Protein 5U81 (pdb70)

Secondary structure (DSSP, 8-state):
---SPP-S--S--STTEEEEPPEEEEETTS-GGGTTHHHHHHHHHHHHHHHHHHHHHHHHHSTT-HHHHHHHHTHHHHH-PPPTTHHHHHHHHHHHHT--HHHHHHHHHHTTTSEEEEEEEEE-TT--EEEEEEEEE-----EETTTTEEHHHHHHGGGEEEEEEEETTEEEEEEEEETT--S-SEEEETTTEEEEEEE---SS-HHHHHHHHHTT----B-HHHHHHHHHHH--SHHHHHHHHHHS-BSS-EEEEEE-SSTT-EEEEEE-SSSEEEEEE-BGGGTB-EEEE-SS-TTSPPBTTB--HHHHHHHHHHH-GGG-SHHHHHHHHTSTTTS-TTEEEEEEEETTTTEEEEEEE--PSS----

Sequence (369 aa):
WTEDCRKSTYPPSGPTYRGPVPWYTINLDLPPYKRWHHELMVDKGPMLKIIVVNSFKNMMVNTFVPSGKVMQMVDQKLPDLLGQFSGPYEEEMKKGIADVVTEIPLGEIISFNIFYELFTMATSIITEDKKGHLLHVRNMDFGIFLGWNINNNTWVIITEELKPLTVNLDFQRNSKTVFKATSFAGYVGMLTGFKPGQQFSLTLNERFSMMNGGYLGLLEWILGKKDDASWIGFITTRSSVLENATSYEEAKNILAKTKLLAPAYFILGGNQSGEGCVITRERKDSLLDIYELDPKQGRWYVVQTNYYDRWKNPLFLDDRRTPAQTCLLKRTTQESSLSFATLYDILSTKPVLNKLTVFTALMDVTKNHYEAYLRDCPDPCVGW

InterPro domains:
  IPR016699 Acid ceramidase-like [PIRSF017632] (2-369)
  IPR029130 Acid ceramidase, N-terminal [PF15508] (19-81)
  IPR029132 Choloylglycine hydrolase/NAAA C-terminal [PF02275] (117-355)

Nearest PDB structures (foldseek):
  5u81-assembly1_A  TM=1.003E+00  e=9.237E-84  Heterocephalus glaber
  5u84-assembly2_B  TM=9.299E-01  e=9.920E-63  Balaenoptera acutorostrata
  5u84-assembly1_A  TM=9.271E-01  e=8.012E-61  Balaenoptera acutorostrata
  5u7z-assembly1_B  TM=9.873E-01  e=1.450E-45  Homo sapiens
  6dxy-assembly2_D  TM=9.579E-01  e=3.101E-26  Mus musculus

Foldseek 3Di:
DFDAQFADCPPHDDAFFPWFAAEDEFEPVDQLLCRQLVVCVPCLVLVVVLLVLVQVLVCVVVVVSVVVVCLQPPQCVLLDADDPPVRSNLVSSCVNSVNRSSSLVVVQVQVQPFKWKKWKWFQFPVFFIKIKMFIFGDPPSDADPVAGARDNLVSQQSQWHWYFYDYPNHGLKIAIDGRSHDFGAWIAGALAKTKHKGHEDDPLFLVVLSVCSSVPNPQADEPRHLRRCCSRPPGHLVRSVVCVFAGQHSGWIWMWMATNGHWRTWIFGDDRGGTPDIGTADVVVPRGMDIDIHYDPVDDDPPLDDLRVQLVVQDVVCDSNRDDPNSNVSSCLTPPVPFSRGQKMWMDGRHVGDITMTGTHDHPPGDND

CATH classification: 3.60.60.10

Structure (mmCIF, N/CA/C/O backbone):
data_5U81
#
_entry.id   5U81
#
_cell.length_a   160.767
_cell.length_b   53.913
_cell.length_c   48.802
_cell.angle_alpha   90.00
_cell.angle_beta   104.41
_cell.angle_gamma   90.00
#
_symmetry.space_group_name_H-M   'C 1 2 1'
#
loop_
_entity.id
_entity.type
_entity.pdbx_description
1 polymer 'Acid ceramidase isoform b'
2 branched alpha-D-mannopyranose-(1-3)-[alpha-D-mannopyranose-(1-6)]beta-D-mannopyranose-(1-4)-2-acetamido-2-deoxy-beta-D-glucopyranose-(1-4)-[alpha-L-fucopyranose-(1-6)]2-acetamido-2-deoxy-beta-D-glucopyranose
3 branched alpha-D-mannopyranose-(1-3)-alpha-D-mannopyranose-(1-6)-beta-D-mannopyranose-(1-4)-2-acetamido-2-deoxy-beta-D-glucopyranose-(1-4)-2-acetamido-2-deoxy-beta-D-glucopyranose
4 branched 2-acetamido-2-deoxy-beta-D-glucopyranose-(1-4)-2-acetamido-2-deoxy-beta-D-glucopyranose
5 non-polymer GLYCEROL
6 non-polymer 'CHLORIDE ION'
7 non-polymer 'TETRAETHYLENE GLYCOL'
8 non-polymer 'PENTAETHYLENE GLYCOL'
9 water water
#
loop_
_atom_site.group_PDB
_atom_site.id
_atom_site.type_symbol
_atom_site.label_atom_id
_atom_site.label_alt_id
_atom_site.label_comp_id
_atom_site.label_asym_id
_atom_site.label_entity_id
_atom_site.label_seq_id
_atom_site.pdbx_PDB_ins_code
_atom_site.Cartn_x
_atom_site.Cartn_y
_atom_site.Cartn_z
_atom_site.occupancy
_atom_site.B_iso_or_equiv
_atom_site.auth_seq_id
_atom_site.auth_comp_id
_atom_site.auth_asym_id
_atom_site.auth_atom_id
_atom_site.pdbx_PDB_model_num
ATOM 1 N N . TRP A 1 16 ? -2.118 -19.461 -24.613 1.00 56.80 27 TRP A N 1
ATOM 2 C CA . TRP A 1 16 ? -2.927 -18.498 -25.354 1.00 55.93 27 TRP A CA 1
ATOM 3 C C . TRP A 1 16 ? -4.379 -18.500 -24.875 1.00 55.52 27 TRP A C 1
ATOM 4 O O . TRP A 1 16 ? -5.025 -19.548 -24.787 1.00 58.56 27 TRP A O 1
ATOM 24 N N . THR A 1 17 ? -4.874 -17.307 -24.568 1.00 49.78 28 THR A N 1
ATOM 25 C CA . THR A 1 17 ? -6.221 -17.088 -24.073 1.00 45.73 28 THR A CA 1
ATOM 26 C C . THR A 1 17 ? -6.917 -16.127 -25.024 1.00 42.17 28 THR A C 1
ATOM 27 O O . THR A 1 17 ? -6.296 -15.565 -25.928 1.00 43.77 28 THR A O 1
ATOM 38 N N . GLU A 1 18 ? -8.218 -15.924 -24.828 1.00 36.25 29 GLU A N 1
ATOM 39 C CA . GLU A 1 18 ? -8.955 -15.146 -25.813 1.00 32.41 29 GLU A CA 1
ATOM 40 C C . GLU A 1 18 ? -10.185 -14.524 -25.178 1.00 29.56 29 GLU A C 1
ATOM 41 O O . GLU A 1 18 ? -10.625 -14.914 -24.091 1.00 28.27 29 GLU A O 1
ATOM 53 N N . ASP A 1 19 ? -10.757 -13.565 -25.902 1.00 27.74 30 ASP A N 1
ATOM 54 C CA . ASP A 1 19 ? -12.000 -12.947 -25.479 1.00 27.51 30 ASP A CA 1
ATOM 55 C C . ASP A 1 19 ? -13.152 -13.942 -25.575 1.00 23.19 30 ASP A C 1
ATOM 56 O O . ASP A 1 19 ? -13.111 -14.927 -26.323 1.00 24.41 30 ASP A O 1
ATOM 65 N N . CYS A 1 20 ? -14.180 -13.678 -24.777 1.00 22.94 31 CYS A N 1
ATOM 66 C CA . CYS A 1 20 ? -15.347 -14.543 -24.704 1.00 21.55 31 CYS A CA 1
ATOM 67 C C . CYS A 1 20 ? -15.854 -14.858 -26.102 1.00 18.96 31 CYS A C 1
ATOM 68 O O . CYS A 1 20 ? -16.116 -13.955 -26.894 1.00 23.49 31 CYS A O 1
ATOM 75 N N . ARG A 1 21 ? -16.020 -16.144 -26.393 1.00 19.36 32 ARG A N 1
ATOM 76 C CA . ARG A 1 21 ? -16.483 -16.558 -27.708 1.00 21.34 32 ARG A CA 1
ATOM 77 C C . ARG A 1 21 ? -17.988 -16.394 -27.873 1.00 22.56 32 ARG A C 1
ATOM 78 O O . ARG A 1 21 ? -18.755 -16.337 -26.905 1.00 22.76 32 ARG A O 1
ATOM 99 N N . LYS A 1 22 ? -18.397 -16.334 -29.140 1.00 22.46 33 LYS A N 1
ATOM 100 C CA . LYS A 1 22 ? -19.796 -16.257 -29.531 1.00 26.33 33 LYS A CA 1
ATOM 101 C C . LYS A 1 22 ? -20.024 -17.189 -30.716 1.00 26.15 33 LYS A C 1
ATOM 102 O O . LYS A 1 22 ? -19.096 -17.522 -31.457 1.00 26.94 33 LYS A O 1
ATOM 121 N N . SER A 1 23 ? -21.276 -17.631 -30.873 1.00 25.28 34 SER A N 1
ATOM 122 C CA . SER A 1 23 ? -21.709 -18.353 -32.076 1.00 26.08 34 SER A CA 1
ATOM 123 C C . SER A 1 23 ? -20.982 -19.687 -32.256 1.00 23.17 34 SER A C 1
ATOM 124 O O . SER A 1 23 ? -20.683 -20.109 -33.374 1.00 26.94 34 SER A O 1
ATOM 132 N N . THR A 1 24 ? -20.722 -20.374 -31.155 1.00 18.81 35 THR A N 1
ATOM 133 C CA . THR A 1 24 ? -20.077 -21.680 -31.188 1.00 16.50 35 THR A CA 1
ATOM 134 C C . THR A 1 24 ? -21.053 -22.845 -31.119 1.00 16.59 35 THR A C 1
ATOM 135 O O . THR A 1 24 ? -20.619 -23.998 -31.190 1.00 16.66 35 THR A O 1
ATOM 146 N N . TYR A 1 25 ? -22.347 -22.585 -30.973 1.00 15.03 36 TYR A N 1
ATOM 147 C CA . TYR A 1 25 ? -23.336 -23.653 -30.828 1.00 14.60 36 TYR A CA 1
ATOM 148 C C . TYR A 1 25 ? -24.418 -23.495 -31.902 1.00 16.53 36 TYR A C 1
ATOM 149 O O . TYR A 1 25 ? -24.876 -22.388 -32.145 1.00 18.05 36 TYR A O 1
ATOM 167 N N . PRO A 1 26 ? -24.857 -24.598 -32.525 1.00 15.71 37 PRO A N 1
ATOM 168 C CA . PRO A 1 26 ? -24.418 -25.981 -32.297 1.00 15.68 37 PRO A CA 1
ATOM 169 C C . PRO A 1 26 ? -22.966 -26.195 -32.742 1.00 15.44 37 PRO A C 1
ATOM 170 O O . PRO A 1 26 ? -22.449 -25.451 -33.584 1.00 16.69 37 PRO A O 1
ATOM 181 N N . PRO A 1 27 ? -22.321 -27.211 -32.179 1.00 15.33 38 PRO A N 1
ATOM 182 C CA . PRO A 1 27 ? -20.870 -27.347 -32.344 1.00 14.30 38 PRO A CA 1
ATOM 183 C C . PRO A 1 27 ? -20.461 -27.561 -33.797 1.00 16.75 38 PRO A C 1
ATOM 184 O O . PRO A 1 27 ? -21.087 -28.309 -34.547 1.00 18.93 38 PRO A O 1
ATOM 195 N N . SER A 1 28 ? -19.356 -26.936 -34.170 1.00 17.48 39 SER A N 1
ATOM 196 C CA . SER A 1 28 ? -18.780 -27.126 -35.489 1.00 19.03 39 SER A CA 1
ATOM 197 C C . SER A 1 28 ? -17.381 -26.539 -35.441 1.00 17.07 39 SER A C 1
ATOM 198 O O . SER A 1 28 ? -17.019 -25.834 -34.499 1.00 20.04 39 SER A O 1
ATOM 206 N N . GLY A 1 29 ? -16.597 -26.836 -36.463 1.00 19.83 40 GLY A N 1
ATOM 207 C CA . GLY A 1 29 ? -15.295 -26.235 -36.579 1.00 19.68 40 GLY A CA 1
ATOM 208 C C . GLY A 1 29 ? -14.216 -26.959 -35.800 1.00 19.02 40 GLY A C 1
ATOM 209 O O . GLY A 1 29 ? -14.400 -28.071 -35.302 1.00 18.30 40 GLY A O 1
ATOM 213 N N . PRO A 1 30 ? -13.057 -26.310 -35.671 1.00 21.68 41 PRO A N 1
ATOM 214 C CA . PRO A 1 30 ? -11.869 -27.016 -35.178 1.00 23.23 41 PRO A CA 1
ATOM 215 C C . PRO A 1 30 ? -11.884 -27.356 -33.700 1.00 19.30 41 PRO A C 1
ATOM 216 O O . PRO A 1 30 ? -11.026 -28.141 -33.285 1.00 22.24 41 PRO A O 1
ATOM 227 N N . THR A 1 31 ? -12.793 -26.803 -32.889 1.00 17.00 42 THR A N 1
ATOM 228 C CA . THR A 1 31 ? -12.903 -27.216 -31.493 1.00 15.77 42 THR A CA 1
ATOM 229 C C . THR A 1 31 ? -13.890 -28.346 -31.297 1.00 14.93 42 THR A C 1
ATOM 230 O O . THR A 1 31 ? -14.064 -28.796 -30.159 1.00 15.73 42 THR A O 1
ATOM 241 N N . TYR A 1 32 ? -14.532 -28.812 -32.366 1.00 16.21 43 TYR A N 1
ATOM 242 C CA . TYR A 1 32 ? -15.514 -29.889 -32.289 1.00 15.12 43 TYR A CA 1
ATOM 243 C C . TYR A 1 32 ? -14.870 -31.154 -32.836 1.00 16.16 43 TYR A C 1
ATOM 244 O O . TYR A 1 32 ? -14.640 -31.271 -34.048 1.00 19.28 43 TYR A O 1
ATOM 262 N N . ARG A 1 33 ? -14.568 -32.091 -31.942 1.00 14.22 44 ARG A N 1
ATOM 263 C CA . ARG A 1 33 ? -13.997 -33.357 -32.388 1.00 14.71 44 ARG A CA 1
ATOM 264 C C . ARG A 1 33 ? -15.082 -34.248 -32.971 1.00 14.10 44 ARG A C 1
ATOM 265 O O . ARG A 1 33 ? -14.875 -34.887 -34.009 1.00 17.78 44 ARG A O 1
ATOM 286 N N . GLY A 1 34 ? -16.235 -34.323 -32.312 1.00 14.50 45 GLY A N 1
ATOM 287 C CA . GLY A 1 34 ? -17.330 -35.099 -32.827 1.00 16.15 45 GLY A CA 1
ATOM 288 C C . GLY A 1 34 ? -18.342 -35.419 -31.758 1.00 17.65 45 GLY A C 1
ATOM 289 O O . GLY A 1 34 ? -18.182 -35.083 -30.576 1.00 14.42 45 GLY A O 1
ATOM 293 N N . PRO A 1 35 ? -19.417 -36.078 -32.166 1.00 18.97 46 PRO A N 1
ATOM 294 C CA . PRO A 1 35 ? -20.492 -36.413 -31.230 1.00 18.65 46 PRO A CA 1
ATOM 295 C C . PRO A 1 35 ? -20.160 -37.613 -30.352 1.00 15.85 46 PRO A C 1
ATOM 296 O O . PRO A 1 35 ? -19.279 -38.433 -30.634 1.00 19.67 46 PRO A O 1
ATOM 307 N N . VAL A 1 36 ? -20.867 -37.669 -29.236 1.00 16.59 47 VAL A N 1
ATOM 308 C CA . VAL A 1 36 ? -20.679 -38.703 -28.222 1.00 16.04 47 VAL A CA 1
ATOM 309 C C . VAL A 1 36 ? -21.794 -39.728 -28.392 1.00 15.46 47 VAL A C 1
ATOM 310 O O . VAL A 1 36 ? -22.971 -39.345 -28.378 1.00 17.22 47 VAL A O 1
ATOM 323 N N . PRO A 1 37 ? -21.481 -41.006 -28.560 1.00 15.31 48 PRO A N 1
ATOM 324 C CA . PRO A 1 37 ? -22.527 -42.003 -28.775 1.00 16.54 48 PRO A CA 1
ATOM 325 C C . PRO A 1 37 ? -23.274 -42.333 -27.496 1.00 13.93 48 PRO A C 1
ATOM 326 O O . PRO A 1 37 ? -22.715 -42.302 -26.393 1.00 13.43 48 PRO A O 1
ATOM 337 N N . TRP A 1 38 ? -24.546 -42.710 -27.665 1.00 14.52 49 TRP A N 1
ATOM 338 C CA . TRP A 1 38 ? -25.393 -43.152 -26.564 1.00 12.42 49 TRP A CA 1
ATOM 339 C C . TRP A 1 38 ? -25.459 -44.674 -26.480 1.00 12.35 49 TRP A C 1
ATOM 340 O O . TRP A 1 38 ? -25.608 -45.366 -27.495 1.00 13.98 49 TRP A O 1
ATOM 361 N N . TYR A 1 39 ? -25.393 -45.175 -25.253 1.00 12.51 50 TYR A N 1
ATOM 362 C CA . TYR A 1 39 ? -25.603 -46.569 -24.910 1.00 11.48 50 TYR A CA 1
ATOM 363 C C . TYR A 1 39 ? -26.591 -46.640 -23.758 1.00 11.89 50 TYR A C 1
ATOM 364 O O . TYR A 1 39 ? -26.554 -45.814 -22.844 1.00 13.90 50 TYR A O 1
ATOM 382 N N . THR A 1 40 ? -27.472 -47.628 -23.809 1.00 12.58 51 THR A N 1
ATOM 383 C CA . THR A 1 40 ? -28.380 -47.913 -22.710 1.00 11.44 51 THR A CA 1
ATOM 384 C C . THR A 1 40 ? -27.747 -48.977 -21.827 1.00 13.01 51 THR A C 1
ATOM 385 O O . THR A 1 40 ? -27.370 -50.048 -22.317 1.00 14.78 51 THR A O 1
ATOM 396 N N . ILE A 1 41 ? -27.609 -48.676 -20.540 1.00 12.64 52 ILE A N 1
ATOM 397 C CA . ILE A 1 41 ? -27.102 -49.632 -19.564 1.00 11.69 52 ILE A CA 1
ATOM 398 C C . ILE A 1 41 ? -28.297 -50.148 -18.777 1.00 11.83 52 ILE A C 1
ATOM 399 O O . ILE A 1 41 ? -29.008 -49.372 -18.125 1.00 13.35 52 ILE A O 1
ATOM 415 N N . ASN A 1 42 ? -28.496 -51.452 -18.831 1.00 12.57 53 ASN A N 1
ATOM 416 C CA . ASN A 1 42 ? -29.663 -52.089 -18.243 1.00 11.92 53 ASN A CA 1
ATOM 417 C C . ASN A 1 42 ? -29.309 -52.586 -16.845 1.00 14.13 53 ASN A C 1
ATOM 418 O O . ASN A 1 42 ? -28.641 -53.610 -16.685 1.00 14.12 53 ASN A O 1
ATOM 429 N N . LEU A 1 43 ? -29.759 -51.850 -15.827 1.00 14.34 54 LEU A N 1
ATOM 430 C CA . LEU A 1 43 ? -29.493 -52.241 -14.450 1.00 13.51 54 LEU A CA 1
ATOM 431 C C . LEU A 1 43 ? -30.199 -53.526 -14.051 1.00 13.43 54 LEU A C 1
ATOM 432 O O . LEU A 1 43 ? -29.856 -54.096 -13.008 1.00 16.62 54 LEU A O 1
ATOM 448 N N . ASP A 1 44 ? -31.169 -53.989 -14.844 1.00 13.73 55 ASP A N 1
ATOM 449 C CA . ASP A 1 44 ? -31.786 -55.281 -14.570 1.00 16.11 55 ASP A CA 1
ATOM 450 C C . ASP A 1 44 ? -30.855 -56.447 -14.896 1.00 15.88 55 ASP A C 1
ATOM 451 O O . ASP A 1 44 ? -31.106 -57.567 -14.434 1.00 19.32 55 ASP A O 1
ATOM 460 N N . LEU A 1 45 ? -29.807 -56.216 -15.686 1.00 14.91 56 LEU A N 1
ATOM 461 C CA . LEU A 1 45 ? -28.831 -57.259 -15.935 1.00 15.96 56 LEU A CA 1
ATOM 462 C C . LEU A 1 45 ? -27.965 -57.461 -14.702 1.00 16.21 56 LEU A C 1
ATOM 463 O O . LEU A 1 45 ? -27.736 -56.518 -13.934 1.00 16.54 56 LEU A O 1
ATOM 479 N N . PRO A 1 46 ? -27.438 -58.664 -14.509 1.00 16.45 57 PRO A N 1
ATOM 480 C CA . PRO A 1 46 ? -26.449 -58.860 -13.465 1.00 18.61 57 PRO A CA 1
ATOM 481 C C . PRO A 1 46 ? -25.320 -57.866 -13.649 1.00 17.46 57 PRO A C 1
ATOM 482 O O . PRO A 1 46 ? -24.921 -57.585 -14.791 1.00 16.04 57 PRO A O 1
ATOM 493 N N . PRO A 1 47 ? -24.800 -57.312 -12.570 1.00 17.89 58 PRO A N 1
ATOM 494 C CA . PRO A 1 47 ? -23.657 -56.405 -12.681 1.00 15.84 58 PRO A CA 1
ATOM 495 C C . PRO A 1 47 ? -22.580 -56.871 -13.650 1.00 14.20 58 PRO A C 1
ATOM 496 O O . PRO A 1 47 ? -22.105 -56.088 -14.472 1.00 14.12 58 PRO A O 1
ATOM 507 N N . TYR A 1 48 ? -22.186 -58.139 -13.570 1.00 13.86 59 TYR A N 1
ATOM 508 C CA . TYR A 1 48 ? -21.114 -58.651 -14.421 1.00 13.25 59 TYR A CA 1
ATOM 509 C C . TYR A 1 48 ? -21.380 -58.411 -15.907 1.00 12.74 59 TYR A C 1
ATOM 510 O O . TYR A 1 48 ? -20.440 -58.216 -16.685 1.00 14.17 59 TYR A O 1
ATOM 528 N N . LYS A 1 49 ? -22.652 -58.489 -16.332 1.00 12.89 60 LYS A N 1
ATOM 529 C CA . LYS A 1 49 ? -23.027 -58.371 -17.738 1.00 14.00 60 LYS A CA 1
ATOM 530 C C . LYS A 1 49 ? -23.296 -56.952 -18.221 1.00 14.68 60 LYS A C 1
ATOM 531 O O . LYS A 1 49 ? -23.415 -56.755 -19.436 1.00 15.42 60 LYS A O 1
ATOM 550 N N . ARG A 1 50 ? -23.367 -55.955 -17.334 1.00 12.96 61 ARG A N 1
ATOM 551 C CA . ARG A 1 50 ? -23.931 -54.663 -17.727 1.00 13.41 61 ARG A CA 1
ATOM 552 C C . ARG A 1 50 ? -23.120 -53.967 -18.810 1.00 12.97 61 ARG A C 1
ATOM 553 O O . ARG A 1 50 ? -23.682 -53.214 -19.619 1.00 13.49 61 ARG A O 1
ATOM 574 N N . TRP A 1 51 ? -21.809 -54.156 -18.819 1.00 12.90 62 TRP A N 1
ATOM 575 C CA . TRP A 1 51 ? -20.939 -53.431 -19.729 1.00 13.40 62 TRP A CA 1
ATOM 576 C C . TRP A 1 51 ? -20.554 -54.224 -20.975 1.00 11.37 62 TRP A C 1
ATOM 577 O O . TRP A 1 51 ? -19.796 -53.707 -21.794 1.00 12.64 62 TRP A O 1
ATOM 598 N N . HIS A 1 52 ? -21.092 -55.436 -21.175 1.00 12.67 63 HIS A N 1
ATOM 599 C CA A HIS A 1 52 ? -20.571 -56.278 -22.243 0.50 14.92 63 HIS A CA 1
ATOM 600 C CA B HIS A 1 52 ? -20.615 -56.313 -22.256 0.50 13.95 63 HIS A CA 1
ATOM 601 C C . HIS A 1 52 ? -20.856 -55.684 -23.621 1.00 13.86 63 HIS A C 1
ATOM 602 O O . HIS A 1 52 ? -19.975 -55.675 -24.486 1.00 16.20 63 HIS A O 1
ATOM 629 N N . GLU A 1 53 ? -22.061 -55.170 -23.846 1.00 14.55 64 GLU A N 1
ATOM 630 C CA . GLU A 1 53 ? -22.363 -54.591 -25.149 1.00 15.78 64 GLU A CA 1
ATOM 631 C C . GLU A 1 53 ? -21.445 -53.403 -25.460 1.00 14.19 64 GLU A C 1
ATOM 632 O O . GLU A 1 53 ? -20.915 -53.285 -26.577 1.00 16.99 64 GLU A O 1
ATOM 644 N N . LEU A 1 54 ? -21.222 -52.524 -24.481 1.00 13.02 65 LEU A N 1
ATOM 645 C CA . LEU A 1 54 ? -20.303 -51.401 -24.684 1.00 14.36 65 LEU A CA 1
ATOM 646 C C . LEU A 1 54 ? -18.893 -51.885 -25.009 1.00 15.31 65 LEU A C 1
ATOM 647 O O . LEU A 1 54 ? -18.216 -51.300 -25.858 1.00 17.29 65 LEU A O 1
ATOM 663 N N . MET A 1 55 ? -18.435 -52.951 -24.344 1.00 13.16 66 MET A N 1
ATOM 664 C CA . MET A 1 55 ? -17.084 -53.429 -24.577 1.00 17.73 66 MET A CA 1
ATOM 665 C C . MET A 1 55 ? -16.918 -53.997 -25.974 1.00 18.91 66 MET A C 1
ATOM 666 O O . MET A 1 55 ? -15.806 -53.992 -26.522 1.00 20.28 66 MET A O 1
ATOM 680 N N . VAL A 1 56 ? -17.992 -54.511 -26.571 1.00 20.17 67 VAL A N 1
ATOM 681 C CA . VAL A 1 56 ? -17.886 -54.989 -27.948 1.00 22.28 67 VAL A CA 1
ATOM 682 C C . VAL A 1 56 ? -17.391 -53.862 -28.835 1.00 19.48 67 VAL A C 1
ATOM 683 O O . VAL A 1 56 ? -16.530 -54.056 -29.698 1.00 24.76 67 VAL A O 1
ATOM 696 N N . ASP A 1 57 ? -17.929 -52.663 -28.626 1.00 20.27 68 ASP A N 1
ATOM 697 C CA . ASP A 1 57 ? -17.614 -51.528 -29.477 1.00 20.27 68 ASP A CA 1
ATOM 698 C C . ASP A 1 57 ? -16.342 -50.816 -29.032 1.00 18.12 68 ASP A C 1
ATOM 699 O O . ASP A 1 57 ? -15.518 -50.448 -29.876 1.00 20.23 68 ASP A O 1
ATOM 708 N N . LYS A 1 58 ? -16.185 -50.585 -27.724 1.00 14.59 69 LYS A N 1
ATOM 709 C CA . LYS A 1 58 ? -15.111 -49.756 -27.186 1.00 13.30 69 LYS A CA 1
ATOM 710 C C . LYS A 1 58 ? -13.963 -50.541 -26.562 1.00 14.41 69 LYS A C 1
ATOM 711 O O . LYS A 1 58 ? -12.943 -49.941 -26.202 1.00 15.09 69 LYS A O 1
ATOM 730 N N . GLY A 1 59 ? -14.078 -51.872 -26.468 1.00 14.43 70 GLY A N 1
ATOM 731 C CA . GLY A 1 59 ? -12.997 -52.673 -25.945 1.00 15.06 70 GLY A CA 1
ATOM 732 C C . GLY A 1 59 ? -11.682 -52.503 -26.657 1.00 14.28 70 GLY A C 1
ATOM 733 O O . GLY A 1 59 ? -10.635 -52.425 -26.002 1.00 14.63 70 GLY A O 1
ATOM 737 N N . PRO A 1 60 ? -11.652 -52.470 -27.996 1.00 15.15 71 PRO A N 1
ATOM 738 C CA . PRO A 1 60 ? -10.355 -52.280 -28.662 1.00 16.15 71 PRO A CA 1
ATOM 739 C C . PRO A 1 60 ? -9.688 -50.981 -28.249 1.00 13.44 71 PRO A C 1
ATOM 740 O O . PRO A 1 60 ? -8.470 -50.956 -28.039 1.00 16.00 71 PRO A O 1
ATOM 751 N N . MET A 1 61 ? -10.458 -49.905 -28.083 1.00 13.28 72 MET A N 1
ATOM 752 C CA . MET A 1 61 ? -9.878 -48.637 -27.647 1.00 12.16 72 MET A CA 1
ATOM 753 C C . MET A 1 61 ? -9.412 -48.709 -26.197 1.00 12.87 72 MET A C 1
ATOM 754 O O . MET A 1 61 ? -8.381 -48.128 -25.840 1.00 13.04 72 MET A O 1
ATOM 768 N N . LEU A 1 62 ? -10.146 -49.419 -25.344 1.00 12.87 73 LEU A N 1
ATOM 769 C CA . LEU A 1 62 ? -9.705 -49.583 -23.961 1.00 11.96 73 LEU A CA 1
ATOM 770 C C . LEU A 1 62 ? -8.382 -50.350 -23.895 1.00 10.36 73 LEU A C 1
ATOM 771 O O . LEU A 1 62 ? -7.503 -50.024 -23.083 1.00 12.46 73 LEU A O 1
ATOM 787 N N . LYS A 1 63 ? -8.212 -51.356 -24.761 1.00 12.12 74 LYS A N 1
ATOM 788 C CA . LYS A 1 63 ? -6.939 -52.068 -24.829 1.00 13.90 74 LYS A CA 1
ATOM 789 C C . LYS A 1 63 ? -5.811 -51.120 -25.205 1.00 13.32 74 LYS A C 1
ATOM 790 O O . LYS A 1 63 ? -4.695 -51.230 -24.684 1.00 13.72 74 LYS A O 1
ATOM 809 N N . ILE A 1 64 ? -6.093 -50.152 -26.081 1.00 12.48 75 ILE A N 1
ATOM 810 C CA . ILE A 1 64 ? -5.057 -49.200 -26.479 1.00 13.21 75 ILE A CA 1
ATOM 811 C C . ILE A 1 64 ? -4.674 -48.297 -25.314 1.00 12.04 75 ILE A C 1
ATOM 812 O O . ILE A 1 64 ? -3.492 -48.032 -25.080 1.00 13.27 75 ILE A O 1
ATOM 828 N N . ILE A 1 65 ? -5.657 -47.766 -24.590 1.00 12.13 76 ILE A N 1
ATOM 829 C CA . ILE A 1 65 ? -5.314 -46.810 -23.545 1.00 10.46 76 ILE A CA 1
ATOM 830 C C . ILE A 1 65 ? -4.537 -47.498 -22.431 1.00 10.97 76 ILE A C 1
ATOM 831 O O . ILE A 1 65 ? -3.592 -46.930 -21.877 1.00 12.01 76 ILE A O 1
ATOM 847 N N . VAL A 1 66 ? -4.879 -48.746 -22.109 1.00 12.00 77 VAL A N 1
ATOM 848 C CA A VAL A 1 66 ? -4.112 -49.456 -21.079 0.65 13.57 77 VAL A CA 1
ATOM 849 C CA B VAL A 1 66 ? -4.125 -49.463 -21.091 0.35 14.46 77 VAL A CA 1
ATOM 850 C C . VAL A 1 66 ? -2.725 -49.804 -21.593 1.00 13.81 77 VAL A C 1
ATOM 851 O O . VAL A 1 66 ? -1.759 -49.820 -20.816 1.00 15.01 77 VAL A O 1
ATOM 874 N N . ASN A 1 67 ? -2.601 -50.094 -22.892 1.00 14.35 78 ASN A N 1
ATOM 875 C CA . ASN A 1 67 ? -1.294 -50.302 -23.507 1.00 13.04 78 ASN A CA 1
ATOM 876 C C . ASN A 1 67 ? -0.410 -49.068 -23.367 1.00 12.75 78 ASN A C 1
ATOM 877 O O . ASN A 1 67 ? 0.768 -49.185 -23.037 1.00 12.78 78 ASN A O 1
ATOM 888 N N . SER A 1 68 ? -0.966 -47.882 -23.606 1.00 12.85 79 SER A N 1
ATOM 889 C CA . SER A 1 68 ? -0.213 -46.640 -23.460 1.00 11.92 79 SER A CA 1
ATOM 890 C C . SER A 1 68 ? 0.254 -46.461 -22.032 1.00 11.69 79 SER A C 1
ATOM 891 O O . SER A 1 68 ? 1.413 -46.111 -21.788 1.00 12.65 79 SER A O 1
ATOM 899 N N . PHE A 1 69 ? -0.654 -46.655 -21.075 1.00 13.24 80 PHE A N 1
ATOM 900 C CA . PHE A 1 69 ? -0.302 -46.518 -19.674 1.00 14.88 80 PHE A CA 1
ATOM 901 C C . PHE A 1 69 ? 0.807 -47.496 -19.297 1.00 13.29 80 PHE A C 1
ATOM 902 O O . PHE A 1 69 ? 1.825 -47.108 -18.720 1.00 13.98 80 PHE A O 1
ATOM 919 N N . LYS A 1 70 ? 0.625 -48.772 -19.625 1.00 13.00 81 LYS A N 1
ATOM 920 C CA . LYS A 1 70 ? 1.623 -49.787 -19.305 1.00 13.89 81 LYS A CA 1
ATOM 921 C C . LYS A 1 70 ? 2.983 -49.431 -19.896 1.00 12.99 81 LYS A C 1
ATOM 922 O O . LYS A 1 70 ? 4.011 -49.489 -19.211 1.00 13.91 81 LYS A O 1
ATOM 941 N N . ASN A 1 71 ? 3.012 -49.077 -21.178 1.00 12.15 82 ASN A N 1
ATOM 942 C CA . ASN A 1 71 ? 4.280 -48.853 -21.858 1.00 12.85 82 ASN A CA 1
ATOM 943 C C . ASN A 1 71 ? 4.998 -47.629 -21.308 1.00 12.35 82 ASN A C 1
ATOM 944 O O . ASN A 1 71 ? 6.237 -47.616 -21.203 1.00 13.56 82 ASN A O 1
ATOM 955 N N . MET A 1 72 ? 4.248 -46.579 -20.975 1.00 12.90 83 MET A N 1
ATOM 956 C CA A MET A 1 72 ? 4.888 -45.380 -20.455 0.53 14.01 83 MET A CA 1
ATOM 957 C CA B MET A 1 72 ? 4.878 -45.377 -20.448 0.47 14.17 83 MET A CA 1
ATOM 958 C C . MET A 1 72 ? 5.362 -45.587 -19.019 1.00 14.06 83 MET A C 1
ATOM 959 O O . MET A 1 72 ? 6.457 -45.144 -18.658 1.00 14.80 83 MET A O 1
ATOM 984 N N . VAL A 1 73 ? 4.581 -46.293 -18.201 1.00 13.28 84 VAL A N 1
ATOM 985 C CA . VAL A 1 73 ? 5.057 -46.615 -16.859 1.00 13.81 84 VAL A CA 1
ATOM 986 C C . VAL A 1 73 ? 6.328 -47.443 -16.939 1.00 14.06 84 VAL A C 1
ATOM 987 O O . VAL A 1 73 ? 7.278 -47.207 -16.188 1.00 15.94 84 VAL A O 1
ATOM 1000 N N . ASN A 1 74 ? 6.369 -48.416 -17.858 1.00 14.13 85 ASN A N 1
ATOM 1001 C CA . ASN A 1 74 ? 7.536 -49.273 -18.023 1.00 13.89 85 ASN A CA 1
ATOM 1002 C C . ASN A 1 74 ? 8.706 -48.561 -18.693 1.00 14.57 85 ASN A C 1
ATOM 1003 O O . ASN A 1 74 ? 9.801 -49.136 -18.765 1.00 17.20 85 ASN A O 1
ATOM 1014 N N . THR A 1 75 ? 8.508 -47.342 -19.186 1.00 14.84 86 THR A N 1
ATOM 1015 C CA . THR A 1 75 ? 9.593 -46.511 -19.682 1.00 13.75 86 THR A CA 1
ATOM 1016 C C . THR A 1 75 ? 10.226 -45.743 -18.530 1.00 14.82 86 THR A C 1
ATOM 1017 O O . THR A 1 75 ? 11.457 -45.710 -18.384 1.00 16.07 86 THR A O 1
ATOM 1028 N N . PHE A 1 76 ? 9.393 -45.121 -17.698 1.00 15.13 87 PHE A N 1
ATOM 1029 C CA . PHE A 1 76 ? 9.908 -44.356 -16.570 1.00 16.20 87 PHE A CA 1
ATOM 1030 C C . PHE A 1 76 ? 10.396 -45.266 -15.448 1.00 16.10 87 PHE A C 1
ATOM 1031 O O . PHE A 1 76 ? 11.250 -44.852 -14.657 1.00 20.54 87 PHE A O 1
ATOM 1048 N N . VAL A 1 77 ? 9.866 -46.486 -15.360 1.00 17.30 88 VAL A N 1
ATOM 1049 C CA . VAL A 1 77 ? 10.272 -47.485 -14.370 1.00 16.93 88 VAL A CA 1
ATOM 1050 C C . VAL A 1 77 ? 10.655 -48.736 -15.149 1.00 17.94 88 VAL A C 1
ATOM 1051 O O . VAL A 1 77 ? 9.855 -49.686 -15.225 1.00 18.67 88 VAL A O 1
ATOM 1064 N N . PRO A 1 78 ? 11.848 -48.766 -15.757 1.00 18.14 89 PRO A N 1
ATOM 1065 C CA . PRO A 1 78 ? 12.179 -49.839 -16.713 1.00 19.62 89 PRO A CA 1
ATOM 1066 C C . PRO A 1 78 ? 12.338 -51.211 -16.100 1.00 18.30 89 PRO A C 1
ATOM 1067 O O . PRO A 1 78 ? 12.376 -52.191 -16.851 1.00 21.07 89 PRO A O 1
ATOM 1078 N N . SER A 1 79 ? 12.419 -51.330 -14.782 1.00 21.00 90 SER A N 1
ATOM 1079 C CA . SER A 1 79 ? 12.420 -52.653 -14.165 1.00 22.06 90 SER A CA 1
ATOM 1080 C C . SER A 1 79 ? 11.145 -53.429 -14.466 1.00 25.14 90 SER A C 1
ATOM 1081 O O . SER A 1 79 ? 11.134 -54.657 -14.350 1.00 27.57 90 SER A O 1
ATOM 1089 N N . GLY A 1 80 ? 10.073 -52.742 -14.829 1.00 22.84 91 GLY A N 1
ATOM 1090 C CA . GLY A 1 80 ? 8.788 -53.379 -15.040 1.00 21.76 91 GLY A CA 1
ATOM 1091 C C . GLY A 1 80 ? 8.038 -53.713 -13.772 1.00 23.73 91 GLY A C 1
ATOM 1092 O O . GLY A 1 80 ? 6.922 -54.250 -13.849 1.00 24.38 91 GLY A O 1
ATOM 1096 N N . LYS A 1 81 ? 8.586 -53.390 -12.606 1.00 21.46 92 LYS A N 1
ATOM 1097 C CA . LYS A 1 81 ? 8.037 -53.936 -11.369 1.00 22.14 92 LYS A CA 1
ATOM 1098 C C . LYS A 1 81 ? 6.729 -53.268 -10.981 1.00 21.52 92 LYS A C 1
ATOM 1099 O O . LYS A 1 81 ? 5.900 -53.882 -10.305 1.00 24.99 92 LYS A O 1
ATOM 1118 N N . VAL A 1 82 ? 6.505 -52.026 -11.393 1.00 19.15 93 VAL A N 1
ATOM 1119 C CA . VAL A 1 82 ? 5.243 -51.384 -11.046 1.00 21.08 93 VAL A CA 1
ATOM 1120 C C . VAL A 1 82 ? 4.088 -52.042 -11.793 1.00 18.80 93 VAL A C 1
ATOM 1121 O O . VAL A 1 82 ? 3.041 -52.352 -11.209 1.00 18.70 93 VAL A O 1
ATOM 1134 N N . MET A 1 83 ? 4.243 -52.243 -13.100 1.00 18.54 94 MET A N 1
ATOM 1135 C CA . MET A 1 83 ? 3.176 -52.901 -13.841 1.00 19.32 94 MET A CA 1
ATOM 1136 C C . MET A 1 83 ? 3.016 -54.353 -13.406 1.00 20.40 94 MET A C 1
ATOM 1137 O O . MET A 1 83 ? 1.897 -54.875 -13.413 1.00 23.73 94 MET A O 1
ATOM 1151 N N . GLN A 1 84 ? 4.103 -55.010 -12.984 1.00 21.96 95 GLN A N 1
ATOM 1152 C CA . GLN A 1 84 ? 3.966 -56.345 -12.411 1.00 22.40 95 GLN A CA 1
ATOM 1153 C C . GLN A 1 84 ? 3.081 -56.307 -11.174 1.00 21.87 95 GLN A C 1
ATOM 1154 O O . GLN A 1 84 ? 2.204 -57.159 -11.001 1.00 22.36 95 GLN A O 1
ATOM 1168 N N . MET A 1 85 ? 3.283 -55.311 -10.308 1.00 20.46 96 MET A N 1
ATOM 1169 C CA . MET A 1 85 ? 2.444 -55.173 -9.119 1.00 23.27 96 MET A CA 1
ATOM 1170 C C . MET A 1 85 ? 1.006 -54.840 -9.486 1.00 22.16 96 MET A C 1
ATOM 1171 O O . MET A 1 85 ? 0.068 -55.365 -8.871 1.00 22.23 96 MET A O 1
ATOM 1185 N N . VAL A 1 86 ? 0.809 -53.946 -10.456 1.00 21.61 97 VAL A N 1
ATOM 1186 C CA . VAL A 1 86 ? -0.546 -53.632 -10.909 1.00 20.59 97 VAL A CA 1
ATOM 1187 C C . VAL A 1 86 ? -1.261 -54.899 -11.355 1.00 21.30 97 VAL A C 1
ATOM 1188 O O . VAL A 1 86 ? -2.394 -55.173 -10.943 1.00 23.27 97 VAL A O 1
ATOM 1201 N N . ASP A 1 87 ? -0.608 -55.695 -12.203 1.00 23.52 98 ASP A N 1
ATOM 1202 C CA . ASP A 1 87 ? -1.270 -56.870 -12.764 1.00 25.26 98 ASP A CA 1
ATOM 1203 C C . ASP A 1 87 ? -1.453 -57.973 -11.727 1.00 26.04 98 ASP A C 1
ATOM 1204 O O . ASP A 1 87 ? -2.474 -58.664 -11.729 1.00 29.05 98 ASP A O 1
ATOM 1213 N N . GLN A 1 88 ? -0.474 -58.180 -10.853 1.00 24.94 99 GLN A N 1
ATOM 1214 C CA . GLN A 1 88 ? -0.465 -59.373 -10.017 1.00 25.83 99 GLN A CA 1
ATOM 1215 C C . GLN A 1 88 ? -0.978 -59.141 -8.605 1.00 27.53 99 GLN A C 1
ATOM 1216 O O . GLN A 1 88 ? -1.528 -60.069 -8.002 1.00 29.25 99 GLN A O 1
ATOM 1230 N N . LYS A 1 89 ? -0.823 -57.940 -8.057 1.00 23.49 100 LYS A N 1
ATOM 1231 C CA . LYS A 1 89 ? -1.087 -57.727 -6.644 1.00 23.57 100 LYS A CA 1
ATOM 1232 C C . LYS A 1 89 ? -2.106 -56.652 -6.337 1.00 22.04 100 LYS A C 1
ATOM 1233 O O . LYS A 1 89 ? -2.701 -56.699 -5.257 1.00 24.44 100 LYS A O 1
ATOM 1252 N N . LEU A 1 90 ? -2.329 -55.691 -7.230 1.00 21.75 101 LEU A N 1
ATOM 1253 C CA . LEU A 1 90 ? -3.167 -54.555 -6.858 1.00 22.96 101 LEU A CA 1
ATOM 1254 C C . LEU A 1 90 ? -4.566 -54.980 -6.431 1.00 21.84 101 LEU A C 1
ATOM 1255 O O . LEU A 1 90 ? -5.059 -54.448 -5.421 1.00 22.19 101 LEU A O 1
ATOM 1271 N N . PRO A 1 91 ? -5.243 -55.913 -7.108 1.00 20.43 102 PRO A N 1
ATOM 1272 C CA . PRO A 1 91 ? -6.560 -56.339 -6.615 1.00 22.53 102 PRO A CA 1
ATOM 1273 C C . PRO A 1 91 ? -6.531 -56.837 -5.182 1.00 23.79 102 PRO A C 1
ATOM 1274 O O . PRO A 1 91 ? -7.410 -56.475 -4.396 1.00 23.24 102 PRO A O 1
ATOM 1285 N N . ASP A 1 92 ? -5.523 -57.632 -4.806 1.00 26.31 103 ASP A N 1
ATOM 1286 C CA . ASP A 1 92 ? -5.446 -58.154 -3.444 1.00 26.81 103 ASP A CA 1
ATOM 1287 C C . ASP A 1 92 ? -5.103 -57.073 -2.425 1.00 25.11 103 ASP A C 1
ATOM 1288 O O . ASP A 1 92 ? -5.565 -57.137 -1.273 1.00 26.38 103 ASP A O 1
ATOM 1297 N N . LEU A 1 93 ? -4.284 -56.092 -2.805 1.00 25.03 104 LEU A N 1
ATOM 1298 C CA . LEU A 1 93 ? -3.957 -55.015 -1.877 1.00 26.85 104 LEU A CA 1
ATOM 1299 C C . LEU A 1 93 ? -5.203 -54.249 -1.462 1.00 24.42 104 LEU A C 1
ATOM 1300 O O . LEU A 1 93 ? -5.342 -53.845 -0.299 1.00 26.06 104 LEU A O 1
ATOM 1316 N N . LEU A 1 94 ? -6.113 -54.025 -2.400 1.00 22.29 105 LEU A N 1
ATOM 1317 C CA . LEU A 1 94 ? -7.276 -53.202 -2.112 1.00 24.29 105 LEU A CA 1
ATOM 1318 C C . LEU A 1 94 ? -8.410 -54.001 -1.500 1.00 23.58 105 LEU A C 1
ATOM 1319 O O . LEU A 1 94 ? -9.252 -53.431 -0.790 1.00 27.70 105 LEU A O 1
ATOM 1335 N N . GLY A 1 95 ? -8.452 -55.299 -1.755 1.00 25.22 106 GLY A N 1
ATOM 1336 C CA . GLY A 1 95 ? -9.550 -56.123 -1.309 1.00 25.24 106 GLY A CA 1
ATOM 1337 C C . GLY A 1 95 ? -10.745 -55.961 -2.223 1.00 22.51 106 GLY A C 1
ATOM 1338 O O . GLY A 1 95 ? -10.778 -55.126 -3.121 1.00 24.49 106 GLY A O 1
ATOM 1342 N N . GLN A 1 96 ? -11.750 -56.787 -1.976 1.00 26.22 107 GLN A N 1
ATOM 1343 C CA . GLN A 1 96 ? -12.922 -56.794 -2.830 1.00 27.55 107 GLN A CA 1
ATOM 1344 C C . GLN A 1 96 ? -13.670 -55.486 -2.669 1.00 26.22 107 GLN A C 1
ATOM 1345 O O . GLN A 1 96 ? -13.803 -54.963 -1.561 1.00 27.80 107 GLN A O 1
ATOM 1359 N N . PHE A 1 97 ? -14.154 -54.959 -3.781 1.00 24.07 108 PHE A N 1
ATOM 1360 C CA . PHE A 1 97 ? -15.023 -53.804 -3.730 1.00 23.83 108 PHE A CA 1
ATOM 1361 C C . PHE A 1 97 ? -16.445 -54.247 -3.419 1.00 25.43 108 PHE A C 1
ATOM 1362 O O . PHE A 1 97 ? -16.834 -55.400 -3.638 1.00 27.06 108 PHE A O 1
ATOM 1379 N N . SER A 1 98 ? -17.220 -53.313 -2.887 1.00 27.56 109 SER A N 1
ATOM 1380 C CA . SER A 1 98 ? -18.634 -53.558 -2.688 1.00 28.89 109 SER A CA 1
ATOM 1381 C C . SER A 1 98 ? -19.328 -53.644 -4.040 1.00 30.60 109 SER A C 1
ATOM 1382 O O . SER A 1 98 ? -18.868 -53.084 -5.041 1.00 32.94 109 SER A O 1
ATOM 1390 N N . GLY A 1 99 ? -20.436 -54.371 -4.072 1.00 31.13 110 GLY A N 1
ATOM 1391 C CA . GLY A 1 99 ? -21.195 -54.475 -5.298 1.00 22.81 110 GLY A CA 1
ATOM 1392 C C . GLY A 1 99 ? -21.808 -53.126 -5.567 1.00 21.18 110 GLY A C 1
ATOM 1393 O O . GLY A 1 99 ? -22.089 -52.369 -4.625 1.00 25.17 110 GLY A O 1
ATOM 1397 N N . PRO A 1 100 ? -22.080 -52.830 -6.834 1.00 19.76 111 PRO A N 1
ATOM 1398 C CA . PRO A 1 100 ? -21.937 -53.689 -8.014 1.00 15.47 111 PRO A CA 1
ATOM 1399 C C . PRO A 1 100 ? -20.546 -53.639 -8.634 1.00 16.36 111 PRO A C 1
ATOM 1400 O O . PRO A 1 100 ? -20.300 -54.307 -9.636 1.00 16.65 111 PRO A O 1
ATOM 1411 N N . TYR A 1 101 ? -19.659 -52.848 -8.036 1.00 16.67 112 TYR A N 1
ATOM 1412 C CA . TYR A 1 101 ? -18.447 -52.417 -8.722 1.00 15.78 112 TYR A CA 1
ATOM 1413 C C . TYR A 1 101 ? -17.491 -53.570 -8.995 1.00 15.88 112 TYR A C 1
ATOM 1414 O O . TYR A 1 101 ? -16.889 -53.631 -10.070 1.00 18.44 112 TYR A O 1
ATOM 1432 N N . GLU A 1 102 ? -17.321 -54.482 -8.036 1.00 16.05 113 GLU A N 1
ATOM 1433 C CA . GLU A 1 102 ? -16.414 -55.609 -8.237 1.00 17.38 113 GLU A CA 1
ATOM 1434 C C . GLU A 1 102 ? -16.822 -56.410 -9.462 1.00 15.94 113 GLU A C 1
ATOM 1435 O O . GLU A 1 102 ? -16.005 -56.666 -10.350 1.00 16.70 113 GLU A O 1
ATOM 1447 N N . GLU A 1 103 ? -18.093 -56.812 -9.530 1.00 14.83 114 GLU A N 1
ATOM 1448 C CA . GLU A 1 103 ? -18.538 -57.652 -10.635 1.00 15.10 114 GLU A CA 1
ATOM 1449 C C . GLU A 1 103 ? -18.548 -56.886 -11.951 1.00 12.64 114 GLU A C 1
ATOM 1450 O O . GLU A 1 103 ? -18.211 -57.450 -12.995 1.00 13.51 114 GLU A O 1
ATOM 1462 N N . GLU A 1 104 ? -18.915 -55.600 -11.929 1.00 12.75 115 GLU A N 1
ATOM 1463 C CA . GLU A 1 104 ? -18.878 -54.824 -13.171 1.00 13.85 115 GLU A CA 1
ATOM 1464 C C . GLU A 1 104 ? -17.459 -54.758 -13.738 1.00 14.48 115 GLU A C 1
ATOM 1465 O O . GLU A 1 104 ? -17.257 -54.947 -14.945 1.00 14.42 115 GLU A O 1
ATOM 1477 N N . MET A 1 105 ? -16.467 -54.506 -12.872 1.00 13.62 116 MET A N 1
ATOM 1478 C CA . MET A 1 105 ? -15.080 -54.422 -13.305 1.00 13.61 116 MET A CA 1
ATOM 1479 C C . MET A 1 105 ? -14.564 -55.772 -13.766 1.00 14.18 116 MET A C 1
ATOM 1480 O O . MET A 1 105 ? -13.844 -55.856 -14.762 1.00 13.32 116 MET A O 1
ATOM 1494 N N . LYS A 1 106 ? -14.956 -56.839 -13.084 1.00 13.93 117 LYS A N 1
ATOM 1495 C CA A LYS A 1 106 ? -14.555 -58.167 -13.525 0.52 14.60 117 LYS A CA 1
ATOM 1496 C CA B LYS A 1 106 ? -14.555 -58.168 -13.522 0.48 14.38 117 LYS A CA 1
ATOM 1497 C C . LYS A 1 106 ? -15.117 -58.473 -14.903 1.00 13.63 117 LYS A C 1
ATOM 1498 O O . LYS A 1 106 ? -14.445 -59.092 -15.732 1.00 15.21 117 LYS A O 1
ATOM 1533 N N . GLY A 1 107 ? -16.357 -58.052 -15.163 1.00 13.29 118 GLY A N 1
ATOM 1534 C CA . GLY A 1 107 ? -16.941 -58.277 -16.474 1.00 13.18 118 GLY A CA 1
ATOM 1535 C C . GLY A 1 107 ? -16.182 -57.557 -17.569 1.00 12.45 118 GLY A C 1
ATOM 1536 O O . GLY A 1 107 ? -15.996 -58.088 -18.669 1.00 14.19 118 GLY A O 1
ATOM 1540 N N . ILE A 1 108 ? -15.765 -56.320 -17.290 1.00 11.86 119 ILE A N 1
ATOM 1541 C CA . ILE A 1 108 ? -14.978 -55.546 -18.241 1.00 12.27 119 ILE A CA 1
ATOM 1542 C C . ILE A 1 108 ? -13.646 -56.229 -18.497 1.00 11.66 119 ILE A C 1
ATOM 1543 O O . ILE A 1 108 ? -13.234 -56.416 -19.647 1.00 13.24 119 ILE A O 1
ATOM 1559 N N . ALA A 1 109 ? -12.961 -56.620 -17.421 1.00 12.40 120 ALA A N 1
ATOM 1560 C CA . ALA A 1 109 ? -11.663 -57.279 -17.543 1.00 12.60 120 ALA A CA 1
ATOM 1561 C C . ALA A 1 109 ? -11.793 -58.568 -18.346 1.00 14.79 120 ALA A C 1
ATOM 1562 O O . ALA A 1 109 ? -10.977 -58.852 -19.235 1.00 15.85 120 ALA A O 1
ATOM 1569 N N . ASP A 1 110 ? -12.844 -59.345 -18.075 1.00 14.20 121 ASP A N 1
ATOM 1570 C CA . ASP A 1 110 ? -12.972 -60.652 -18.707 1.00 16.82 121 ASP A CA 1
ATOM 1571 C C . ASP A 1 110 ? -13.256 -60.532 -20.202 1.00 17.71 121 ASP A C 1
ATOM 1572 O O . ASP A 1 110 ? -12.713 -61.304 -20.996 1.00 20.62 121 ASP A O 1
ATOM 1581 N N . VAL A 1 111 ? -14.107 -59.588 -20.615 1.00 15.38 122 VAL A N 1
ATOM 1582 C CA A VAL A 1 111 ? -14.436 -59.500 -22.036 0.45 15.15 122 VAL A CA 1
ATOM 1583 C CA B VAL A 1 111 ? -14.447 -59.468 -22.033 0.55 15.97 122 VAL A CA 1
ATOM 1584 C C . VAL A 1 111 ? -13.299 -58.867 -22.838 1.00 16.25 122 VAL A C 1
ATOM 1585 O O . VAL A 1 111 ? -13.106 -59.210 -24.009 1.00 20.69 122 VAL A O 1
ATOM 1608 N N . THR A 1 112 ? -12.532 -57.952 -22.242 1.00 15.14 123 THR A N 1
ATOM 1609 C CA . THR A 1 112 ? -11.434 -57.284 -22.932 1.00 16.31 123 THR A CA 1
ATOM 1610 C C . THR A 1 112 ? -10.103 -58.013 -22.794 1.00 17.32 123 THR A C 1
ATOM 1611 O O . THR A 1 112 ? -9.141 -57.651 -23.483 1.00 19.74 123 THR A O 1
ATOM 1622 N N . GLU A 1 113 ? -10.025 -59.001 -21.909 1.00 18.68 124 GLU A N 1
ATOM 1623 C CA . GLU A 1 113 ? -8.780 -59.702 -21.598 1.00 24.01 124 GLU A CA 1
ATOM 1624 C C . GLU A 1 113 ? -7.713 -58.752 -21.048 1.00 22.56 124 GLU A C 1
ATOM 1625 O O . GLU A 1 113 ? -6.514 -58.984 -21.201 1.00 29.56 124 GLU A O 1
ATOM 1637 N N . ILE A 1 114 ? -8.144 -57.687 -20.382 1.00 17.84 125 ILE A N 1
ATOM 1638 C CA . ILE A 1 114 ? -7.261 -56.752 -19.687 1.00 17.80 125 ILE A CA 1
ATOM 1639 C C . ILE A 1 114 ? -7.165 -57.199 -18.231 1.00 18.72 125 ILE A C 1
ATOM 1640 O O . ILE A 1 114 ? -8.201 -57.477 -17.605 1.00 17.80 125 ILE A O 1
ATOM 1656 N N . PRO A 1 115 ? -5.976 -57.256 -17.637 1.00 20.62 126 PRO A N 1
ATOM 1657 C CA . PRO A 1 115 ? -5.892 -57.664 -16.234 1.00 20.62 126 PRO A CA 1
ATOM 1658 C C . PRO A 1 115 ? -6.754 -56.781 -15.342 1.00 20.50 126 PRO A C 1
ATOM 1659 O O . PRO A 1 115 ? -6.845 -55.564 -15.531 1.00 19.36 126 PRO A O 1
ATOM 1670 N N . LEU A 1 116 ? -7.399 -57.416 -14.364 1.00 20.74 127 LEU A N 1
ATOM 1671 C CA . LEU A 1 116 ? -8.289 -56.684 -13.474 1.00 18.35 127 LEU A CA 1
ATOM 1672 C C . LEU A 1 116 ? -7.572 -55.517 -12.804 1.00 18.94 127 LEU A C 1
ATOM 1673 O O . LEU A 1 116 ? -8.163 -54.446 -12.637 1.00 19.18 127 LEU A O 1
ATOM 1689 N N . GLY A 1 117 ? -6.301 -55.702 -12.408 1.00 19.22 128 GLY A N 1
ATOM 1690 C CA . GLY A 1 117 ? -5.563 -54.618 -11.771 1.00 18.31 128 GLY A CA 1
ATOM 1691 C C . GLY A 1 117 ? -5.420 -53.389 -12.653 1.00 19.51 128 GLY A C 1
ATOM 1692 O O . GLY A 1 117 ? -5.367 -52.262 -12.152 1.00 20.79 128 GLY A O 1
ATOM 1696 N N . GLU A 1 118 ? -5.412 -53.580 -13.974 1.00 18.70 129 GLU A N 1
ATOM 1697 C CA . GLU A 1 118 ? -5.359 -52.442 -14.879 1.00 19.42 129 GLU A CA 1
ATOM 1698 C C . GLU A 1 118 ? -6.709 -51.741 -14.989 1.00 18.28 129 GLU A C 1
ATOM 1699 O O . GLU A 1 118 ? -6.755 -50.507 -15.082 1.00 22.06 129 GLU A O 1
ATOM 1711 N N . ILE A 1 119 ? -7.809 -52.502 -14.961 1.00 19.32 130 ILE A N 1
ATOM 1712 C CA . ILE A 1 119 ? -9.142 -51.904 -14.903 1.00 18.60 130 ILE A CA 1
ATOM 1713 C C . ILE A 1 119 ? -9.311 -51.157 -13.597 1.00 20.78 130 ILE A C 1
ATOM 1714 O O . ILE A 1 119 ? -9.821 -50.034 -13.564 1.00 21.58 130 ILE A O 1
ATOM 1730 N N . ILE A 1 120 ? -8.868 -51.763 -12.498 1.00 19.35 131 ILE A N 1
ATOM 1731 C CA . ILE A 1 120 ? -8.930 -51.077 -11.219 1.00 20.36 131 ILE A CA 1
ATOM 1732 C C . ILE A 1 120 ? -8.090 -49.809 -11.270 1.00 19.03 131 ILE A C 1
ATOM 1733 O O . ILE A 1 120 ? -8.532 -48.750 -10.819 1.00 22.24 131 ILE A O 1
ATOM 1749 N N . SER A 1 121 ? -6.874 -49.894 -11.837 1.00 23.37 132 SER A N 1
ATOM 1750 C CA . SER A 1 121 ? -6.025 -48.712 -11.971 1.00 22.40 132 SER A CA 1
ATOM 1751 C C . SER A 1 121 ? -6.698 -47.621 -12.798 1.00 25.90 132 SER A C 1
ATOM 1752 O O . SER A 1 121 ? -6.607 -46.435 -12.459 1.00 26.38 132 SER A O 1
ATOM 1760 N N . PHE A 1 122 ? -7.333 -47.996 -13.914 1.00 24.15 133 PHE A N 1
ATOM 1761 C CA . PHE A 1 122 ? -8.115 -47.052 -14.720 1.00 27.82 133 PHE A CA 1
ATOM 1762 C C . PHE A 1 122 ? -9.180 -46.385 -13.861 1.00 26.20 133 PHE A C 1
ATOM 1763 O O . PHE A 1 122 ? -9.374 -45.163 -13.912 1.00 29.05 133 PHE A O 1
ATOM 1780 N N . ASN A 1 123 ? -9.882 -47.179 -13.052 1.00 22.89 134 ASN A N 1
ATOM 1781 C CA . ASN A 1 123 ? -10.926 -46.608 -12.219 1.00 22.96 134 ASN A CA 1
ATOM 1782 C C . ASN A 1 123 ? -10.320 -45.690 -11.157 1.00 26.64 134 ASN A C 1
ATOM 1783 O O . ASN A 1 123 ? -10.921 -44.665 -10.814 1.00 31.72 134 ASN A O 1
ATOM 1794 N N . ILE A 1 124 ? -9.082 -45.971 -10.723 1.00 27.88 135 ILE A N 1
ATOM 1795 C CA . ILE A 1 124 ? -8.334 -45.071 -9.828 1.00 23.46 135 ILE A CA 1
ATOM 1796 C C . ILE A 1 124 ? -7.921 -43.759 -10.514 1.00 26.41 135 ILE A C 1
ATOM 1797 O O . ILE A 1 124 ? -7.791 -42.732 -9.842 1.00 26.28 135 ILE A O 1
ATOM 1813 N N . PHE A 1 125 ? -7.670 -43.755 -11.836 1.00 26.68 136 PHE A N 1
ATOM 1814 C CA . PHE A 1 125 ? -7.272 -42.508 -12.505 1.00 28.11 136 PHE A CA 1
ATOM 1815 C C . PHE A 1 125 ? -8.238 -41.372 -12.191 1.00 25.40 136 PHE A C 1
ATOM 1816 O O . PHE A 1 125 ? -7.831 -40.211 -12.032 1.00 26.71 136 PHE A O 1
ATOM 1833 N N . TYR A 1 126 ? -9.522 -41.677 -12.148 1.00 25.50 137 TYR A N 1
ATOM 1834 C CA . TYR A 1 126 ? -10.542 -40.639 -12.044 1.00 25.40 137 TYR A CA 1
ATOM 1835 C C . TYR A 1 126 ? -10.669 -40.086 -10.639 1.00 23.05 137 TYR A C 1
ATOM 1836 O O . TYR A 1 126 ? -11.283 -39.027 -10.456 1.00 27.32 137 TYR A O 1
ATOM 1854 N N . GLU A 1 127 ? -10.105 -40.764 -9.650 1.00 25.76 138 GLU A N 1
ATOM 1855 C CA . GLU A 1 127 ? -9.969 -40.156 -8.341 1.00 26.17 138 GLU A CA 1
ATOM 1856 C C . GLU A 1 127 ? -8.861 -39.098 -8.278 1.00 31.32 138 GLU A C 1
ATOM 1857 O O . GLU A 1 127 ? -8.769 -38.441 -7.239 1.00 34.88 138 GLU A O 1
ATOM 1869 N N . LEU A 1 128 ? -8.038 -38.892 -9.331 1.00 30.54 139 LEU A N 1
ATOM 1870 C CA . LEU A 1 128 ? -6.806 -38.107 -9.182 1.00 28.92 139 LEU A CA 1
ATOM 1871 C C . LEU A 1 128 ? -6.453 -37.105 -10.292 1.00 28.34 139 LEU A C 1
ATOM 1872 O O . LEU A 1 128 ? -5.890 -36.044 -9.986 1.00 28.55 139 LEU A O 1
ATOM 1888 N N . PHE A 1 129 ? -6.718 -37.412 -11.572 1.00 25.61 140 PHE A N 1
ATOM 1889 C CA . PHE A 1 129 ? -6.029 -36.725 -12.672 1.00 26.01 140 PHE A CA 1
ATOM 1890 C C . PHE A 1 129 ? -6.929 -35.883 -13.557 1.00 27.45 140 PHE A C 1
ATOM 1891 O O . PHE A 1 129 ? -6.496 -35.459 -14.647 1.00 27.03 140 PHE A O 1
ATOM 1908 N N . THR A 1 130 ? -8.153 -35.629 -13.136 1.00 24.83 141 THR A N 1
ATOM 1909 C CA . THR A 1 130 ? -9.046 -34.784 -13.905 1.00 27.31 141 THR A CA 1
ATOM 1910 C C . THR A 1 130 ? -8.880 -33.322 -13.504 1.00 27.73 141 THR A C 1
ATOM 1911 O O . THR A 1 130 ? -8.362 -32.989 -12.434 1.00 29.95 141 THR A O 1
ATOM 1922 N N . MET A 1 131 ? -9.317 -32.453 -14.402 1.00 26.60 142 MET A N 1
ATOM 1923 C CA . MET A 1 131 ? -9.563 -31.053 -14.117 1.00 21.86 142 MET A CA 1
ATOM 1924 C C . MET A 1 131 ? -10.939 -30.751 -14.693 1.00 19.96 142 MET A C 1
ATOM 1925 O O . MET A 1 131 ? -11.468 -31.523 -15.490 1.00 23.28 142 MET A O 1
ATOM 1939 N N . ALA A 1 132 ? -11.549 -29.653 -14.270 1.00 16.88 143 ALA A N 1
ATOM 1940 C CA . ALA A 1 132 ? -12.903 -29.385 -14.746 1.00 14.71 143 ALA A CA 1
ATOM 1941 C C . ALA A 1 132 ? -13.255 -27.919 -14.569 1.00 13.40 143 ALA A C 1
ATOM 1942 O O . ALA A 1 132 ? -12.661 -27.210 -13.755 1.00 15.32 143 ALA A O 1
ATOM 1949 N N . THR A 1 133 ? -14.257 -27.484 -15.337 1.00 12.67 144 THR A N 1
ATOM 1950 C CA . THR A 1 133 ? -15.012 -26.263 -15.053 1.00 10.77 144 THR A CA 1
ATOM 1951 C C . THR A 1 133 ? -16.471 -26.681 -14.996 1.00 11.21 144 THR A C 1
ATOM 1952 O O . THR A 1 133 ? -16.982 -27.239 -15.969 1.00 14.88 144 THR A O 1
ATOM 1963 N N . SER A 1 134 ? -17.132 -26.427 -13.866 1.00 11.12 145 SER A N 1
ATOM 1964 C CA . SER A 1 134 ? -18.551 -26.724 -13.692 1.00 11.63 145 SER A CA 1
ATOM 1965 C C . SER A 1 134 ? -19.300 -25.438 -13.374 1.00 10.44 145 SER A C 1
ATOM 1966 O O . SER A 1 134 ? -18.813 -24.610 -12.600 1.00 13.18 145 SER A O 1
ATOM 1974 N N . ILE A 1 135 ? -20.454 -25.254 -14.016 1.00 10.18 146 ILE A N 1
ATOM 1975 C CA . ILE A 1 135 ? -21.260 -24.047 -13.850 1.00 11.61 146 ILE A CA 1
ATOM 1976 C C . ILE A 1 135 ? -22.714 -24.451 -13.672 1.00 12.90 146 ILE A C 1
ATOM 1977 O O . ILE A 1 135 ? -23.232 -25.261 -14.443 1.00 11.91 146 ILE A O 1
ATOM 1993 N N . ILE A 1 136 ? -23.379 -23.864 -12.679 1.00 12.38 147 ILE A N 1
ATOM 1994 C CA . ILE A 1 136 ? -24.835 -23.890 -12.594 1.00 11.79 147 ILE A CA 1
ATOM 1995 C C . ILE A 1 136 ? -25.328 -22.457 -12.686 1.00 12.18 147 ILE A C 1
ATOM 1996 O O . ILE A 1 136 ? -24.812 -21.572 -11.993 1.00 14.61 147 ILE A O 1
ATOM 2012 N N . THR A 1 137 ? -26.342 -22.240 -13.504 1.00 11.83 148 THR A N 1
ATOM 2013 C CA . THR A 1 137 ? -26.965 -20.928 -13.646 1.00 13.66 148 THR A CA 1
ATOM 2014 C C . THR A 1 137 ? -28.458 -21.038 -13.394 1.00 13.49 148 THR A C 1
ATOM 2015 O O . THR A 1 137 ? -29.089 -22.063 -13.693 1.00 14.30 148 THR A O 1
ATOM 2026 N N . GLU A 1 138 ? -29.013 -19.952 -12.873 1.00 15.17 149 GLU A N 1
ATOM 2027 C CA . GLU A 1 138 ? -30.447 -19.815 -12.681 1.00 15.98 149 GLU A CA 1
ATOM 2028 C C . GLU A 1 138 ? -30.913 -18.563 -13.409 1.00 16.72 149 GLU A C 1
ATOM 2029 O O . GLU A 1 138 ? -30.429 -17.469 -13.125 1.00 17.16 149 GLU A O 1
ATOM 2041 N N . ASP A 1 139 ? -31.857 -18.717 -14.333 1.00 17.32 150 ASP A N 1
ATOM 2042 C CA . ASP A 1 139 ? -32.340 -17.565 -15.074 1.00 18.59 150 ASP A CA 1
ATOM 2043 C C . ASP A 1 139 ? -33.423 -16.834 -14.278 1.00 18.50 150 ASP A C 1
ATOM 2044 O O . ASP A 1 139 ? -33.760 -17.199 -13.149 1.00 19.03 150 ASP A O 1
ATOM 2053 N N . LYS A 1 140 ? -33.973 -15.776 -14.872 1.00 19.98 151 LYS A N 1
ATOM 2054 C CA . LYS A 1 140 ? -34.931 -14.950 -14.152 1.00 20.21 151 LYS A CA 1
ATOM 2055 C C . LYS A 1 140 ? -36.273 -15.630 -13.958 1.00 22.17 151 LYS A C 1
ATOM 2056 O O . LYS A 1 140 ? -37.085 -15.122 -13.187 1.00 26.35 151 LYS A O 1
ATOM 2075 N N . LYS A 1 141 ? -36.538 -16.727 -14.655 1.00 21.33 152 LYS A N 1
ATOM 2076 C CA . LYS A 1 141 ? -37.728 -17.542 -14.438 1.00 24.40 152 LYS A CA 1
ATOM 2077 C C . LYS A 1 141 ? -37.477 -18.641 -13.415 1.00 23.76 152 LYS A C 1
ATOM 2078 O O . LYS A 1 141 ? -38.375 -19.444 -13.146 1.00 27.70 152 LYS A O 1
ATOM 2097 N N . GLY A 1 142 ? -36.277 -18.711 -12.853 1.00 21.38 153 GLY A N 1
ATOM 2098 C CA . GLY A 1 142 ? -35.944 -19.767 -11.926 1.00 19.24 153 GLY A CA 1
ATOM 2099 C C . GLY A 1 142 ? -35.448 -21.048 -12.555 1.00 18.74 153 GLY A C 1
ATOM 2100 O O . GLY A 1 142 ? -35.278 -22.047 -11.837 1.00 20.88 153 GLY A O 1
ATOM 2104 N N . HIS A 1 143 ? -35.202 -21.053 -13.865 1.00 17.25 154 HIS A N 1
ATOM 2105 C CA . HIS A 1 143 ? -34.806 -22.259 -14.576 1.00 17.07 154 HIS A CA 1
ATOM 2106 C C . HIS A 1 143 ? -33.301 -22.492 -14.445 1.00 15.10 154 HIS A C 1
ATOM 2107 O O . HIS A 1 143 ? -32.498 -21.577 -14.685 1.00 16.54 154 HIS A O 1
ATOM 2121 N N . LEU A 1 144 ? -32.926 -23.725 -14.087 1.00 15.14 155 LEU A N 1
ATOM 2122 C CA . LEU A 1 144 ? -31.530 -24.117 -13.872 1.00 13.03 155 LEU A CA 1
ATOM 2123 C C . LEU A 1 144 ? -30.921 -24.827 -15.078 1.00 14.54 155 LEU A C 1
ATOM 2124 O O . LEU A 1 144 ? -31.537 -25.711 -15.689 1.00 13.13 155 LEU A O 1
ATOM 2140 N N . LEU A 1 145 ? -29.676 -24.462 -15.384 1.00 13.05 156 LEU A N 1
ATOM 2141 C CA . LEU A 1 145 ? -28.830 -25.183 -16.322 1.00 11.34 156 LEU A CA 1
ATOM 2142 C C . LEU A 1 145 ? -27.541 -25.559 -15.611 1.00 11.04 156 LEU A C 1
ATOM 2143 O O . LEU A 1 145 ? -27.052 -24.816 -14.766 1.00 12.46 156 LEU A O 1
ATOM 2159 N N . HIS A 1 146 ? -26.990 -26.711 -15.970 1.00 9.82 157 HIS A N 1
ATOM 2160 C CA . HIS A 1 146 ? -25.768 -27.219 -15.355 1.00 10.37 157 HIS A CA 1
ATOM 2161 C C . HIS A 1 146 ? -24.884 -27.732 -16.483 1.00 9.96 157 HIS A C 1
ATOM 2162 O O . HIS A 1 146 ? -25.298 -28.594 -17.267 1.00 10.60 157 HIS A O 1
ATOM 2176 N N . VAL A 1 147 ? -23.686 -27.169 -16.597 1.00 9.93 158 VAL A N 1
ATOM 2177 C CA . VAL A 1 147 ? -22.785 -27.461 -17.702 1.00 9.58 158 VAL A CA 1
ATOM 2178 C C . VAL A 1 147 ? -21.384 -27.714 -17.167 1.00 9.79 158 VAL A C 1
ATOM 2179 O O . VAL A 1 147 ? -21.028 -27.289 -16.066 1.00 11.10 158 VAL A O 1
ATOM 2192 N N . ARG A 1 148 ? -20.576 -28.414 -17.964 1.00 10.28 159 ARG A N 1
ATOM 2193 C CA . ARG A 1 148 ? -19.209 -28.639 -17.514 1.00 11.83 159 ARG A CA 1
ATOM 2194 C C . ARG A 1 148 ? -18.289 -29.008 -18.665 1.00 11.97 159 ARG A C 1
ATOM 2195 O O . ARG A 1 148 ? -18.705 -29.630 -19.643 1.00 11.55 159 ARG A O 1
ATOM 2216 N N . ASN A 1 149 ? -17.021 -28.634 -18.508 1.00 10.01 160 ASN A N 1
ATOM 2217 C CA . ASN A 1 149 ? -15.941 -29.230 -19.280 1.00 10.17 160 ASN A CA 1
ATOM 2218 C C . ASN A 1 149 ? -15.240 -30.261 -18.412 1.00 11.48 160 ASN A C 1
ATOM 2219 O O . ASN A 1 149 ? -14.987 -30.017 -17.229 1.00 12.77 160 ASN A O 1
ATOM 2230 N N . MET A 1 150 ? -14.971 -31.418 -19.002 1.00 10.41 161 MET A N 1
ATOM 2231 C CA . MET A 1 150 ? -14.198 -32.494 -18.388 1.00 11.16 161 MET A CA 1
ATOM 2232 C C . MET A 1 150 ? -12.811 -32.468 -19.006 1.00 11.40 161 MET A C 1
ATOM 2233 O O . MET A 1 150 ? -12.673 -32.631 -20.224 1.00 11.79 161 MET A O 1
ATOM 2247 N N . ASP A 1 151 ? -11.808 -32.218 -18.174 1.00 12.62 162 ASP A N 1
ATOM 2248 C CA . ASP A 1 151 ? -10.419 -32.157 -18.584 1.00 14.14 162 ASP A CA 1
ATOM 2249 C C . ASP A 1 151 ? -9.658 -33.308 -17.926 1.00 13.91 162 ASP A C 1
ATOM 2250 O O . ASP A 1 151 ? -9.994 -33.743 -16.821 1.00 16.46 162 ASP A O 1
ATOM 2259 N N . PHE A 1 152 ? -8.607 -33.791 -18.582 1.00 15.42 163 PHE A N 1
ATOM 2260 C CA . PHE A 1 152 ? -7.832 -34.901 -18.025 1.00 16.90 163 PHE A CA 1
ATOM 2261 C C . PHE A 1 152 ? -6.360 -34.715 -18.329 1.00 18.45 163 PHE A C 1
ATOM 2262 O O . PHE A 1 152 ? -5.993 -34.469 -19.481 1.00 18.17 163 PHE A O 1
ATOM 2279 N N . GLY A 1 153 ? -5.531 -34.864 -17.303 1.00 20.20 164 GLY A N 1
ATOM 2280 C CA . GLY A 1 153 ? -4.099 -34.821 -17.465 1.00 21.42 164 GLY A CA 1
ATOM 2281 C C . GLY A 1 153 ? -3.388 -35.723 -16.483 1.00 22.22 164 GLY A C 1
ATOM 2282 O O . GLY A 1 153 ? -3.299 -35.421 -15.289 1.00 24.25 164 GLY A O 1
ATOM 2286 N N . ILE A 1 154 ? -2.898 -36.851 -16.978 1.00 18.88 165 ILE A N 1
ATOM 2287 C CA . ILE A 1 154 ? -1.952 -37.668 -16.237 1.00 18.28 165 ILE A CA 1
ATOM 2288 C C . ILE A 1 154 ? -0.519 -37.374 -16.673 1.00 19.39 165 ILE A C 1
ATOM 2289 O O . ILE A 1 154 ? 0.415 -37.612 -15.891 1.00 22.03 165 ILE A O 1
ATOM 2305 N N . PHE A 1 155 ? -0.326 -36.845 -17.885 1.00 19.67 166 PHE A N 1
ATOM 2306 C CA . PHE A 1 155 ? 0.956 -36.305 -18.343 1.00 20.18 166 PHE A CA 1
ATOM 2307 C C . PHE A 1 155 ? 2.040 -37.374 -18.427 1.00 19.64 166 PHE A C 1
ATOM 2308 O O . PHE A 1 155 ? 3.189 -37.132 -18.053 1.00 20.02 166 PHE A O 1
ATOM 2325 N N . LEU A 1 156 ? 1.675 -38.560 -18.910 1.00 19.60 167 LEU A N 1
ATOM 2326 C CA . LEU A 1 156 ? 2.654 -39.616 -19.131 1.00 21.88 167 LEU A CA 1
ATOM 2327 C C . LEU A 1 156 ? 3.330 -39.498 -20.487 1.00 19.73 167 LEU A C 1
ATOM 2328 O O . LEU A 1 156 ? 4.516 -39.824 -20.622 1.00 23.92 167 LEU A O 1
ATOM 2344 N N . GLY A 1 157 ? 2.599 -39.085 -21.507 1.00 23.63 168 GLY A N 1
ATOM 2345 C CA . GLY A 1 157 ? 3.119 -39.085 -22.850 1.00 28.38 168 GLY A CA 1
ATOM 2346 C C . GLY A 1 157 ? 2.760 -37.822 -23.586 1.00 26.94 168 GLY A C 1
ATOM 2347 O O . GLY A 1 157 ? 1.597 -37.425 -23.623 1.00 32.65 168 GLY A O 1
ATOM 2351 N N . TRP A 1 158 ? 3.737 -37.179 -24.175 1.00 20.67 169 TRP A N 1
ATOM 2352 C CA . TRP A 1 158 ? 3.512 -36.016 -25.010 1.00 21.01 169 TRP A CA 1
ATOM 2353 C C . TRP A 1 158 ? 3.767 -36.408 -26.457 1.00 19.70 169 TRP A C 1
ATOM 2354 O O . TRP A 1 158 ? 4.769 -37.067 -26.769 1.00 20.22 169 TRP A O 1
ATOM 2375 N N . ASN A 1 159 ? 2.873 -35.989 -27.331 1.00 17.39 170 ASN A N 1
ATOM 2376 C CA . ASN A 1 159 ? 2.954 -36.285 -28.755 1.00 15.54 170 ASN A CA 1
ATOM 2377 C C . ASN A 1 159 ? 3.357 -34.999 -29.465 1.00 15.23 170 ASN A C 1
ATOM 2378 O O . ASN A 1 159 ? 2.529 -34.107 -29.647 1.00 18.53 170 ASN A O 1
ATOM 2389 N N . ILE A 1 160 ? 4.634 -34.889 -29.843 1.00 18.19 171 ILE A N 1
ATOM 2390 C CA . ILE A 1 160 ? 5.101 -33.648 -30.461 1.00 20.07 171 ILE A CA 1
ATOM 2391 C C . ILE A 1 160 ? 4.510 -33.454 -31.847 1.00 20.87 171 ILE A C 1
ATOM 2392 O O . ILE A 1 160 ? 4.566 -32.348 -32.401 1.00 22.19 171 ILE A O 1
ATOM 2408 N N . ASN A 1 161 ? 3.974 -34.507 -32.448 1.00 22.66 172 ASN A N 1
ATOM 2409 C CA . ASN A 1 161 ? 3.520 -34.376 -33.823 1.00 22.16 172 ASN A CA 1
ATOM 2410 C C . ASN A 1 161 ? 2.153 -33.717 -33.928 1.00 22.98 172 ASN A C 1
ATOM 2411 O O . ASN A 1 161 ? 1.829 -33.176 -34.984 1.00 24.05 172 ASN A O 1
ATOM 2422 N N . ASN A 1 162 ? 1.371 -33.701 -32.844 1.00 19.43 173 ASN A N 1
ATOM 2423 C CA . ASN A 1 162 ? 0.158 -32.891 -32.839 1.00 17.38 173 ASN A CA 1
ATOM 2424 C C . ASN A 1 162 ? -0.070 -32.134 -31.545 1.00 18.08 173 ASN A C 1
ATOM 2425 O O . ASN A 1 162 ? -1.174 -31.611 -31.344 1.00 21.36 173 ASN A O 1
ATOM 2435 N N . ASN A 1 163 ? 0.933 -32.045 -30.686 1.00 17.61 174 ASN A N 1
ATOM 2436 C CA . ASN A 1 163 ? 0.881 -31.238 -29.469 1.00 18.83 174 ASN A CA 1
ATOM 2437 C C . ASN A 1 163 ? -0.278 -31.644 -28.563 1.00 17.66 174 ASN A C 1
ATOM 2438 O O . ASN A 1 163 ? -1.121 -30.824 -28.186 1.00 19.23 174 ASN A O 1
ATOM 2449 N N . THR A 1 164 ? -0.323 -32.926 -28.220 1.00 17.47 175 THR A N 1
ATOM 2450 C CA . THR A 1 164 ? -1.336 -33.445 -27.315 1.00 15.21 175 THR A CA 1
ATOM 2451 C C . THR A 1 164 ? -0.708 -34.429 -26.342 1.00 17.63 175 THR A C 1
ATOM 2452 O O . THR A 1 164 ? 0.379 -34.965 -26.571 1.00 18.38 175 THR A O 1
ATOM 2463 N N . TRP A 1 165 ? -1.435 -34.687 -25.262 1.00 17.24 176 TRP A N 1
ATOM 2464 C CA . TRP A 1 165 ? -1.092 -35.755 -24.339 1.00 17.70 176 TRP A CA 1
ATOM 2465 C C . TRP A 1 165 ? -1.769 -37.048 -24.775 1.00 14.59 176 TRP A C 1
ATOM 2466 O O . TRP A 1 165 ? -2.954 -37.079 -25.102 1.00 14.56 176 TRP A O 1
ATOM 2487 N N . VAL A 1 166 ? -1.004 -38.123 -24.725 1.00 18.54 177 VAL A N 1
ATOM 2488 C CA . VAL A 1 166 ? -1.417 -39.391 -25.305 1.00 18.90 177 VAL A CA 1
ATOM 2489 C C . VAL A 1 166 ? -2.706 -39.910 -24.662 1.00 14.33 177 VAL A C 1
ATOM 2490 O O . VAL A 1 166 ? -3.666 -40.273 -25.359 1.00 15.49 177 VAL A O 1
ATOM 2503 N N . ILE A 1 167 ? -2.734 -40.001 -23.327 1.00 16.23 178 ILE A N 1
ATOM 2504 C CA A ILE A 1 167 ? -3.876 -40.602 -22.636 0.63 14.88 178 ILE A CA 1
ATOM 2505 C CA B ILE A 1 167 ? -3.875 -40.610 -22.658 0.37 15.01 178 ILE A CA 1
ATOM 2506 C C . ILE A 1 167 ? -5.094 -39.700 -22.741 1.00 12.83 178 ILE A C 1
ATOM 2507 O O . ILE A 1 167 ? -6.215 -40.171 -22.921 1.00 13.11 178 ILE A O 1
ATOM 2536 N N . THR A 1 168 ? -4.886 -38.382 -22.649 1.00 13.76 179 THR A N 1
ATOM 2537 C CA . THR A 1 168 ? -5.984 -37.438 -22.797 1.00 13.78 179 THR A CA 1
ATOM 2538 C C . THR A 1 168 ? -6.687 -37.647 -24.133 1.00 11.77 179 THR A C 1
ATOM 2539 O O . THR A 1 168 ? -7.917 -37.721 -24.199 1.00 13.60 179 THR A O 1
ATOM 2550 N N . GLU A 1 169 ? -5.919 -37.741 -25.216 1.00 12.05 180 GLU A N 1
ATOM 2551 C CA . GLU A 1 169 ? -6.533 -37.944 -26.519 1.00 11.00 180 GLU A CA 1
ATOM 2552 C C . GLU A 1 169 ? -7.238 -39.285 -26.632 1.00 11.39 180 GLU A C 1
ATOM 2553 O O . GLU A 1 169 ? -8.289 -39.378 -27.289 1.00 13.19 180 GLU A O 1
ATOM 2565 N N . GLU A 1 170 ? -6.700 -40.320 -25.989 1.00 12.14 181 GLU A N 1
ATOM 2566 C CA . GLU A 1 170 ? -7.295 -41.644 -26.073 1.00 11.81 181 GLU A CA 1
ATOM 2567 C C . GLU A 1 170 ? -8.618 -41.730 -25.324 1.00 10.70 181 GLU A C 1
ATOM 2568 O O . GLU A 1 170 ? -9.423 -42.608 -25.629 1.00 12.06 181 GLU A O 1
ATOM 2580 N N . LEU A 1 171 ? -8.869 -40.828 -24.372 1.00 10.83 182 LEU A N 1
ATOM 2581 C CA . LEU A 1 171 ? -10.174 -40.790 -23.711 1.00 11.91 182 LEU A CA 1
ATOM 2582 C C . LEU A 1 171 ? -11.289 -40.325 -24.638 1.00 10.93 182 LEU A C 1
ATOM 2583 O O . LEU A 1 171 ? -12.447 -40.689 -24.419 1.00 11.91 182 LEU A O 1
ATOM 2599 N N . LYS A 1 172 ? -10.978 -39.528 -25.658 1.00 11.61 183 LYS A N 1
ATOM 2600 C CA . LYS A 1 172 ? -12.035 -39.039 -26.539 1.00 12.97 183 LYS A CA 1
ATOM 2601 C C . LYS A 1 172 ? -12.807 -40.170 -27.200 1.00 11.70 183 LYS A C 1
ATOM 2602 O O . LYS A 1 172 ? -14.039 -40.211 -27.050 1.00 12.49 183 LYS A O 1
ATOM 2621 N N . PRO A 1 173 ? -12.171 -41.140 -27.869 1.00 11.19 184 PRO A N 1
ATOM 2622 C CA . PRO A 1 173 ? -12.932 -42.268 -28.430 1.00 13.23 184 PRO A CA 1
ATOM 2623 C C . PRO A 1 173 ? -13.493 -43.240 -27.391 1.00 11.90 184 PRO A C 1
ATOM 2624 O O . PRO A 1 173 ? -14.210 -44.179 -27.773 1.00 14.55 184 PRO A O 1
ATOM 2635 N N . LEU A 1 174 ? -13.142 -43.097 -26.117 1.00 10.54 185 LEU A N 1
ATOM 2636 C CA . LEU A 1 174 ? -13.753 -43.898 -25.067 1.00 11.24 185 LEU A CA 1
ATOM 2637 C C . LEU A 1 174 ? -14.968 -43.223 -24.450 1.00 11.51 185 LEU A C 1
ATOM 2638 O O . LEU A 1 174 ? -15.669 -43.853 -23.656 1.00 12.15 185 LEU A O 1
ATOM 2654 N N . THR A 1 175 ? -15.204 -41.952 -24.759 1.00 10.45 186 THR A N 1
ATOM 2655 C CA . THR A 1 175 ? -16.283 -41.206 -24.121 1.00 9.40 186 THR A CA 1
ATOM 2656 C C . THR A 1 175 ? -17.641 -41.670 -24.642 1.00 10.90 186 THR A C 1
ATOM 2657 O O . THR A 1 175 ? -17.849 -41.788 -25.849 1.00 11.95 186 THR A O 1
ATOM 2668 N N . VAL A 1 176 ? -18.569 -41.914 -23.724 1.00 10.40 187 VAL A N 1
ATOM 2669 C CA . VAL A 1 176 ? -19.901 -42.393 -24.051 1.00 11.34 187 VAL A CA 1
ATOM 2670 C C . VAL A 1 176 ? -20.925 -41.698 -23.175 1.00 9.56 187 VAL A C 1
ATOM 2671 O O . VAL A 1 176 ? -20.667 -41.373 -22.014 1.00 11.43 187 VAL A O 1
ATOM 2684 N N . ASN A 1 177 ? -22.106 -41.490 -23.747 1.00 10.51 188 ASN A N 1
ATOM 2685 C CA . ASN A 1 177 ? -23.288 -41.066 -23.010 1.00 9.82 188 ASN A CA 1
ATOM 2686 C C . ASN A 1 177 ? -24.072 -42.320 -22.664 1.00 9.11 188 ASN A C 1
ATOM 2687 O O . ASN A 1 177 ? -24.247 -43.208 -23.510 1.00 11.17 188 ASN A O 1
ATOM 2698 N N . LEU A 1 178 ? -24.533 -42.384 -21.422 1.00 10.16 189 LEU A N 1
ATOM 2699 C CA . LEU A 1 178 ? -25.141 -43.584 -20.889 1.00 10.74 189 LEU A CA 1
ATOM 2700 C C . LEU A 1 178 ? -26.522 -43.259 -20.356 1.00 9.96 189 LEU A C 1
ATOM 2701 O O . LEU A 1 178 ? -26.676 -42.339 -19.551 1.00 10.11 189 LEU A O 1
ATOM 2717 N N . ASP A 1 179 ? -27.496 -44.057 -20.762 1.00 9.27 190 ASP A N 1
ATOM 2718 C CA . ASP A 1 179 ? -28.861 -43.999 -20.264 1.00 8.94 190 ASP A CA 1
ATOM 2719 C C . ASP A 1 179 ? -29.032 -45.232 -19.383 1.00 10.46 190 ASP A C 1
ATOM 2720 O O . ASP A 1 179 ? -29.185 -46.344 -19.885 1.00 10.66 190 ASP A O 1
ATOM 2729 N N . PHE A 1 180 ? -28.982 -45.041 -18.061 1.00 10.11 191 PHE A N 1
ATOM 2730 C CA . PHE A 1 180 ? -29.125 -46.147 -17.122 1.00 9.60 191 PHE A CA 1
ATOM 2731 C C . PHE A 1 180 ? -30.600 -46.378 -16.866 1.00 9.86 191 PHE A C 1
ATOM 2732 O O . PHE A 1 180 ? -31.291 -45.468 -16.406 1.00 11.84 191 PHE A O 1
ATOM 2749 N N . GLN A 1 181 ? -31.061 -47.600 -17.122 1.00 11.77 192 GLN A N 1
ATOM 2750 C CA . GLN A 1 181 ? -32.471 -47.932 -17.024 1.00 12.53 192 GLN A CA 1
ATOM 2751 C C . GLN A 1 181 ? -32.709 -49.077 -16.048 1.00 12.41 192 GLN A C 1
ATOM 2752 O O . GLN A 1 181 ? -31.896 -49.994 -15.911 1.00 15.44 192 GLN A O 1
ATOM 2766 N N . ARG A 1 182 ? -33.855 -49.012 -15.380 1.00 12.34 193 ARG A N 1
ATOM 2767 C CA . ARG A 1 182 ? -34.381 -50.090 -14.558 1.00 12.96 193 ARG A CA 1
ATOM 2768 C C . ARG A 1 182 ? -35.821 -50.272 -15.023 1.00 12.34 193 ARG A C 1
ATOM 2769 O O . ARG A 1 182 ? -36.559 -49.287 -15.168 1.00 13.33 193 ARG A O 1
ATOM 2790 N N . ASN A 1 183 ? -36.193 -51.506 -15.359 1.00 14.31 194 ASN A N 1
ATOM 2791 C CA . ASN A 1 183 ? -37.514 -51.777 -15.921 1.00 16.13 194 ASN A CA 1
ATOM 2792 C C . ASN A 1 183 ? -37.820 -50.874 -17.112 1.00 14.05 194 ASN A C 1
ATOM 2793 O O . ASN A 1 183 ? -38.937 -50.377 -17.271 1.00 16.03 194 ASN A O 1
ATOM 2804 N N . SER A 1 184 ? -36.826 -50.657 -17.964 1.00 12.65 195 SER A N 1
ATOM 2805 C CA . SER A 1 184 ? -36.994 -49.921 -19.217 1.00 14.57 195 SER A CA 1
ATOM 2806 C C . SER A 1 184 ? -37.297 -48.445 -18.997 1.00 14.33 195 SER A C 1
ATOM 2807 O O . SER A 1 184 ? -37.787 -47.766 -19.909 1.00 16.16 195 SER A O 1
ATOM 2815 N N . LYS A 1 185 ? -36.991 -47.918 -17.815 1.00 12.04 196 LYS A N 1
ATOM 2816 C CA . LYS A 1 185 ? -37.222 -46.519 -17.500 1.00 13.51 196 LYS A CA 1
ATOM 2817 C C . LYS A 1 185 ? -35.911 -45.900 -17.039 1.00 12.44 196 LYS A C 1
ATOM 2818 O O . LYS A 1 185 ? -35.192 -46.484 -16.229 1.00 12.91 196 LYS A O 1
ATOM 2837 N N . THR A 1 186 ? -35.607 -44.717 -17.547 1.00 12.23 197 THR A N 1
ATOM 2838 C CA . THR A 1 186 ? -34.376 -44.046 -17.162 1.00 12.16 197 THR A CA 1
ATOM 2839 C C . THR A 1 186 ? -34.369 -43.760 -15.667 1.00 11.69 197 THR A C 1
ATOM 2840 O O . THR A 1 186 ? -35.307 -43.168 -15.112 1.00 15.39 197 THR A O 1
ATOM 2851 N N . VAL A 1 187 ? -33.276 -44.160 -15.037 1.00 11.07 198 VAL A N 1
ATOM 2852 C CA . VAL A 1 187 ? -32.941 -43.756 -13.689 1.00 12.27 198 VAL A CA 1
ATOM 2853 C C . VAL A 1 187 ? -32.063 -42.521 -13.701 1.00 12.16 198 VAL A C 1
ATOM 2854 O O . VAL A 1 187 ? -32.373 -41.535 -13.040 1.00 14.41 198 VAL A O 1
ATOM 2867 N N . PHE A 1 188 ? -30.960 -42.574 -14.441 1.00 10.23 199 PHE A N 1
ATOM 2868 C CA . PHE A 1 188 ? -30.110 -41.420 -14.623 1.00 10.30 199 PHE A CA 1
ATOM 2869 C C . PHE A 1 188 ? -29.415 -41.516 -15.970 1.00 9.21 199 PHE A C 1
ATOM 2870 O O . PHE A 1 188 ? -29.388 -42.569 -16.609 1.00 9.98 199 PHE A O 1
ATOM 2887 N N . LYS A 1 189 ? -28.886 -40.382 -16.408 1.00 11.14 200 LYS A N 1
ATOM 2888 C CA . LYS A 1 189 ? -28.058 -40.305 -17.593 1.00 11.34 200 LYS A CA 1
ATOM 2889 C C . LYS A 1 189 ? -26.721 -39.722 -17.192 1.00 9.62 200 LYS A C 1
ATOM 2890 O O . LYS A 1 189 ? -26.641 -38.929 -16.252 1.00 12.54 200 LYS A O 1
ATOM 2909 N N . ALA A 1 190 ? -25.677 -40.104 -17.929 1.00 10.51 201 ALA A N 1
ATOM 2910 C CA . ALA A 1 190 ? -24.331 -39.690 -17.577 1.00 10.64 201 ALA A CA 1
ATOM 2911 C C . ALA A 1 190 ? -23.444 -39.706 -18.806 1.00 9.70 201 ALA A C 1
ATOM 2912 O O . ALA A 1 190 ? -23.783 -40.267 -19.851 1.00 12.42 201 ALA A O 1
ATOM 2919 N N . THR A 1 191 ? -22.292 -39.059 -18.662 1.00 11.61 202 THR A N 1
ATOM 2920 C CA . THR A 1 191 ? -21.201 -39.139 -19.629 1.00 11.56 202 THR A CA 1
ATOM 2921 C C . THR A 1 191 ? -20.005 -39.734 -18.908 1.00 10.86 202 THR A C 1
ATOM 2922 O O . THR A 1 191 ? -19.643 -39.283 -17.813 1.00 13.53 202 THR A O 1
ATOM 2933 N N . SER A 1 192 ? -19.430 -40.774 -19.494 1.00 10.65 203 SER A N 1
ATOM 2934 C CA . SER A 1 192 ? -18.338 -41.468 -18.850 1.00 11.33 203 SER A CA 1
ATOM 2935 C C . SER A 1 192 ? -17.399 -42.005 -19.918 1.00 11.48 203 SER A C 1
ATOM 2936 O O . SER A 1 192 ? -17.466 -41.617 -21.091 1.00 12.74 203 SER A O 1
ATOM 2944 N N . PHE A 1 193 ? -16.503 -42.881 -19.482 1.00 12.26 204 PHE A N 1
ATOM 2945 C CA . PHE A 1 193 ? -15.496 -43.494 -20.330 1.00 13.23 204 PHE A CA 1
ATOM 2946 C C . PHE A 1 193 ? -15.686 -44.990 -20.235 1.00 13.20 204 PHE A C 1
ATOM 2947 O O . PHE A 1 193 ? -15.826 -45.533 -19.134 1.00 13.99 204 PHE A O 1
ATOM 2964 N N . ALA A 1 194 ? -15.681 -45.647 -21.380 1.00 12.80 205 ALA A N 1
ATOM 2965 C CA . ALA A 1 194 ? -15.800 -47.090 -21.390 1.00 12.05 205 ALA A CA 1
ATOM 2966 C C . ALA A 1 194 ? -14.660 -47.682 -20.569 1.00 12.78 205 ALA A C 1
ATOM 2967 O O . ALA A 1 194 ? -13.488 -47.347 -20.763 1.00 14.73 205 ALA A O 1
ATOM 2974 N N . GLY A 1 195 ? -15.006 -48.551 -19.644 1.00 11.61 206 GLY A N 1
ATOM 2975 C CA . GLY A 1 195 ? -14.050 -49.124 -18.722 1.00 13.00 206 GLY A CA 1
ATOM 2976 C C . GLY A 1 195 ? -14.171 -48.577 -17.323 1.00 11.28 206 GLY A C 1
ATOM 2977 O O . GLY A 1 195 ? -13.691 -49.213 -16.376 1.00 14.31 206 GLY A O 1
ATOM 2981 N N . TYR A 1 196 ? -14.763 -47.400 -17.178 1.00 13.53 207 TYR A N 1
ATOM 2982 C CA . TYR A 1 196 ? -14.942 -46.771 -15.884 1.00 12.83 207 TYR A CA 1
ATOM 2983 C C . TYR A 1 196 ? -16.354 -47.077 -15.411 1.00 13.51 207 TYR A C 1
ATOM 2984 O O . TYR A 1 196 ? -17.310 -46.944 -16.178 1.00 19.83 207 TYR A O 1
ATOM 3002 N N . VAL A 1 197 ? -16.483 -47.486 -14.154 1.00 13.16 208 VAL A N 1
ATOM 3003 C CA . VAL A 1 197 ? -17.778 -47.854 -13.594 1.00 14.85 208 VAL A CA 1
ATOM 3004 C C . VAL A 1 197 ? -18.296 -46.838 -12.592 1.00 14.72 208 VAL A C 1
ATOM 3005 O O . VAL A 1 197 ? -19.423 -46.999 -12.100 1.00 17.09 208 VAL A O 1
ATOM 3018 N N . GLY A 1 198 ? -17.501 -45.829 -12.235 1.00 12.79 209 GLY A N 1
ATOM 3019 C CA . GLY A 1 198 ? -17.980 -44.725 -11.438 1.00 14.35 209 GLY A CA 1
ATOM 3020 C C . GLY A 1 198 ? -18.646 -43.713 -12.338 1.00 13.03 209 GLY A C 1
ATOM 3021 O O . GLY A 1 198 ? -18.816 -43.914 -13.539 1.00 17.17 209 GLY A O 1
ATOM 3025 N N . MET A 1 199 ? -19.023 -42.599 -11.746 1.00 13.12 210 MET A N 1
ATOM 3026 C CA . MET A 1 199 ? -19.605 -41.515 -12.513 1.00 15.02 210 MET A CA 1
ATOM 3027 C C . MET A 1 199 ? -18.964 -40.209 -12.095 1.00 17.50 210 MET A C 1
ATOM 3028 O O . MET A 1 199 ? -18.649 -40.002 -10.913 1.00 20.46 210 MET A O 1
ATOM 3042 N N . LEU A 1 200 ? -18.770 -39.332 -13.064 1.00 12.60 211 LEU A N 1
ATOM 3043 C CA . LEU A 1 200 ? -18.273 -37.998 -12.763 1.00 14.05 211 LEU A CA 1
ATOM 3044 C C . LEU A 1 200 ? -19.194 -36.887 -13.231 1.00 12.67 211 LEU A C 1
ATOM 3045 O O . LEU A 1 200 ? -18.987 -35.733 -12.840 1.00 12.72 211 LEU A O 1
ATOM 3061 N N . THR A 1 201 ? -20.191 -37.207 -14.053 1.00 12.91 212 THR A N 1
ATOM 3062 C CA . THR A 1 201 ? -21.041 -36.220 -14.707 1.00 12.98 212 THR A CA 1
ATOM 3063 C C . THR A 1 201 ? -22.371 -36.896 -14.986 1.00 12.02 212 THR A C 1
ATOM 3064 O O . THR A 1 201 ? -22.379 -37.901 -15.698 1.00 13.23 212 THR A O 1
ATOM 3075 N N . GLY A 1 202 ? -23.481 -36.343 -14.501 1.00 9.89 213 GLY A N 1
ATOM 3076 C CA . GLY A 1 202 ? -24.754 -36.920 -14.883 1.00 10.71 213 GLY A CA 1
ATOM 3077 C C . GLY A 1 202 ? -25.922 -36.205 -14.257 1.00 9.39 213 GLY A C 1
ATOM 3078 O O . GLY A 1 202 ? -25.768 -35.252 -13.492 1.00 10.46 213 GLY A O 1
ATOM 3082 N N . PHE A 1 203 ? -27.116 -36.709 -14.569 1.00 9.55 214 PHE A N 1
ATOM 3083 C CA . PHE A 1 203 ? -28.325 -36.137 -13.984 1.00 11.00 214 PHE A CA 1
ATOM 3084 C C . PHE A 1 203 ? -29.406 -37.194 -13.840 1.00 10.66 214 PHE A C 1
ATOM 3085 O O . PHE A 1 203 ? -29.393 -38.235 -14.505 1.00 12.11 214 PHE A O 1
ATOM 3102 N N . LYS A 1 204 ? -30.336 -36.907 -12.933 1.00 12.92 215 LYS A N 1
ATOM 3103 C CA . LYS A 1 204 ? -31.542 -37.705 -12.748 1.00 12.35 215 LYS A CA 1
ATOM 3104 C C . LYS A 1 204 ? -32.697 -36.843 -13.246 1.00 13.42 215 LYS A C 1
ATOM 3105 O O . LYS A 1 204 ? -32.980 -35.789 -12.646 1.00 13.03 215 LYS A O 1
ATOM 3124 N N . PRO A 1 205 ? -33.310 -37.190 -14.382 1.00 15.43 216 PRO A N 1
ATOM 3125 C CA . PRO A 1 205 ? -34.273 -36.280 -15.021 1.00 16.46 216 PRO A CA 1
ATOM 3126 C C . PRO A 1 205 ? -35.354 -35.824 -14.059 1.00 15.62 216 PRO A C 1
ATOM 3127 O O . PRO A 1 205 ? -35.949 -36.620 -13.331 1.00 16.71 216 PRO A O 1
ATOM 3138 N N . GLY A 1 206 ? -35.607 -34.532 -14.063 1.00 16.04 217 GLY A N 1
ATOM 3139 C CA . GLY A 1 206 ? -36.617 -33.971 -13.210 1.00 14.71 217 GLY A CA 1
ATOM 3140 C C . GLY A 1 206 ? -36.242 -33.855 -11.750 1.00 15.03 217 GLY A C 1
ATOM 3141 O O . GLY A 1 206 ? -37.056 -33.360 -10.963 1.00 19.32 217 GLY A O 1
ATOM 3145 N N . GLN A 1 207 ? -35.044 -34.282 -11.351 1.00 14.93 218 GLN A N 1
ATOM 3146 C CA A GLN A 1 207 ? -34.685 -34.297 -9.935 0.61 15.30 218 GLN A CA 1
ATOM 3147 C CA B GLN A 1 207 ? -34.687 -34.301 -9.936 0.39 15.10 218 GLN A CA 1
ATOM 3148 C C . GLN A 1 207 ? -33.424 -33.503 -9.627 1.00 14.03 218 GLN A C 1
ATOM 3149 O O . GLN A 1 207 ? -33.501 -32.517 -8.891 1.00 14.95 218 GLN A O 1
ATOM 3175 N N . PHE A 1 208 ? -32.260 -33.902 -10.142 1.00 11.50 219 PHE A N 1
ATOM 3176 C CA . PHE A 1 208 ? -31.023 -33.201 -9.812 1.00 12.44 219 PHE A CA 1
ATOM 3177 C C . PHE A 1 208 ? -29.949 -33.565 -10.825 1.00 11.27 219 PHE A C 1
ATOM 3178 O O . PHE A 1 208 ? -30.085 -34.511 -11.604 1.00 12.58 219 PHE A O 1
ATOM 3195 N N . SER A 1 209 ? -28.879 -32.779 -10.791 1.00 11.44 220 SER A N 1
ATOM 3196 C CA . SER A 1 209 ? -27.731 -32.916 -11.666 1.00 10.73 220 SER A CA 1
ATOM 3197 C C . SER A 1 209 ? -26.472 -32.819 -10.820 1.00 9.92 220 SER A C 1
ATOM 3198 O O . SER A 1 209 ? -26.452 -32.145 -9.787 1.00 11.61 220 SER A O 1
ATOM 3206 N N . LEU A 1 210 ? -25.427 -33.511 -11.258 1.00 10.26 221 LEU A N 1
ATOM 3207 C CA . LEU A 1 210 ? -24.236 -33.641 -10.443 1.00 10.83 221 LEU A CA 1
ATOM 3208 C C . LEU A 1 210 ? -22.989 -33.729 -11.309 1.00 10.01 221 LEU A C 1
ATOM 3209 O O . LEU A 1 210 ? -22.917 -34.532 -12.247 1.00 11.49 221 LEU A O 1
ATOM 3225 N N . THR A 1 211 ? -21.992 -32.930 -10.950 1.00 10.82 222 THR A N 1
ATOM 3226 C CA . THR A 1 211 ? -20.663 -33.054 -11.514 1.00 10.60 222 THR A CA 1
ATOM 3227 C C . THR A 1 211 ? -19.638 -33.066 -10.387 1.00 11.16 222 THR A C 1
ATOM 3228 O O . THR A 1 211 ? -19.838 -32.469 -9.327 1.00 13.00 222 THR A O 1
ATOM 3239 N N . LEU A 1 212 ? -18.549 -33.792 -10.628 1.00 12.40 223 LEU A N 1
ATOM 3240 C CA . LEU A 1 212 ? -17.445 -33.936 -9.691 1.00 13.67 223 LEU A CA 1
ATOM 3241 C C . LEU A 1 212 ? -16.200 -33.286 -10.279 1.00 12.78 223 LEU A C 1
ATOM 3242 O O . LEU A 1 212 ? -15.832 -33.570 -11.424 1.00 13.80 223 LEU A O 1
ATOM 3258 N N . ASN A 1 213 ? -15.588 -32.384 -9.510 1.00 16.00 224 ASN A N 1
ATOM 3259 C CA . ASN A 1 213 ? -14.312 -31.754 -9.845 1.00 17.71 224 ASN A CA 1
ATOM 3260 C C . ASN A 1 213 ? -13.256 -32.205 -8.833 1.00 18.74 224 ASN A C 1
ATOM 3261 O O . ASN A 1 213 ? -13.523 -32.304 -7.634 1.00 17.89 224 ASN A O 1
ATOM 3272 N N . GLU A 1 214 ? -12.055 -32.482 -9.308 1.00 18.16 225 GLU A N 1
ATOM 3273 C CA . GLU A 1 214 ? -10.977 -32.878 -8.408 1.00 19.39 225 GLU A CA 1
ATOM 3274 C C . GLU A 1 214 ? -10.542 -31.720 -7.503 1.00 17.43 225 GLU A C 1
ATOM 3275 O O . GLU A 1 214 ? -10.551 -30.552 -7.903 1.00 18.24 225 GLU A O 1
ATOM 3287 N N . ARG A 1 215 ? -10.182 -32.051 -6.260 1.00 17.27 226 ARG A N 1
ATOM 3288 C CA . ARG A 1 215 ? -9.685 -31.082 -5.288 1.00 15.92 226 ARG A CA 1
ATOM 3289 C C . ARG A 1 215 ? -8.353 -31.573 -4.743 1.00 19.90 226 ARG A C 1
ATOM 3290 O O . ARG A 1 215 ? -8.173 -32.769 -4.495 1.00 23.76 226 ARG A O 1
ATOM 3311 N N . PHE A 1 216 ? -7.413 -30.658 -4.574 1.00 21.80 227 PHE A N 1
ATOM 3312 C CA . PHE A 1 216 ? -6.088 -31.019 -4.094 1.00 26.24 227 PHE A CA 1
ATOM 3313 C C . PHE A 1 216 ? -5.941 -30.644 -2.628 1.00 28.75 227 PHE A C 1
ATOM 3314 O O . PHE A 1 216 ? -6.445 -29.612 -2.176 1.00 32.02 227 PHE A O 1
ATOM 3331 N N . SER A 1 217 ? -5.272 -31.496 -1.875 1.00 30.40 228 SER A N 1
ATOM 3332 C CA . SER A 1 217 ? -4.922 -31.088 -0.527 1.00 34.25 228 SER A CA 1
ATOM 3333 C C . SER A 1 217 ? -3.855 -32.015 0.007 1.00 37.95 228 SER A C 1
ATOM 3334 O O . SER A 1 217 ? -3.628 -33.104 -0.523 1.00 38.22 228 SER A O 1
ATOM 3342 N N . MET A 1 218 ? -3.198 -31.560 1.073 1.00 40.21 229 MET A N 1
ATOM 3343 C CA A MET A 1 218 ? -2.166 -32.377 1.697 0.56 42.51 229 MET A CA 1
ATOM 3344 C CA B MET A 1 218 ? -2.170 -32.370 1.709 0.44 43.01 229 MET A CA 1
ATOM 3345 C C . MET A 1 218 ? -2.757 -33.583 2.418 1.00 42.90 229 MET A C 1
ATOM 3346 O O . MET A 1 218 ? -2.051 -34.578 2.610 1.00 44.46 229 MET A O 1
ATOM 3371 N N . ASN A 1 219 ? -4.033 -33.526 2.810 1.00 40.18 230 ASN A N 1
ATOM 3372 C CA . ASN A 1 219 ? -4.742 -34.707 3.301 1.00 41.73 230 ASN A CA 1
ATOM 3373 C C . ASN A 1 219 ? -5.581 -35.212 2.134 1.00 38.87 230 ASN A C 1
ATOM 3374 O O . ASN A 1 219 ? -6.800 -35.034 2.072 1.00 39.83 230 ASN A O 1
ATOM 3385 N N . GLY A 1 220 ? -4.898 -35.856 1.189 1.00 34.68 231 GLY A N 1
ATOM 3386 C CA . GLY A 1 220 ? -5.425 -36.072 -0.128 1.00 34.45 231 GLY A CA 1
ATOM 3387 C C . GLY A 1 220 ? -5.649 -37.531 -0.454 1.00 33.54 231 GLY A C 1
ATOM 3388 O O . GLY A 1 220 ? -5.665 -38.405 0.426 1.00 32.10 231 GLY A O 1
ATOM 3392 N N . GLY A 1 221 ? -5.805 -37.798 -1.754 1.00 32.34 232 GLY A N 1
ATOM 3393 C CA . GLY A 1 221 ? -6.133 -39.135 -2.215 1.00 32.08 232 GLY A CA 1
ATOM 3394 C C . GLY A 1 221 ? -5.001 -40.129 -2.061 1.00 34.18 232 GLY A C 1
ATOM 3395 O O . GLY A 1 221 ? -5.249 -41.319 -1.852 1.00 35.16 232 GLY A O 1
ATOM 3399 N N . TYR A 1 222 ? -3.749 -39.670 -2.154 1.00 34.80 233 TYR A N 1
ATOM 3400 C CA . TYR A 1 222 ? -2.644 -40.598 -1.951 1.00 34.72 233 TYR A CA 1
ATOM 3401 C C . TYR A 1 222 ? -2.677 -41.162 -0.531 1.00 32.44 233 TYR A C 1
ATOM 3402 O O . TYR A 1 222 ? -2.513 -42.373 -0.330 1.00 32.75 233 TYR A O 1
ATOM 3420 N N . LEU A 1 223 ? -2.961 -40.309 0.460 1.00 33.82 234 LEU A N 1
ATOM 3421 C CA . LEU A 1 223 ? -3.121 -40.788 1.829 1.00 30.55 234 LEU A CA 1
ATOM 3422 C C . LEU A 1 223 ? -4.367 -41.652 1.981 1.00 31.13 234 LEU A C 1
ATOM 3423 O O . LEU A 1 223 ? -4.352 -42.649 2.714 1.00 31.75 234 LEU A O 1
ATOM 3439 N N . GLY A 1 224 ? -5.467 -41.265 1.334 1.00 32.40 235 GLY A N 1
ATOM 3440 C CA . GLY A 1 224 ? -6.672 -42.073 1.403 1.00 32.11 235 GLY A CA 1
ATOM 3441 C C . GLY A 1 224 ? -6.438 -43.496 0.938 1.00 30.19 235 GLY A C 1
ATOM 3442 O O . GLY A 1 224 ? -6.920 -44.449 1.555 1.00 29.85 235 GLY A O 1
ATOM 3446 N N . LEU A 1 225 ? -5.679 -43.663 -0.146 1.00 30.21 236 LEU A N 1
ATOM 3447 C CA . LEU A 1 225 ? -5.356 -45.006 -0.623 1.00 31.36 236 LEU A CA 1
ATOM 3448 C C . LEU A 1 225 ? -4.488 -45.756 0.378 1.00 30.82 236 LEU A C 1
ATOM 3449 O O . LEU A 1 225 ? -4.644 -46.969 0.555 1.00 28.96 236 LEU A O 1
ATOM 3465 N N . LEU A 1 226 ? -3.536 -45.065 1.006 1.00 31.97 237 LEU A N 1
ATOM 3466 C CA . LEU A 1 226 ? -2.668 -45.721 1.976 1.00 32.78 237 LEU A CA 1
ATOM 3467 C C . LEU A 1 226 ? -3.473 -46.232 3.158 1.00 30.50 237 LEU A C 1
ATOM 3468 O O . LEU A 1 226 ? -3.245 -47.348 3.642 1.00 30.68 237 LEU A O 1
ATOM 3484 N N . GLU A 1 227 ? -4.407 -45.414 3.650 1.00 31.55 238 GLU A N 1
ATOM 3485 C CA . GLU A 1 227 ? -5.251 -45.830 4.762 1.00 31.02 238 GLU A CA 1
ATOM 3486 C C . GLU A 1 227 ? -6.087 -47.041 4.380 1.00 31.31 238 GLU A C 1
ATOM 3487 O O . GLU A 1 227 ? -6.253 -47.975 5.175 1.00 30.67 238 GLU A O 1
ATOM 3499 N N . TRP A 1 228 ? -6.599 -47.049 3.150 1.00 28.22 239 TRP A N 1
ATOM 3500 C CA . TRP A 1 228 ? -7.385 -48.177 2.657 1.00 27.63 239 TRP A CA 1
ATOM 3501 C C . TRP A 1 228 ? -6.551 -49.456 2.641 1.00 29.26 239 TRP A C 1
ATOM 3502 O O . TRP A 1 228 ? -6.984 -50.503 3.130 1.00 29.36 239 TRP A O 1
ATOM 3523 N N . ILE A 1 229 ? -5.340 -49.380 2.083 1.00 27.64 240 ILE A N 1
ATOM 3524 C CA . ILE A 1 229 ? -4.453 -50.537 2.018 1.00 27.84 240 ILE A CA 1
ATOM 3525 C C . ILE A 1 229 ? -4.116 -51.020 3.421 1.00 29.34 240 ILE A C 1
ATOM 3526 O O . ILE A 1 229 ? -4.022 -52.226 3.675 1.00 29.69 240 ILE A O 1
ATOM 3542 N N . LEU A 1 230 ? -3.946 -50.095 4.357 1.00 30.39 241 LEU A N 1
ATOM 3543 C CA . LEU A 1 230 ? -3.586 -50.459 5.717 1.00 33.06 241 LEU A CA 1
ATOM 3544 C C . LEU A 1 230 ? -4.776 -50.859 6.582 1.00 34.41 241 LEU A C 1
ATOM 3545 O O . LEU A 1 230 ? -4.590 -51.079 7.786 1.00 35.13 241 LEU A O 1
ATOM 3561 N N . GLY A 1 231 ? -5.978 -50.952 6.015 1.00 34.52 242 GLY A N 1
ATOM 3562 C CA . GLY A 1 231 ? -7.086 -51.614 6.676 1.00 34.03 242 GLY A CA 1
ATOM 3563 C C . GLY A 1 231 ? -8.216 -50.716 7.127 1.00 35.95 242 GLY A C 1
ATOM 3564 O O . GLY A 1 231 ? -9.174 -51.218 7.727 1.00 38.64 242 GLY A O 1
ATOM 3568 N N . LYS A 1 232 ? -8.152 -49.417 6.861 1.00 32.82 243 LYS A N 1
ATOM 3569 C CA . LYS A 1 232 ? -9.197 -48.483 7.262 1.00 34.09 243 LYS A CA 1
ATOM 3570 C C . LYS A 1 232 ? -10.035 -48.240 6.015 1.00 33.63 243 LYS A C 1
ATOM 3571 O O . LYS A 1 232 ? -9.652 -47.451 5.151 1.00 34.39 243 LYS A O 1
ATOM 3590 N N . LYS A 1 233 ? -11.166 -48.943 5.898 1.00 35.24 244 LYS A N 1
ATOM 3591 C CA . LYS A 1 233 ? -11.962 -48.922 4.671 1.00 37.28 244 LYS A CA 1
ATOM 3592 C C . LYS A 1 233 ? -13.349 -48.301 4.856 1.00 36.79 244 LYS A C 1
ATOM 3593 O O . LYS A 1 233 ? -14.289 -48.642 4.135 1.00 40.94 244 LYS A O 1
ATOM 3612 N N . ASP A 1 234 ? -13.477 -47.364 5.795 1.00 35.42 245 ASP A N 1
ATOM 3613 C CA A ASP A 1 234 ? -14.725 -46.655 6.067 0.40 37.53 245 ASP A CA 1
ATOM 3614 C CA B ASP A 1 234 ? -14.766 -46.727 6.025 0.60 37.40 245 ASP A CA 1
ATOM 3615 C C . ASP A 1 234 ? -15.148 -45.717 4.944 1.00 37.21 245 ASP A C 1
ATOM 3616 O O . ASP A 1 234 ? -16.294 -45.252 4.941 1.00 42.02 245 ASP A O 1
ATOM 3633 N N . ALA A 1 235 ? -14.262 -45.397 4.014 1.00 31.46 246 ALA A N 1
ATOM 3634 C CA . ALA A 1 235 ? -14.483 -44.293 3.091 1.00 27.32 246 ALA A CA 1
ATOM 3635 C C . ALA A 1 235 ? -15.078 -44.769 1.769 1.00 22.81 246 ALA A C 1
ATOM 3636 O O . ALA A 1 235 ? -15.054 -45.952 1.431 1.00 26.47 246 ALA A O 1
ATOM 3643 N N . SER A 1 236 ? -15.627 -43.817 1.027 1.00 21.14 247 SER A N 1
ATOM 3644 C CA . SER A 1 236 ? -16.188 -44.060 -0.287 1.00 21.15 247 SER A CA 1
ATOM 3645 C C . SER A 1 236 ? -15.275 -43.472 -1.352 1.00 19.65 247 SER A C 1
ATOM 3646 O O . SER A 1 236 ? -14.758 -42.365 -1.200 1.00 17.93 247 SER A O 1
ATOM 3654 N N . TRP A 1 237 ? -15.091 -44.208 -2.439 1.00 17.99 248 TRP A N 1
ATOM 3655 C CA . TRP A 1 237 ? -14.407 -43.654 -3.596 1.00 17.47 248 TRP A CA 1
ATOM 3656 C C . TRP A 1 237 ? -15.275 -42.583 -4.235 1.00 17.15 248 TRP A C 1
ATOM 3657 O O . TRP A 1 237 ? -16.493 -42.725 -4.304 1.00 17.95 248 TRP A O 1
ATOM 3678 N N . ILE A 1 238 ? -14.646 -41.501 -4.709 1.00 16.69 249 ILE A N 1
ATOM 3679 C CA . ILE A 1 238 ? -15.429 -40.333 -5.111 1.00 16.73 249 ILE A CA 1
ATOM 3680 C C . ILE A 1 238 ? -16.280 -40.634 -6.346 1.00 17.14 249 ILE A C 1
ATOM 3681 O O . ILE A 1 238 ? -17.428 -40.192 -6.434 1.00 18.07 249 ILE A O 1
ATOM 3697 N N . GLY A 1 239 ? -15.758 -41.400 -7.310 1.00 17.46 250 GLY A N 1
ATOM 3698 C CA . GLY A 1 239 ? -16.579 -41.769 -8.454 1.00 17.46 250 GLY A CA 1
ATOM 3699 C C . GLY A 1 239 ? -17.661 -42.782 -8.130 1.00 15.92 250 GLY A C 1
ATOM 3700 O O . GLY A 1 239 ? -18.664 -42.862 -8.843 1.00 15.68 250 GLY A O 1
ATOM 3704 N N . PHE A 1 240 ? -17.484 -43.547 -7.066 1.00 16.32 251 PHE A N 1
ATOM 3705 C CA . PHE A 1 240 ? -18.481 -44.527 -6.676 1.00 16.09 251 PHE A CA 1
ATOM 3706 C C . PHE A 1 240 ? -19.599 -43.905 -5.852 1.00 14.24 251 PHE A C 1
ATOM 3707 O O . PHE A 1 240 ? -20.763 -44.263 -6.044 1.00 17.27 251 PHE A O 1
ATOM 3724 N N . ILE A 1 241 ? -19.298 -42.961 -4.952 1.00 15.56 252 ILE A N 1
ATOM 3725 C CA . ILE A 1 241 ? -20.394 -42.279 -4.261 1.00 15.38 252 ILE A CA 1
ATOM 3726 C C . ILE A 1 241 ? -21.218 -41.477 -5.258 1.00 13.90 252 ILE A C 1
ATOM 3727 O O . ILE A 1 241 ? -22.446 -41.412 -5.158 1.00 16.22 252 ILE A O 1
ATOM 3743 N N . THR A 1 242 ? -20.562 -40.856 -6.236 1.00 14.45 253 THR A N 1
ATOM 3744 C CA A THR A 1 242 ? -21.294 -40.103 -7.251 0.57 14.27 253 THR A CA 1
ATOM 3745 C CA B THR A 1 242 ? -21.309 -40.105 -7.238 0.43 15.29 253 THR A CA 1
ATOM 3746 C C . THR A 1 242 ? -22.258 -41.020 -8.003 1.00 12.87 253 THR A C 1
ATOM 3747 O O . THR A 1 242 ? -23.426 -40.675 -8.221 1.00 14.30 253 THR A O 1
ATOM 3766 N N . ARG A 1 243 ? -21.781 -42.201 -8.406 1.00 14.05 254 ARG A N 1
ATOM 3767 C CA . ARG A 1 243 ? -22.648 -43.159 -9.073 1.00 13.92 254 ARG A CA 1
ATOM 3768 C C . ARG A 1 243 ? -23.793 -43.594 -8.167 1.00 12.93 254 ARG A C 1
ATOM 3769 O O . ARG A 1 243 ? -24.944 -43.679 -8.609 1.00 15.32 254 ARG A O 1
ATOM 3790 N N . SER A 1 244 ? -23.505 -43.891 -6.899 1.00 13.10 255 SER A N 1
ATOM 3791 C CA A SER A 1 244 ? -24.552 -44.363 -5.997 0.33 15.35 255 SER A CA 1
ATOM 3792 C CA B SER A 1 244 ? -24.556 -44.366 -6.005 0.67 15.28 255 SER A CA 1
ATOM 3793 C C . SER A 1 244 ? -25.614 -43.294 -5.769 1.00 14.24 255 SER A C 1
ATOM 3794 O O . SER A 1 244 ? -26.804 -43.610 -5.645 1.00 15.23 255 SER A O 1
ATOM 3809 N N . VAL A 1 245 ? -25.202 -42.025 -5.707 1.00 14.26 256 VAL A N 1
ATOM 3810 C CA . VAL A 1 245 ? -26.158 -40.931 -5.568 1.00 13.16 256 VAL A CA 1
ATOM 3811 C C . VAL A 1 245 ? -27.034 -40.827 -6.815 1.00 12.98 256 VAL A C 1
ATOM 3812 O O . VAL A 1 245 ? -28.267 -40.743 -6.725 1.00 13.07 256 VAL A O 1
ATOM 3825 N N . LEU A 1 246 ? -26.409 -40.804 -7.993 1.00 12.58 257 LEU A N 1
ATOM 3826 C CA . LEU A 1 246 ? -27.167 -40.742 -9.241 1.00 11.96 257 LEU A CA 1
ATOM 3827 C C . LEU A 1 246 ? -28.116 -41.930 -9.373 1.00 14.78 257 LEU A C 1
ATOM 3828 O O . LEU A 1 246 ? -29.235 -41.790 -9.880 1.00 14.74 257 LEU A O 1
ATOM 3844 N N . GLU A 1 247 ? -27.672 -43.113 -8.966 1.00 14.22 258 GLU A N 1
ATOM 3845 C CA . GLU A 1 247 ? -28.457 -44.313 -9.183 1.00 14.38 258 GLU A CA 1
ATOM 3846 C C . GLU A 1 247 ? -29.589 -44.424 -8.171 1.00 15.41 258 GLU A C 1
ATOM 3847 O O . GLU A 1 247 ? -30.701 -44.816 -8.541 1.00 18.97 258 GLU A O 1
ATOM 3859 N N . ASN A 1 248 ? -29.351 -44.027 -6.917 1.00 14.69 259 ASN A N 1
ATOM 3860 C CA . ASN A 1 248 ? -30.253 -44.355 -5.815 1.00 14.29 259 ASN A CA 1
ATOM 3861 C C . ASN A 1 248 ? -30.819 -43.194 -4.994 1.00 16.79 259 ASN A C 1
ATOM 3862 O O . ASN A 1 248 ? -31.817 -43.414 -4.292 1.00 19.97 259 ASN A O 1
ATOM 3872 N N . ALA A 1 249 ? -30.249 -41.986 -5.055 1.00 15.27 260 ALA A N 1
ATOM 3873 C CA . ALA A 1 249 ? -30.878 -40.843 -4.391 1.00 15.91 260 ALA A CA 1
ATOM 3874 C C . ALA A 1 249 ? -32.016 -40.304 -5.252 1.00 17.90 260 ALA A C 1
ATOM 3875 O O . ALA A 1 249 ? -31.985 -40.411 -6.478 1.00 17.71 260 ALA A O 1
ATOM 3882 N N . THR A 1 250 ? -33.028 -39.710 -4.607 1.00 19.38 261 THR A N 1
ATOM 3883 C CA . THR A 1 250 ? -34.225 -39.283 -5.328 1.00 24.25 261 THR A CA 1
ATOM 3884 C C . THR A 1 250 ? -34.551 -37.802 -5.209 1.00 24.78 261 THR A C 1
ATOM 3885 O O . THR A 1 250 ? -35.637 -37.392 -5.644 1.00 30.34 261 THR A O 1
ATOM 3896 N N . SER A 1 251 ? -33.707 -36.999 -4.580 1.00 19.72 262 SER A N 1
ATOM 3897 C CA . SER A 1 251 ? -33.981 -35.572 -4.513 1.00 18.72 262 SER A CA 1
ATOM 3898 C C . SER A 1 251 ? -32.685 -34.807 -4.308 1.00 18.49 262 SER A C 1
ATOM 3899 O O . SER A 1 251 ? -31.691 -35.343 -3.809 1.00 17.76 262 SER A O 1
ATOM 3907 N N . TYR A 1 252 ? -32.728 -33.533 -4.707 1.00 17.07 263 TYR A N 1
ATOM 3908 C CA . TYR A 1 252 ? -31.630 -32.603 -4.462 1.00 16.13 263 TYR A CA 1
ATOM 3909 C C . TYR A 1 252 ? -31.203 -32.613 -3.000 1.00 16.85 263 TYR A C 1
ATOM 3910 O O . TYR A 1 252 ? -30.015 -32.749 -2.696 1.00 17.26 263 TYR A O 1
ATOM 3928 N N . GLU A 1 253 ? -32.152 -32.448 -2.071 1.00 18.68 264 GLU A N 1
ATOM 3929 C CA . GLU A 1 253 ? -31.764 -32.345 -0.662 1.00 21.26 264 GLU A CA 1
ATOM 3930 C C . GLU A 1 253 ? -31.159 -33.649 -0.151 1.00 20.63 264 GLU A C 1
ATOM 3931 O O . GLU A 1 253 ? -30.218 -33.630 0.645 1.00 21.47 264 GLU A O 1
ATOM 3943 N N . GLU A 1 254 ? -31.678 -34.792 -0.600 1.00 19.88 265 GLU A N 1
ATOM 3944 C CA . GLU A 1 254 ? -31.104 -36.066 -0.188 1.00 18.97 265 GLU A CA 1
ATOM 3945 C C . GLU A 1 254 ? -29.682 -36.203 -0.716 1.00 19.19 265 GLU A C 1
ATOM 3946 O O . GLU A 1 254 ? -28.770 -36.604 0.018 1.00 21.44 265 GLU A O 1
ATOM 3958 N N . ALA A 1 255 ? -29.481 -35.877 -1.996 1.00 17.46 266 ALA A N 1
ATOM 3959 C CA . ALA A 1 255 ? -28.146 -35.928 -2.585 1.00 17.74 266 ALA A CA 1
ATOM 3960 C C . ALA A 1 255 ? -27.190 -35.004 -1.842 1.00 17.31 266 ALA A C 1
ATOM 3961 O O . ALA A 1 255 ? -26.046 -35.371 -1.560 1.00 17.33 266 ALA A O 1
ATOM 3968 N N . LYS A 1 256 ? -27.640 -33.781 -1.549 1.00 17.53 267 LYS A N 1
ATOM 3969 C CA . LYS A 1 256 ? -26.800 -32.812 -0.865 1.00 18.83 267 LYS A CA 1
ATOM 3970 C C . LYS A 1 256 ? -26.342 -33.356 0.480 1.00 19.52 267 LYS A C 1
ATOM 3971 O O . LYS A 1 256 ? -25.168 -33.244 0.844 1.00 19.66 267 LYS A O 1
ATOM 3990 N N . ASN A 1 257 ? -27.254 -33.971 1.226 1.00 18.42 268 ASN A N 1
ATOM 3991 C CA . ASN A 1 257 ? -26.896 -34.483 2.540 1.00 22.81 268 ASN A CA 1
ATOM 3992 C C . ASN A 1 257 ? -25.860 -35.598 2.433 1.00 21.82 268 ASN A C 1
ATOM 3993 O O . ASN A 1 257 ? -24.883 -35.623 3.188 1.00 22.08 268 ASN A O 1
ATOM 4004 N N . ILE A 1 258 ? -26.051 -36.523 1.492 1.00 17.92 269 ILE A N 1
ATOM 4005 C CA . ILE A 1 258 ? -25.107 -37.621 1.310 1.00 17.47 269 ILE A CA 1
ATOM 4006 C C . ILE A 1 258 ? -23.749 -37.092 0.889 1.00 18.29 269 ILE A C 1
ATOM 4007 O O . ILE A 1 258 ? -22.709 -37.534 1.391 1.00 18.85 269 ILE A O 1
ATOM 4023 N N . LEU A 1 259 ? -23.733 -36.154 -0.056 1.00 17.75 270 LEU A N 1
ATOM 4024 C CA . LEU A 1 259 ? -22.471 -35.687 -0.608 1.00 17.72 270 LEU A CA 1
ATOM 4025 C C . LEU A 1 259 ? -21.727 -34.811 0.380 1.00 18.90 270 LEU A C 1
ATOM 4026 O O . LEU A 1 259 ? -20.495 -34.727 0.330 1.00 17.99 270 LEU A O 1
ATOM 4042 N N . ALA A 1 260 ? -22.450 -34.151 1.277 1.00 17.12 271 ALA A N 1
ATOM 4043 C CA . ALA A 1 260 ? -21.811 -33.283 2.257 1.00 19.02 271 ALA A CA 1
ATOM 4044 C C . ALA A 1 260 ? -21.206 -34.062 3.413 1.00 21.73 271 ALA A C 1
ATOM 4045 O O . ALA A 1 260 ? -20.247 -33.588 4.029 1.00 23.38 271 ALA A O 1
ATOM 4052 N N . LYS A 1 261 ? -21.727 -35.253 3.716 1.00 21.35 272 LYS A N 1
ATOM 4053 C CA . LYS A 1 261 ? -21.369 -35.941 4.948 1.00 24.96 272 LYS A CA 1
ATOM 4054 C C . LYS A 1 261 ? -20.586 -37.236 4.773 1.00 24.01 272 LYS A C 1
ATOM 4055 O O . LYS A 1 261 ? -19.929 -37.664 5.724 1.00 26.54 272 LYS A O 1
ATOM 4074 N N . THR A 1 262 ? -20.659 -37.888 3.622 1.00 22.67 273 THR A N 1
ATOM 4075 C CA . THR A 1 262 ? -20.020 -39.188 3.462 1.00 22.17 273 THR A CA 1
ATOM 4076 C C . THR A 1 262 ? -18.501 -39.056 3.480 1.00 22.56 273 THR A C 1
ATOM 4077 O O . THR A 1 262 ? -17.929 -38.167 2.843 1.00 23.53 273 THR A O 1
ATOM 4088 N N . LYS A 1 263 ? -17.846 -39.953 4.218 1.00 23.16 274 LYS A N 1
ATOM 4089 C CA . LYS A 1 263 ? -16.385 -39.985 4.251 1.00 25.24 274 LYS A CA 1
ATOM 4090 C C . LYS A 1 263 ? -15.852 -40.418 2.895 1.00 22.53 274 LYS A C 1
ATOM 4091 O O . LYS A 1 263 ? -16.360 -41.369 2.302 1.00 22.16 274 LYS A O 1
ATOM 4110 N N . LEU A 1 264 ? -14.826 -39.724 2.403 1.00 20.79 275 LEU A N 1
ATOM 4111 C CA . LEU A 1 264 ? -14.310 -39.939 1.057 1.00 20.57 275 LEU A CA 1
ATOM 4112 C C . LEU A 1 264 ? -12.858 -40.393 1.082 1.00 20.52 275 LEU A C 1
ATOM 4113 O O . LEU A 1 264 ? -12.103 -40.077 2.004 1.00 22.72 275 LEU A O 1
ATOM 4129 N N . LEU A 1 265 ? -12.474 -41.122 0.032 1.00 20.71 276 LEU A N 1
ATOM 4130 C CA . LEU A 1 265 ? -11.083 -41.525 -0.169 1.00 24.53 276 LEU A CA 1
ATOM 4131 C C . LEU A 1 265 ? -10.194 -40.332 -0.492 1.00 22.63 276 LEU A C 1
ATOM 4132 O O . LEU A 1 265 ? -8.986 -40.363 -0.217 1.00 23.59 276 LEU A O 1
ATOM 4148 N N . ALA A 1 266 ? -10.757 -39.293 -1.101 1.00 20.59 277 ALA A N 1
ATOM 4149 C CA . ALA A 1 266 ? -9.994 -38.153 -1.588 1.00 20.39 277 ALA A CA 1
ATOM 4150 C C . ALA A 1 266 ? -10.854 -36.911 -1.451 1.00 19.88 277 ALA A C 1
ATOM 4151 O O . ALA A 1 266 ? -12.086 -37.006 -1.444 1.00 20.64 277 ALA A O 1
ATOM 4158 N N . PRO A 1 267 ? -10.240 -35.734 -1.350 1.00 19.83 278 PRO A N 1
ATOM 4159 C CA . PRO A 1 267 ? -11.022 -34.495 -1.375 1.00 19.22 278 PRO A CA 1
ATOM 4160 C C . PRO A 1 267 ? -11.677 -34.324 -2.739 1.00 16.36 278 PRO A C 1
ATOM 4161 O O . PRO A 1 267 ? -11.290 -34.952 -3.723 1.00 18.94 278 PRO A O 1
ATOM 4172 N N . ALA A 1 268 ? -12.673 -33.449 -2.802 1.00 16.66 279 ALA A N 1
ATOM 4173 C CA . ALA A 1 268 ? -13.429 -33.274 -4.033 1.00 15.47 279 ALA A CA 1
ATOM 4174 C C . ALA A 1 268 ? -14.235 -31.985 -3.955 1.00 15.21 279 ALA A C 1
ATOM 4175 O O . ALA A 1 268 ? -14.448 -31.435 -2.877 1.00 16.85 279 ALA A O 1
ATOM 4182 N N . TYR A 1 269 ? -14.698 -31.520 -5.113 1.00 13.53 280 TYR A N 1
ATOM 4183 C CA . TYR A 1 269 ? -15.817 -30.593 -5.189 1.00 13.91 280 TYR A CA 1
ATOM 4184 C C . TYR A 1 269 ? -16.981 -31.323 -5.836 1.00 13.19 280 TYR A C 1
ATOM 4185 O O . TYR A 1 269 ? -16.828 -31.910 -6.916 1.00 13.76 280 TYR A O 1
ATOM 4203 N N . PHE A 1 270 ? -18.140 -31.264 -5.200 1.00 12.77 281 PHE A N 1
ATOM 4204 C CA . PHE A 1 270 ? -19.373 -31.728 -5.810 1.00 12.86 281 PHE A CA 1
ATOM 4205 C C . PHE A 1 270 ? -20.207 -30.517 -6.180 1.00 12.39 281 PHE A C 1
ATOM 4206 O O . PHE A 1 270 ? -20.468 -29.659 -5.332 1.00 15.35 281 PHE A O 1
ATOM 4223 N N . ILE A 1 271 ? -20.595 -30.437 -7.447 1.00 11.76 282 ILE A N 1
ATOM 4224 C CA . ILE A 1 271 ? -21.425 -29.349 -7.957 1.00 11.50 282 ILE A CA 1
ATOM 4225 C C . ILE A 1 271 ? -22.779 -29.977 -8.227 1.00 12.74 282 ILE A C 1
ATOM 4226 O O . ILE A 1 271 ? -22.891 -30.882 -9.065 1.00 11.28 282 ILE A O 1
ATOM 4242 N N . LEU A 1 272 ? -23.785 -29.537 -7.477 1.00 12.00 283 LEU A N 1
ATOM 4243 C CA . LEU A 1 272 ? -25.088 -30.187 -7.417 1.00 10.98 283 LEU A CA 1
ATOM 4244 C C 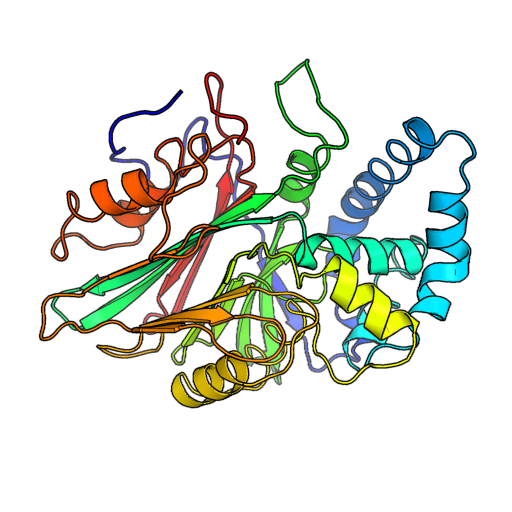. LEU A 1 272 ? -26.182 -29.187 -7.757 1.00 11.66 283 LEU A C 1
ATOM 4245 O O . LEU A 1 272 ? -26.312 -28.155 -7.092 1.00 12.46 283 LEU A O 1
ATOM 4261 N N . GLY A 1 273 ? -26.974 -29.502 -8.774 1.00 11.65 284 GLY A N 1
ATOM 4262 C CA . GLY A 1 273 ? -28.135 -28.707 -9.141 1.00 12.05 284 GLY A CA 1
ATOM 4263 C C . GLY A 1 273 ? -29.415 -29.487 -8.915 1.00 12.98 284 GLY A C 1
ATOM 4264 O O . GLY A 1 273 ? -29.425 -30.721 -8.968 1.00 13.46 284 GLY A O 1
ATOM 4268 N N . GLY A 1 274 ? -30.499 -28.757 -8.653 1.00 13.48 285 GLY A N 1
ATOM 4269 C CA . GLY A 1 274 ? -31.786 -29.387 -8.427 1.00 13.38 285 GLY A CA 1
ATOM 4270 C C . GLY A 1 274 ? -32.757 -29.177 -9.564 1.00 13.03 285 GLY A C 1
ATOM 4271 O O . GLY A 1 274 ? -32.389 -29.184 -10.747 1.00 14.57 285 GLY A O 1
ATOM 4275 N N . ASN A 1 275 ? -34.023 -28.990 -9.198 1.00 14.36 286 ASN A N 1
ATOM 4276 C CA . ASN A 1 275 ? -35.105 -28.927 -10.171 1.00 15.89 286 ASN A CA 1
ATOM 4277 C C . ASN A 1 275 ? -36.005 -27.720 -9.951 1.00 16.70 286 ASN A C 1
ATOM 4278 O O . ASN A 1 275 ? -37.120 -27.695 -10.475 1.00 19.22 286 ASN A O 1
ATOM 4288 N N . GLN A 1 276 ? -35.536 -26.717 -9.214 1.00 16.70 287 GLN A N 1
ATOM 4289 C CA . GLN A 1 276 ? -36.311 -25.510 -8.977 1.00 19.16 287 GLN A CA 1
ATOM 4290 C C . GLN A 1 276 ? -35.387 -24.410 -8.482 1.00 19.11 287 GLN A C 1
ATOM 4291 O O . GLN A 1 276 ? -34.238 -24.651 -8.099 1.00 17.95 287 GLN A O 1
ATOM 4305 N N . SER A 1 277 ? -35.921 -23.191 -8.498 1.00 20.35 288 SER A N 1
ATOM 4306 C CA . SER A 1 277 ? -35.160 -22.005 -8.139 1.00 20.45 288 SER A CA 1
ATOM 4307 C C . SER A 1 277 ? -34.423 -22.214 -6.826 1.00 19.86 288 SER A C 1
ATOM 4308 O O . SER A 1 277 ? -34.984 -22.730 -5.855 1.00 18.93 288 SER A O 1
ATOM 4316 N N . GLY A 1 278 ? -33.158 -21.792 -6.799 1.00 20.12 289 GLY A N 1
ATOM 4317 C CA . GLY A 1 278 ? -32.365 -21.840 -5.593 1.00 18.48 289 GLY A CA 1
ATOM 4318 C C . GLY A 1 278 ? -31.580 -23.116 -5.378 1.00 18.75 289 GLY A C 1
ATOM 4319 O O . GLY A 1 278 ? -30.676 -23.133 -4.531 1.00 19.76 289 GLY A O 1
ATOM 4323 N N . GLU A 1 279 ? -31.873 -24.182 -6.122 1.00 18.06 290 GLU A N 1
ATOM 4324 C CA . GLU A 1 279 ? -31.251 -25.477 -5.866 1.00 16.82 290 GLU A CA 1
ATOM 4325 C C . GLU A 1 279 ? -29.986 -25.611 -6.701 1.00 16.88 290 GLU A C 1
ATOM 4326 O O . GLU A 1 279 ? -29.972 -26.182 -7.787 1.00 15.60 290 GLU A O 1
ATOM 4338 N N . GLY A 1 280 ? -28.905 -25.060 -6.173 1.00 16.19 291 GLY A N 1
ATOM 4339 C CA . GLY A 1 280 ? -27.611 -25.223 -6.795 1.00 16.52 291 GLY A CA 1
ATOM 4340 C C . GLY A 1 280 ? -26.535 -24.952 -5.780 1.00 16.06 291 GLY A C 1
ATOM 4341 O O . GLY A 1 280 ? -26.631 -23.971 -5.048 1.00 18.11 291 GLY A O 1
ATOM 4345 N N . CYS 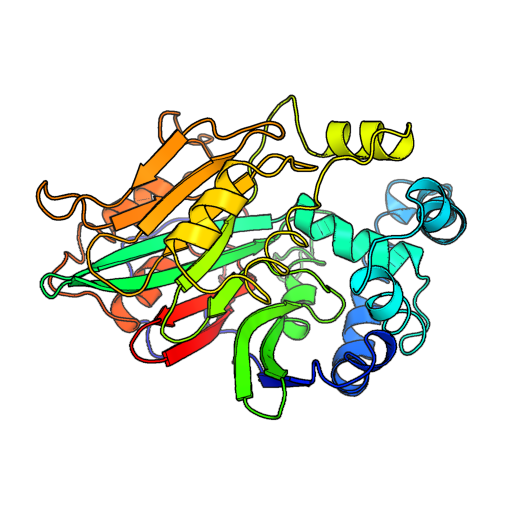A 1 281 ? -25.529 -25.809 -5.685 1.00 15.21 292 CYS A N 1
ATOM 4346 C CA . CYS A 1 281 ? -24.490 -25.570 -4.704 1.00 16.36 292 CYS A CA 1
ATOM 4347 C C . CYS A 1 281 ? -23.185 -26.205 -5.142 1.00 14.78 292 CYS A C 1
ATOM 4348 O O . CYS A 1 281 ? -23.139 -27.093 -6.000 1.00 14.79 292 CYS A O 1
ATOM 4356 N N . VAL A 1 282 ? -22.116 -25.695 -4.550 1.00 14.04 293 VAL A N 1
ATOM 4357 C CA . VAL A 1 282 ? -20.795 -26.294 -4.625 1.00 14.16 293 VAL A CA 1
ATOM 4358 C C . VAL A 1 282 ? -20.463 -26.764 -3.222 1.00 15.13 293 VAL A C 1
ATOM 4359 O O . VAL A 1 282 ? -20.430 -25.964 -2.280 1.00 15.49 293 VAL A O 1
ATOM 4372 N N . ILE A 1 283 ? -20.247 -28.062 -3.083 1.00 14.64 294 ILE A N 1
ATOM 4373 C CA . ILE A 1 283 ? -19.839 -28.667 -1.827 1.00 14.73 294 ILE A CA 1
ATOM 4374 C C . ILE A 1 283 ? -18.334 -28.875 -1.914 1.00 15.72 294 ILE A C 1
ATOM 4375 O O . ILE A 1 283 ? -17.864 -29.703 -2.698 1.00 16.59 294 ILE A O 1
ATOM 4391 N N . THR A 1 284 ? -17.571 -28.135 -1.115 1.00 16.33 295 THR A N 1
ATOM 4392 C CA . THR A 1 284 ? -16.121 -28.285 -1.078 1.00 16.70 295 THR A CA 1
ATOM 4393 C C . THR A 1 284 ? -15.776 -29.281 0.019 1.00 17.94 295 THR A C 1
ATOM 4394 O O . THR A 1 284 ? -16.042 -29.025 1.195 1.00 18.67 295 THR A O 1
ATOM 4405 N N . ARG A 1 285 ? -15.193 -30.412 -0.362 1.00 17.38 296 ARG A N 1
ATOM 4406 C CA . ARG A 1 285 ? -14.992 -31.523 0.554 1.00 16.37 296 ARG A CA 1
ATOM 4407 C C . ARG A 1 285 ? -13.531 -31.699 0.941 1.00 18.44 296 ARG A C 1
ATOM 4408 O O . ARG A 1 285 ? -12.645 -31.747 0.079 1.00 18.73 296 ARG A O 1
ATOM 4429 N N . GLU A 1 286 ? -13.301 -31.852 2.235 1.00 19.13 297 GLU A N 1
ATOM 4430 C CA . GLU A 1 286 ? -12.170 -32.637 2.706 1.00 22.03 297 GLU A CA 1
ATOM 4431 C C . GLU A 1 286 ? -12.631 -34.092 2.768 1.00 22.94 297 GLU A C 1
ATOM 4432 O O . GLU A 1 286 ? -13.812 -34.403 2.590 1.00 23.09 297 GLU A O 1
ATOM 4444 N N . ARG A 1 287 ? -11.690 -34.998 3.009 1.00 21.75 298 ARG A N 1
ATOM 4445 C CA . ARG A 1 287 ? -12.063 -36.403 3.113 1.00 23.74 298 ARG A CA 1
ATOM 4446 C C . ARG A 1 287 ? -13.105 -36.634 4.210 1.00 23.20 298 ARG A C 1
ATOM 4447 O O . ARG A 1 287 ? -14.053 -37.403 4.014 1.00 25.27 298 ARG A O 1
ATOM 4468 N N . LYS A 1 288 ? -12.974 -35.962 5.357 1.00 28.33 299 LYS A N 1
ATOM 4469 C CA . LYS A 1 288 ? -13.836 -36.256 6.497 1.00 32.14 299 LYS A CA 1
ATOM 4470 C C . LYS A 1 288 ? -15.132 -35.455 6.537 1.00 34.23 299 LYS A C 1
ATOM 4471 O O . LYS A 1 288 ? -16.072 -35.877 7.222 1.00 37.29 299 LYS A O 1
ATOM 4490 N N . ASP A 1 289 ? -15.217 -34.311 5.869 1.00 31.68 300 ASP A N 1
ATOM 4491 C CA . ASP A 1 289 ? -16.417 -33.489 5.997 1.00 34.15 300 ASP A CA 1
ATOM 4492 C C . ASP A 1 289 ? -16.378 -32.366 4.968 1.00 28.91 300 ASP A C 1
ATOM 4493 O O . ASP A 1 289 ? -15.465 -32.277 4.139 1.00 27.13 300 ASP A O 1
ATOM 4502 N N . SER A 1 290 ? -17.392 -31.505 5.034 1.00 30.16 301 SER A N 1
ATOM 4503 C CA . SER A 1 290 ? -17.505 -30.366 4.138 1.00 27.10 301 SER A CA 1
ATOM 4504 C C . SER A 1 290 ? -16.818 -29.154 4.746 1.00 24.85 301 SER A C 1
ATOM 4505 O O . SER A 1 290 ? -17.116 -28.762 5.880 1.00 29.82 301 SER A O 1
ATOM 4513 N N . LEU A 1 291 ? -15.882 -28.586 3.984 1.00 25.10 302 LEU A N 1
ATOM 4514 C CA A LEU A 1 291 ? -15.260 -27.322 4.344 0.61 26.19 302 LEU A CA 1
ATOM 4515 C CA B LEU A 1 291 ? -15.267 -27.316 4.347 0.39 26.94 302 LEU A CA 1
ATOM 4516 C C . LEU A 1 291 ? -16.187 -26.150 4.051 1.00 27.39 302 LEU A C 1
ATOM 4517 O O . LEU A 1 291 ? -16.125 -25.125 4.741 1.00 29.43 302 LEU A O 1
ATOM 4546 N N . ASP A 1 292 ? -17.038 -26.282 3.037 1.00 25.20 303 ASP A N 1
ATOM 4547 C CA . ASP A 1 292 ? -17.879 -25.172 2.630 1.00 25.80 303 ASP A CA 1
ATOM 4548 C C . ASP A 1 292 ? -19.000 -25.700 1.753 1.00 22.34 303 ASP A C 1
ATOM 4549 O O . ASP A 1 292 ? -18.786 -26.602 0.944 1.00 23.16 303 ASP A O 1
ATOM 4558 N N . ILE A 1 293 ? -20.188 -25.127 1.916 1.00 23.51 304 ILE A N 1
ATOM 4559 C CA . ILE A 1 293 ? -21.285 -25.337 0.982 1.00 23.23 304 ILE A CA 1
ATOM 4560 C C . ILE A 1 293 ? -21.755 -23.968 0.526 1.00 23.91 304 ILE A C 1
ATOM 4561 O O . ILE A 1 293 ? -22.230 -23.168 1.338 1.00 25.70 304 ILE A O 1
ATOM 4577 N N . TYR A 1 294 ? -21.607 -23.698 -0.764 1.00 19.53 305 TYR A N 1
ATOM 4578 C CA . TYR A 1 294 ? -21.892 -22.399 -1.356 1.00 21.03 305 TYR A CA 1
ATOM 4579 C C . TYR A 1 294 ? -23.092 -22.573 -2.277 1.00 18.32 305 TYR A C 1
ATOM 4580 O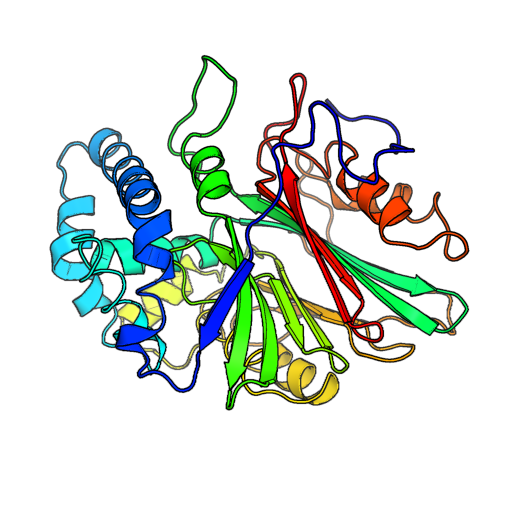 O . TYR A 1 294 ? -22.998 -23.255 -3.304 1.00 18.95 305 TYR A O 1
ATOM 4598 N N . GLU A 1 295 ? -24.219 -21.961 -1.916 1.00 20.71 306 GLU A N 1
ATOM 4599 C CA . GLU A 1 295 ? -25.476 -22.226 -2.603 1.00 21.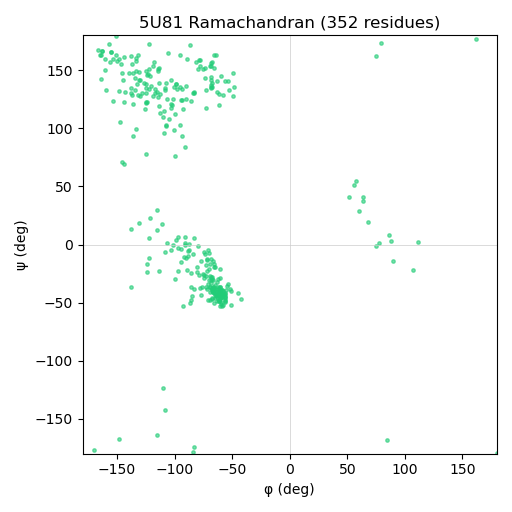17 306 GLU A CA 1
ATOM 4600 C C . GLU A 1 295 ? -25.967 -20.983 -3.340 1.00 21.17 306 GLU A C 1
ATOM 4601 O O . GLU A 1 295 ? -25.706 -19.849 -2.927 1.00 23.36 306 GLU A O 1
ATOM 4613 N N . LEU A 1 296 ? -26.678 -21.209 -4.446 1.00 19.29 307 LEU A N 1
ATOM 4614 C CA . LEU A 1 296 ? -27.378 -20.125 -5.119 1.00 19.42 307 LEU A CA 1
ATOM 4615 C C . LEU A 1 296 ? -28.203 -19.335 -4.120 1.00 20.26 307 LEU A C 1
ATOM 4616 O O . LEU A 1 296 ? -28.737 -19.877 -3.146 1.00 25.01 307 LEU A O 1
ATOM 4632 N N . ASP A 1 297 ? -28.328 -18.037 -4.383 1.00 21.23 308 ASP A N 1
ATOM 4633 C CA . ASP A 1 297 ? -29.173 -17.157 -3.574 1.00 23.18 308 ASP A CA 1
ATOM 4634 C C . ASP A 1 297 ? -29.777 -16.117 -4.506 1.00 25.91 308 ASP A C 1
ATOM 4635 O O . ASP A 1 297 ? -29.387 -14.948 -4.504 1.00 27.33 308 ASP A O 1
ATOM 4644 N N . PRO A 1 298 ? -30.719 -16.529 -5.358 1.00 29.16 309 PRO A N 1
ATOM 4645 C CA . PRO A 1 298 ? -31.196 -15.610 -6.400 1.00 32.49 309 PRO A CA 1
ATOM 4646 C C . PRO A 1 298 ? -31.853 -14.365 -5.840 1.00 36.87 309 PRO A C 1
ATOM 4647 O O . PRO A 1 298 ? -31.798 -13.309 -6.480 1.00 39.81 309 PRO A O 1
ATOM 4658 N N . LYS A 1 299 ? -32.465 -14.444 -4.658 1.00 37.91 310 LYS A N 1
ATOM 4659 C CA . LYS A 1 299 ? -33.088 -13.255 -4.089 1.00 40.42 310 LYS A CA 1
ATOM 4660 C C . LYS A 1 299 ? -32.064 -12.191 -3.739 1.00 38.90 310 LYS A C 1
ATOM 4661 O O . LYS A 1 299 ? -32.427 -11.021 -3.607 1.00 39.54 310 LYS A O 1
ATOM 4680 N N . GLN A 1 300 ? -30.794 -12.565 -3.593 1.00 35.99 311 GLN A N 1
ATOM 4681 C CA . GLN A 1 300 ? -29.730 -11.618 -3.292 1.00 36.67 311 GLN A CA 1
ATOM 4682 C C . GLN A 1 300 ? -28.781 -11.434 -4.465 1.00 34.44 311 GLN A C 1
ATOM 4683 O O . GLN A 1 300 ? -27.667 -10.935 -4.286 1.00 37.09 311 GLN A O 1
ATOM 4697 N N . GLY A 1 301 ? -29.195 -11.828 -5.661 1.00 31.05 312 GLY A N 1
ATOM 4698 C CA . GLY A 1 301 ? -28.396 -11.592 -6.836 1.00 30.69 312 GLY A CA 1
ATOM 4699 C C . GLY A 1 301 ? -27.379 -12.663 -7.161 1.00 26.43 312 GLY A C 1
ATOM 4700 O O . GLY A 1 301 ? -26.629 -12.494 -8.129 1.00 27.48 312 GLY A O 1
ATOM 4704 N N . ARG A 1 302 ? -27.324 -13.757 -6.394 1.00 24.18 313 ARG A N 1
ATOM 4705 C CA . ARG A 1 302 ? -26.374 -14.835 -6.674 1.00 20.88 313 ARG A CA 1
ATOM 4706 C C . ARG A 1 302 ? -27.082 -15.873 -7.534 1.00 20.27 313 ARG A C 1
ATOM 4707 O O . ARG A 1 302 ? -27.750 -16.786 -7.031 1.00 22.41 313 ARG A O 1
ATOM 4728 N N . TRP A 1 303 ? -26.930 -15.727 -8.851 1.00 18.95 314 TRP A N 1
ATOM 4729 C CA . TRP A 1 303 ? -27.643 -16.541 -9.827 1.00 18.01 314 TRP A CA 1
ATOM 4730 C C . TRP A 1 303 ? -26.783 -17.583 -10.516 1.00 15.66 314 TRP A C 1
ATOM 4731 O O . TRP A 1 303 ? -27.291 -18.310 -11.376 1.00 16.14 314 TRP A O 1
ATOM 4752 N N . TYR A 1 304 ? -25.505 -17.682 -10.169 1.00 15.24 315 TYR A N 1
ATOM 4753 C CA . TYR A 1 304 ? -24.673 -18.751 -10.695 1.00 14.51 315 TYR A CA 1
ATOM 4754 C C . TYR A 1 304 ? -23.702 -19.205 -9.620 1.00 13.92 315 TYR A C 1
ATOM 4755 O O . TYR A 1 304 ? -23.432 -18.487 -8.647 1.00 16.26 315 TYR A O 1
ATOM 4773 N N . VAL A 1 305 ? -23.164 -20.403 -9.825 1.00 14.78 316 VAL A N 1
ATOM 4774 C CA . VAL A 1 305 ? -21.949 -20.850 -9.160 1.00 15.29 316 VAL A CA 1
ATOM 4775 C C . VAL A 1 305 ? -21.021 -21.407 -10.233 1.00 14.71 316 VAL A C 1
ATOM 4776 O O . VAL A 1 305 ? -21.473 -22.028 -11.199 1.00 16.34 316 VAL A O 1
ATOM 4789 N N . VAL A 1 306 ? -19.729 -21.139 -10.068 1.00 16.10 317 VAL A N 1
ATOM 4790 C CA . VAL A 1 306 ? -18.668 -21.575 -10.963 1.00 15.94 317 VAL A CA 1
ATOM 4791 C C . VAL A 1 306 ? -17.617 -22.245 -10.096 1.00 16.79 317 VAL A C 1
ATOM 4792 O O . VAL A 1 306 ? -17.178 -21.670 -9.095 1.00 20.35 317 VAL A O 1
ATOM 4805 N N . GLN A 1 307 ? -17.194 -23.442 -10.480 1.00 14.86 318 GLN A N 1
ATOM 4806 C CA . GLN A 1 307 ? -16.151 -24.129 -9.739 1.00 13.86 318 GLN A CA 1
ATOM 4807 C C . GLN A 1 307 ? -15.188 -24.760 -10.733 1.00 13.00 318 GLN A C 1
ATOM 4808 O O . GLN A 1 307 ? -15.610 -25.455 -11.665 1.00 13.41 318 GLN A O 1
ATOM 4822 N N . THR A 1 308 ? -13.896 -24.506 -10.521 1.00 13.39 319 THR A N 1
ATOM 4823 C CA . THR A 1 308 ? -12.842 -25.200 -11.243 1.00 13.60 319 THR A CA 1
ATOM 4824 C C . THR A 1 308 ? -12.138 -26.115 -10.257 1.00 13.36 319 THR A C 1
ATOM 4825 O O . THR A 1 308 ? -12.807 -26.954 -9.632 1.00 16.08 319 THR A O 1
ATOM 4836 N N . ASN A 1 309 ? -10.822 -25.997 -10.078 1.00 15.86 320 ASN A N 1
ATOM 4837 C CA . ASN A 1 309 ? -10.124 -26.954 -9.222 1.00 17.45 320 ASN A CA 1
ATOM 4838 C C . ASN A 1 309 ? -9.403 -26.318 -8.051 1.00 20.27 320 ASN A C 1
ATOM 4839 O O . ASN A 1 309 ? -8.472 -26.922 -7.521 1.00 20.76 320 ASN A O 1
ATOM 4850 N N . TYR A 1 310 ? -9.817 -25.129 -7.631 1.00 18.58 321 TYR A N 1
ATOM 4851 C CA A TYR A 1 310 ? -9.246 -24.477 -6.463 0.62 20.06 321 TYR A CA 1
ATOM 4852 C CA B TYR A 1 310 ? -9.252 -24.468 -6.463 0.38 20.11 321 TYR A CA 1
ATOM 4853 C C . TYR A 1 310 ? -10.374 -23.920 -5.601 1.00 20.27 321 TYR A C 1
ATOM 4854 O O . TYR A 1 310 ? -11.501 -23.720 -6.061 1.00 21.86 321 TYR A O 1
ATOM 4887 N N . ASP A 1 311 ? -10.062 -23.704 -4.331 1.00 19.87 322 ASP A N 1
ATOM 4888 C CA . ASP A 1 311 ? -11.071 -23.256 -3.378 1.00 22.29 322 ASP A CA 1
ATOM 4889 C C . ASP A 1 311 ? -11.504 -21.827 -3.692 1.00 25.86 322 ASP A C 1
ATOM 4890 O O . ASP A 1 311 ? -10.672 -20.952 -3.952 1.00 23.43 322 ASP A O 1
ATOM 4899 N N . ARG A 1 312 ? -12.821 -21.609 -3.674 1.00 27.29 323 ARG A N 1
ATOM 4900 C CA . ARG A 1 312 ? -13.412 -20.331 -4.067 1.00 29.28 323 ARG A CA 1
ATOM 4901 C C . ARG A 1 312 ? -12.821 -19.143 -3.316 1.00 31.15 323 ARG A C 1
ATOM 4902 O O . ARG A 1 312 ? -12.713 -18.051 -3.880 1.00 32.36 323 ARG A O 1
ATOM 4923 N N . TRP A 1 313 ? -12.451 -19.322 -2.053 1.00 32.46 324 TRP A N 1
ATOM 4924 C CA . TRP A 1 313 ? -11.953 -18.228 -1.227 1.00 35.03 324 TRP A CA 1
ATOM 4925 C C . TRP A 1 313 ? -10.452 -18.019 -1.361 1.00 35.67 324 TRP A C 1
ATOM 4926 O O . TRP A 1 313 ? -9.921 -17.052 -0.802 1.00 39.27 324 TRP A O 1
ATOM 4947 N N . LYS A 1 314 ? -9.765 -18.875 -2.106 1.00 35.37 325 LYS A N 1
ATOM 4948 C CA . LYS A 1 314 ? -8.333 -18.780 -2.323 1.00 36.47 325 LYS A CA 1
ATOM 4949 C C . LYS A 1 314 ? -8.064 -18.274 -3.733 1.00 43.61 325 LYS A C 1
ATOM 4950 O O . LYS A 1 314 ? -8.948 -18.256 -4.595 1.00 43.97 325 LYS A O 1
ATOM 4969 N N . ASN A 1 315 ? -6.837 -17.851 -3.954 1.00 49.22 326 ASN A N 1
ATOM 4970 C CA . ASN A 1 315 ? -6.449 -17.409 -5.279 1.00 56.70 326 ASN A CA 1
ATOM 4971 C C . ASN A 1 315 ? -6.183 -18.619 -6.173 1.00 61.28 326 ASN A C 1
ATOM 4972 O O . ASN A 1 315 ? -5.832 -19.697 -5.684 1.00 59.49 326 ASN A O 1
ATOM 4983 N N . PRO A 1 316 ? -6.350 -18.471 -7.486 1.00 66.38 327 PRO A N 1
ATOM 4984 C CA . PRO A 1 316 ? -6.087 -19.598 -8.378 1.00 68.61 327 PRO A CA 1
ATOM 4985 C C . PRO A 1 316 ? -4.620 -19.964 -8.301 1.00 70.42 327 PRO A C 1
ATOM 4986 O O . PRO A 1 316 ? -3.784 -19.187 -7.836 1.00 71.62 327 PRO A O 1
ATOM 4997 N N . LEU A 1 317 ? -4.301 -21.159 -8.772 1.00 72.06 328 LEU A N 1
ATOM 4998 C CA . LEU A 1 317 ? -2.924 -21.403 -9.158 1.00 74.68 328 LEU A CA 1
ATOM 4999 C C . LEU A 1 317 ? -2.589 -20.426 -10.278 1.00 73.94 328 LEU A C 1
ATOM 5000 O O . LEU A 1 317 ? -3.253 -20.415 -11.319 1.00 74.40 328 LEU A O 1
ATOM 5016 N N . PHE A 1 318 ? -1.585 -19.575 -10.040 1.00 71.82 329 PHE A N 1
ATOM 5017 C CA . PHE A 1 318 ? -1.322 -18.442 -10.927 1.00 70.24 329 PHE A CA 1
ATOM 5018 C C . PHE A 1 318 ? -1.371 -18.841 -12.401 1.00 69.25 329 PHE A C 1
ATOM 5019 O O . PHE A 1 318 ? -1.942 -18.115 -13.225 1.00 70.35 329 PHE A O 1
ATOM 5036 N N . LEU A 1 319 ? -0.808 -19.999 -12.753 1.00 65.81 330 LEU A N 1
ATOM 5037 C CA . LEU A 1 319 ? -0.742 -20.431 -14.148 1.00 61.92 330 LEU A CA 1
ATOM 5038 C C . LEU A 1 319 ? -1.936 -21.274 -14.593 1.00 54.75 330 LEU A C 1
ATOM 5039 O O . LEU A 1 319 ? -1.915 -21.797 -15.712 1.00 55.91 330 LEU A O 1
ATOM 5055 N N . ASP A 1 320 ? -2.975 -21.430 -13.757 1.00 45.85 331 ASP A N 1
ATOM 5056 C CA . ASP A 1 320 ? -4.159 -22.204 -14.141 1.00 38.48 331 ASP A CA 1
ATOM 5057 C C . ASP A 1 320 ? -5.414 -21.552 -13.559 1.00 33.84 331 ASP A C 1
ATOM 5058 O O . ASP A 1 320 ? -6.076 -22.096 -12.678 1.00 38.90 331 ASP A O 1
ATOM 5067 N N . ASP A 1 321 ? -5.790 -20.383 -14.065 1.00 27.60 332 ASP A N 1
ATOM 5068 C CA . ASP A 1 321 ? -7.023 -19.736 -13.618 1.00 26.01 332 ASP A CA 1
ATOM 5069 C C . ASP A 1 321 ? -8.054 -19.797 -14.739 1.00 23.46 332 ASP A C 1
ATOM 5070 O O . ASP A 1 321 ? -8.078 -18.943 -15.629 1.00 25.15 332 ASP A O 1
ATOM 5079 N N . ARG A 1 322 ? -8.915 -20.803 -14.671 1.00 20.14 333 ARG A N 1
ATOM 5080 C CA . ARG A 1 322 ? -10.066 -20.914 -15.543 1.00 19.72 333 ARG A CA 1
ATOM 5081 C C . ARG A 1 322 ? -11.319 -20.322 -14.903 1.00 17.55 333 ARG A C 1
ATOM 5082 O O . ARG A 1 322 ? -12.305 -20.054 -15.600 1.00 18.47 333 ARG A O 1
ATOM 5103 N N . ARG A 1 323 ? -11.292 -20.079 -13.599 1.00 18.48 334 ARG A N 1
ATOM 5104 C CA . ARG A 1 323 ? -12.477 -19.582 -12.917 1.00 19.99 334 ARG A CA 1
ATOM 5105 C C . ARG A 1 323 ? -12.760 -18.144 -13.314 1.00 17.29 334 ARG A C 1
ATOM 5106 O O . ARG A 1 323 ? -13.894 -17.787 -13.648 1.00 18.73 334 ARG A O 1
ATOM 5127 N N . THR A 1 324 ? -11.740 -17.300 -13.282 1.00 21.43 335 THR A N 1
ATOM 5128 C CA . THR A 1 324 ? -11.947 -15.895 -13.612 1.00 21.19 335 THR A CA 1
ATOM 5129 C C . THR A 1 324 ? -12.477 -15.711 -15.025 1.00 20.74 335 THR A C 1
ATOM 5130 O O . THR A 1 324 ? -13.461 -14.974 -15.197 1.00 18.05 335 THR A O 1
ATOM 5141 N N . PRO A 1 325 ? -11.890 -16.310 -16.069 1.00 19.76 336 PRO A N 1
ATOM 5142 C CA . PRO A 1 325 ? -12.494 -16.159 -17.399 1.00 19.99 336 PRO A CA 1
ATOM 5143 C C . PRO A 1 325 ? -13.905 -16.702 -17.495 1.00 17.32 336 PRO A C 1
ATOM 5144 O O . PRO A 1 325 ? -14.743 -16.079 -18.153 1.00 17.45 336 PRO A O 1
ATOM 5155 N N . ALA A 1 326 ? -14.198 -17.852 -16.871 1.00 15.48 337 ALA A N 1
ATOM 5156 C CA . ALA A 1 326 ? -15.565 -18.372 -16.880 1.00 16.35 337 ALA A CA 1
ATOM 5157 C C . ALA A 1 326 ? -16.532 -17.376 -16.245 1.00 15.84 337 ALA A C 1
ATOM 5158 O O . ALA A 1 326 ? -17.606 -17.103 -16.794 1.00 15.96 337 ALA A O 1
ATOM 5165 N N . GLN A 1 327 ? -16.161 -16.811 -15.091 1.00 16.07 338 GLN A N 1
ATOM 5166 C CA . GLN A 1 327 ? -17.032 -15.850 -14.415 1.00 18.66 338 GLN A CA 1
ATOM 5167 C C . GLN A 1 327 ? -17.222 -14.592 -15.256 1.00 16.22 338 GLN A C 1
ATOM 5168 O O . GLN A 1 327 ? -18.333 -14.054 -15.334 1.00 16.42 338 GLN A O 1
ATOM 5182 N N . THR A 1 328 ? -16.140 -14.088 -15.864 1.00 15.71 339 THR A N 1
ATOM 5183 C CA . THR A 1 328 ? -16.242 -12.903 -16.705 1.00 16.60 339 THR A CA 1
ATOM 5184 C C . THR A 1 328 ? -17.195 -13.148 -17.855 1.00 17.27 339 THR A C 1
ATOM 5185 O O . THR A 1 328 ? -18.064 -12.316 -18.136 1.00 16.65 339 THR A O 1
ATOM 5196 N N . CYS A 1 329 ? -17.069 -14.300 -18.510 1.00 15.69 340 CYS A N 1
ATOM 5197 C CA . CYS A 1 329 ? -17.920 -14.547 -19.656 1.00 16.67 340 CYS A CA 1
ATOM 5198 C C . CYS A 1 329 ? -19.371 -14.729 -19.219 1.00 14.91 340 CYS A C 1
ATOM 5199 O O . CYS A 1 329 ? -20.286 -14.277 -19.916 1.00 16.71 340 CYS A O 1
ATOM 5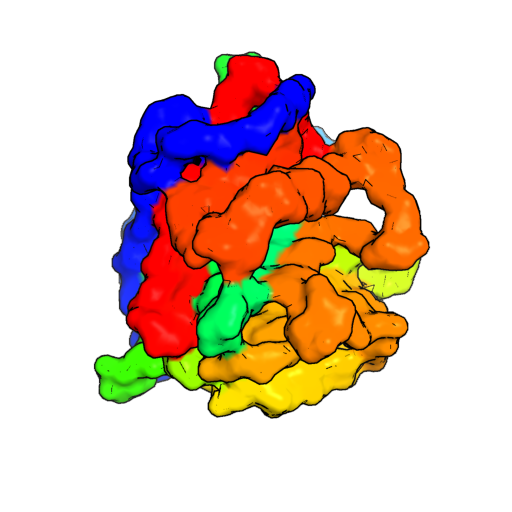206 N N . LEU A 1 330 ? -19.589 -15.298 -18.031 1.00 15.93 341 LEU A N 1
ATOM 5207 C CA A LEU A 1 330 ? -20.944 -15.451 -17.507 0.52 14.69 341 LEU A CA 1
ATOM 5208 C CA B LEU A 1 330 ? -20.942 -15.456 -17.519 0.48 15.32 341 LEU A CA 1
ATOM 5209 C C . LEU A 1 330 ? -21.568 -14.101 -17.198 1.00 15.29 341 LEU A C 1
ATOM 5210 O O . LEU A 1 330 ? -22.728 -13.840 -17.552 1.00 15.71 341 LEU A O 1
ATOM 5239 N N . LYS A 1 331 ? -20.819 -13.236 -16.511 1.00 14.50 342 LYS A N 1
ATOM 5240 C CA . LYS A 1 331 ? -21.325 -11.907 -16.182 1.00 16.13 342 LYS A CA 1
ATOM 5241 C C . LYS A 1 331 ? -21.614 -11.107 -17.444 1.00 17.68 342 LYS A C 1
ATOM 5242 O O . LYS A 1 331 ? -22.586 -10.344 -17.497 1.00 18.22 342 LYS A O 1
ATOM 5261 N N . ARG A 1 332 ? -20.782 -11.270 -18.472 1.00 15.16 343 ARG A N 1
ATOM 5262 C CA . ARG A 1 332 ? -21.018 -10.592 -19.742 1.00 14.12 343 ARG A CA 1
ATOM 5263 C C . ARG A 1 332 ? -22.277 -11.118 -20.423 1.00 15.30 343 ARG A C 1
ATOM 5264 O O . ARG A 1 332 ? -23.031 -10.348 -21.034 1.00 15.98 343 ARG A O 1
ATOM 5285 N N . THR A 1 333 ? -22.518 -12.427 -20.330 1.00 15.94 344 THR A N 1
ATOM 5286 C CA . THR A 1 333 ? -23.696 -13.016 -20.959 1.00 16.28 344 THR A CA 1
ATOM 5287 C C . THR A 1 333 ? -24.975 -12.523 -20.294 1.00 15.56 344 THR A C 1
ATOM 5288 O O . THR A 1 333 ? -25.957 -12.198 -20.981 1.00 16.73 344 THR A O 1
ATOM 5299 N N . THR A 1 334 ? -24.952 -12.433 -18.964 1.00 15.95 345 THR A N 1
ATOM 5300 C CA . THR A 1 334 ? -26.045 -12.022 -18.085 1.00 16.14 345 THR A CA 1
ATOM 5301 C C . THR A 1 334 ? -27.109 -13.088 -17.912 1.00 15.06 345 THR A C 1
ATOM 5302 O O . THR A 1 334 ? -27.249 -14.013 -18.717 1.00 16.63 345 THR A O 1
ATOM 5313 N N . GLN A 1 335 ? -27.896 -12.903 -16.865 1.00 18.30 346 GLN A N 1
ATOM 5314 C CA . GLN A 1 335 ? -28.960 -13.815 -16.533 1.00 19.43 346 GLN A CA 1
ATOM 5315 C C . GLN A 1 335 ? -30.055 -13.819 -17.588 1.00 17.98 346 GLN A C 1
ATOM 5316 O O . GLN A 1 335 ? -30.864 -14.746 -17.619 1.00 21.46 346 GLN A O 1
ATOM 5330 N N . GLU A 1 336 ? -30.101 -12.806 -18.454 1.00 17.31 347 GLU A N 1
ATOM 5331 C CA . GLU A 1 336 ? -31.153 -12.712 -19.45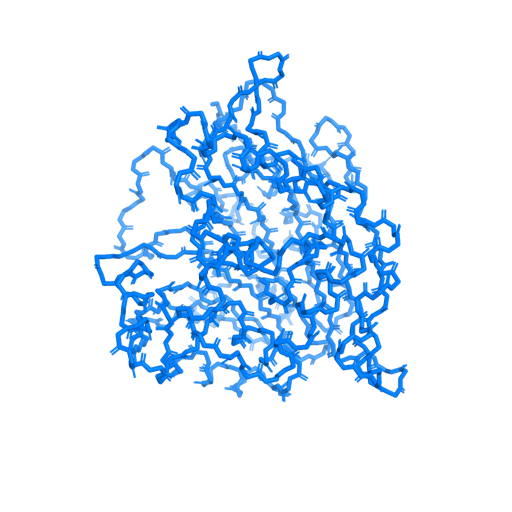7 1.00 20.51 347 GLU A CA 1
ATOM 5332 C C . GLU A 1 336 ? -30.870 -13.515 -20.718 1.00 19.96 347 GLU A C 1
ATOM 5333 O O . GLU A 1 336 ? -31.773 -13.671 -21.544 1.00 24.55 347 GLU A O 1
ATOM 5345 N N . SER A 1 337 ? -29.674 -14.069 -20.882 1.00 18.39 348 SER A N 1
ATOM 5346 C CA A SER A 1 337 ? -29.315 -14.783 -22.100 0.66 18.45 348 SER A CA 1
ATOM 5347 C CA B SER A 1 337 ? -29.325 -14.791 -22.101 0.34 19.41 348 SER A CA 1
ATOM 5348 C C . SER A 1 337 ? -28.685 -16.127 -21.762 1.00 18.78 348 SER A C 1
ATOM 5349 O O . SER A 1 337 ? -27.594 -16.458 -22.219 1.00 21.10 348 SER A O 1
ATOM 5362 N N . LEU A 1 338 ? -29.363 -16.922 -20.952 1.00 16.85 349 LEU A N 1
ATOM 5363 C CA . LEU A 1 338 ? -28.844 -18.215 -20.529 1.00 14.62 349 LEU A CA 1
ATOM 5364 C C . LEU A 1 338 ? -29.502 -19.354 -21.299 1.00 14.27 349 LEU A C 1
ATOM 5365 O O . LEU A 1 338 ? -30.714 -19.568 -21.191 1.00 18.14 349 LEU A O 1
ATOM 5381 N N . SER A 1 339 ? -28.684 -20.121 -22.015 1.00 13.16 350 SER A N 1
ATOM 5382 C CA . SER A 1 339 ? -29.155 -21.283 -22.754 1.00 13.44 350 SER A CA 1
ATOM 5383 C C . SER A 1 339 ? -27.971 -22.215 -22.969 1.00 12.36 350 SER A C 1
ATOM 5384 O O . SER A 1 339 ? -26.828 -21.852 -22.722 1.00 13.88 350 SER A O 1
ATOM 5392 N N . PHE A 1 340 ? -28.250 -23.406 -23.494 1.00 11.24 351 PHE A N 1
ATOM 5393 C CA . PHE A 1 340 ? -27.168 -24.287 -23.916 1.00 10.77 351 PHE A CA 1
ATOM 5394 C C . PHE A 1 340 ? -26.199 -23.566 -24.844 1.00 10.96 351 PHE A C 1
ATOM 5395 O O . PHE A 1 340 ? -24.990 -23.804 -24.789 1.00 12.60 351 PHE A O 1
ATOM 5412 N N . ALA A 1 341 ? -26.708 -22.712 -25.733 1.00 12.26 352 ALA A N 1
ATOM 5413 C CA . ALA A 1 341 ? -25.840 -22.071 -26.718 1.00 13.58 352 ALA A CA 1
ATOM 5414 C C . ALA A 1 341 ? -24.872 -21.101 -26.058 1.00 13.14 352 ALA A C 1
ATOM 5415 O O . ALA A 1 341 ? -23.659 -21.121 -26.335 1.00 13.95 352 ALA A O 1
ATOM 5422 N N . THR A 1 342 ? -25.377 -20.250 -25.163 1.00 12.41 353 THR A N 1
ATOM 5423 C CA . THR A 1 342 ? -24.480 -19.258 -24.581 1.00 13.57 353 THR A CA 1
ATOM 5424 C C . THR A 1 342 ? -23.548 -19.889 -23.557 1.00 12.80 353 THR A C 1
ATOM 5425 O O . THR A 1 342 ? -22.418 -19.420 -23.397 1.00 14.41 353 THR A O 1
ATOM 5436 N N . LEU A 1 343 ? -23.982 -20.966 -22.890 1.00 11.99 354 LEU A N 1
ATOM 5437 C CA . LEU A 1 343 ? -23.071 -21.658 -21.987 1.00 12.91 354 LEU A CA 1
ATOM 5438 C C . LEU A 1 343 ? -21.999 -22.443 -22.753 1.00 11.91 354 LEU A C 1
ATOM 5439 O O . LEU A 1 343 ? -20.842 -22.497 -22.326 1.00 12.04 354 LEU A O 1
ATOM 5455 N N . TYR A 1 344 ? -22.352 -23.031 -23.893 1.00 11.79 355 TYR A N 1
ATOM 5456 C CA . TYR A 1 344 ? -21.357 -23.676 -24.734 1.00 12.65 355 TYR A CA 1
ATOM 5457 C C . TYR A 1 344 ? -20.305 -22.671 -25.208 1.00 12.07 355 TYR A C 1
ATOM 5458 O O . TYR A 1 344 ? -19.119 -23.004 -25.284 1.00 12.54 355 TYR A O 1
ATOM 5476 N N . ASP A 1 345 ? -20.718 -21.431 -25.500 1.00 14.07 356 ASP A N 1
ATOM 5477 C CA . ASP A 1 345 ? -19.775 -20.372 -25.855 1.00 14.68 356 ASP A CA 1
ATOM 5478 C C . ASP A 1 345 ? -18.727 -20.187 -24.759 1.00 13.56 356 ASP A C 1
ATOM 5479 O O . ASP A 1 345 ? -17.532 -20.031 -25.038 1.00 14.11 356 ASP A O 1
ATOM 5488 N N . ILE A 1 346 ? -19.170 -20.133 -23.502 1.00 12.50 357 ILE A N 1
ATOM 5489 C CA . ILE A 1 346 ? -18.245 -19.951 -22.387 1.00 15.69 357 ILE A CA 1
ATOM 5490 C C . ILE A 1 346 ? -17.266 -21.114 -22.322 1.00 11.51 357 ILE A C 1
ATOM 5491 O O . ILE A 1 346 ? -16.044 -20.930 -22.197 1.00 13.54 357 ILE A O 1
ATOM 5507 N N . LEU A 1 347 ? -17.794 -22.330 -22.386 1.00 11.38 358 LEU A N 1
ATOM 5508 C CA . LEU A 1 347 ? -16.990 -23.547 -22.307 1.00 13.11 358 LEU A CA 1
ATOM 5509 C C . LEU A 1 347 ? -16.146 -23.761 -23.550 1.00 13.46 358 LEU A C 1
ATOM 5510 O O . LEU A 1 347 ? -15.321 -24.672 -23.560 1.00 15.80 358 LEU A O 1
ATOM 5526 N N . SER A 1 348 ? -16.286 -22.914 -24.572 1.00 11.88 359 SER A N 1
ATOM 5527 C CA . SER A 1 348 ? -15.452 -22.943 -25.771 1.00 13.81 359 SER A CA 1
ATOM 5528 C C . SER A 1 348 ? -14.366 -21.870 -25.762 1.00 14.18 359 SER A C 1
ATOM 5529 O O . SER A 1 348 ? -13.578 -21.786 -26.726 1.00 16.01 359 SER A O 1
ATOM 5537 N N . THR A 1 349 ? -14.304 -21.048 -24.710 1.00 14.55 360 THR A N 1
ATOM 5538 C CA . THR A 1 349 ? -13.377 -19.920 -24.627 1.00 14.97 360 THR A CA 1
ATOM 5539 C C . THR A 1 349 ? -12.112 -20.361 -23.895 1.00 15.13 360 THR A C 1
ATOM 5540 O O . THR A 1 349 ? -12.186 -20.827 -22.757 1.00 14.69 360 THR A O 1
ATOM 5551 N N . LYS A 1 350 ? -10.955 -20.192 -24.534 1.00 15.39 361 LYS A N 1
ATOM 5552 C CA . LYS A 1 350 ? -9.686 -20.541 -23.899 1.00 15.26 361 LYS A CA 1
ATOM 5553 C C . LYS A 1 350 ? -9.457 -19.558 -22.765 1.00 17.23 361 LYS A C 1
ATOM 5554 O O . LYS A 1 350 ? -9.671 -18.369 -22.948 1.00 19.19 361 LYS A O 1
ATOM 5573 N N . PRO A 1 351 ? -8.996 -20.035 -21.593 1.00 15.86 362 PRO A N 1
ATOM 5574 C CA . PRO A 1 351 ? -8.485 -21.370 -21.273 1.00 15.08 362 PRO A CA 1
ATOM 5575 C C . PRO A 1 351 ? -9.492 -22.322 -20.628 1.00 14.91 362 PRO A C 1
ATOM 5576 O O . PRO A 1 351 ? -9.129 -23.424 -20.231 1.00 15.48 362 PRO A O 1
ATOM 5587 N N . VAL A 1 352 ? -10.758 -21.916 -20.536 1.00 14.59 363 VAL A N 1
ATOM 5588 C CA . VAL A 1 352 ? -11.788 -22.840 -20.064 1.00 13.46 363 VAL A CA 1
ATOM 5589 C C . VAL A 1 352 ? -11.835 -24.064 -20.966 1.00 12.45 363 VAL A C 1
ATOM 5590 O O . VAL A 1 352 ? -11.908 -25.212 -20.499 1.00 14.13 363 VAL A O 1
ATOM 5603 N N . LEU A 1 353 ? -11.802 -23.835 -22.274 1.00 12.72 364 LEU A N 1
ATOM 5604 C CA . LEU A 1 353 ? -11.404 -24.858 -23.240 1.00 13.14 364 LEU A CA 1
ATOM 5605 C C . LEU A 1 353 ? -9.881 -24.870 -23.318 1.00 12.74 364 LEU A C 1
ATOM 5606 O O . LEU A 1 353 ? -9.257 -23.815 -23.483 1.00 13.68 364 LEU A O 1
ATOM 5622 N N . ASN A 1 354 ? -9.281 -26.049 -23.203 1.00 12.82 365 ASN A N 1
ATOM 5623 C CA . ASN A 1 354 ? -7.829 -26.152 -23.227 1.00 14.16 365 ASN A CA 1
ATOM 5624 C C . ASN A 1 354 ? -7.428 -27.510 -23.796 1.00 14.54 365 ASN A C 1
ATOM 5625 O O . ASN A 1 354 ? -8.275 -28.336 -24.145 1.00 14.46 365 ASN A O 1
ATOM 5636 N N . LYS A 1 355 ? -6.114 -27.749 -23.888 1.00 16.29 366 LYS A N 1
ATOM 5637 C CA . LYS A 1 355 ? -5.645 -28.985 -24.514 1.00 18.01 366 LYS A CA 1
ATOM 5638 C C . LYS A 1 355 ? -6.047 -30.227 -23.746 1.00 16.78 366 LYS A C 1
ATOM 5639 O O . LYS A 1 355 ? -5.996 -31.324 -24.316 1.00 19.81 366 LYS A O 1
ATOM 5658 N N . LEU A 1 356 ? -6.388 -30.096 -22.470 1.00 15.79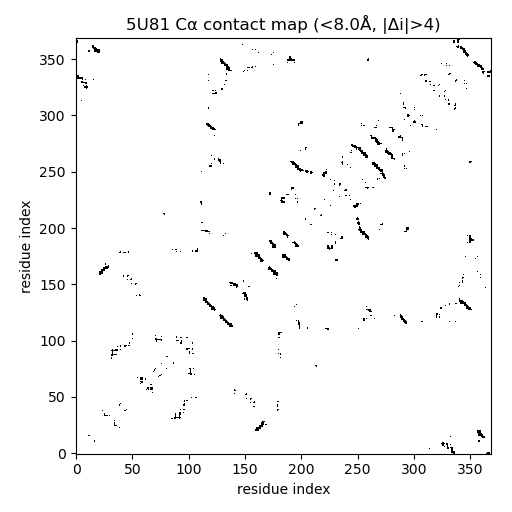 367 LEU A N 1
ATOM 5659 C CA . LEU A 1 356 ? -6.810 -31.249 -21.681 1.00 15.35 367 LEU A CA 1
ATOM 5660 C C . LEU A 1 356 ? -8.300 -31.532 -21.768 1.00 13.86 367 LEU A C 1
ATOM 5661 O O . LEU A 1 356 ? -8.743 -32.554 -21.233 1.00 14.07 367 LEU A O 1
ATOM 5677 N N . THR A 1 357 ? -9.078 -30.673 -22.436 1.00 12.68 368 THR A N 1
ATOM 5678 C CA . THR A 1 357 ? -10.526 -30.856 -22.470 1.00 11.46 368 THR A CA 1
ATOM 5679 C C . THR A 1 357 ? -10.903 -32.028 -23.367 1.00 11.56 368 THR A C 1
ATOM 5680 O O . THR A 1 357 ? -10.660 -32.014 -24.575 1.00 14.25 368 THR A O 1
ATOM 5691 N N . VAL A 1 358 ? -11.516 -33.027 -22.759 1.00 10.85 369 VAL A N 1
ATOM 5692 C CA . VAL A 1 358 ? -12.001 -34.204 -23.462 1.00 10.02 369 VAL A CA 1
ATOM 5693 C C . VAL A 1 358 ? -13.397 -33.980 -24.013 1.00 8.89 369 VAL A C 1
ATOM 5694 O O . VAL A 1 358 ? -13.637 -34.207 -25.199 1.00 11.15 369 VAL A O 1
ATOM 5707 N N . PHE A 1 359 ? -14.315 -33.514 -23.166 1.00 9.45 370 PHE A N 1
ATOM 5708 C CA . PHE A 1 359 ? -15.694 -33.297 -23.575 1.00 9.94 370 PHE A CA 1
ATOM 5709 C C . PHE A 1 359 ? -16.313 -32.133 -22.817 1.00 9.43 370 PHE A C 1
ATOM 5710 O O . PHE A 1 359 ? -15.851 -31.729 -21.744 1.00 10.31 370 PHE A O 1
ATOM 5727 N N . THR A 1 360 ? -17.381 -31.615 -23.418 1.00 9.50 371 THR A N 1
ATOM 5728 C CA . THR A 1 360 ? -18.266 -30.616 -22.841 1.00 9.63 371 THR A CA 1
ATOM 5729 C C . THR A 1 360 ? -19.649 -31.242 -22.712 1.00 9.38 371 THR A C 1
ATOM 5730 O O . THR A 1 360 ? -20.157 -31.825 -23.678 1.00 11.64 371 THR A O 1
ATOM 5741 N N . ALA A 1 361 ? -20.254 -31.132 -21.520 1.00 10.15 372 ALA A N 1
ATOM 5742 C CA . ALA A 1 361 ? -21.584 -31.658 -21.283 1.00 8.47 372 ALA A CA 1
ATOM 5743 C C . ALA A 1 361 ? -22.513 -30.535 -20.844 1.00 9.12 372 ALA A C 1
ATOM 5744 O O . ALA A 1 361 ? -22.117 -29.626 -20.107 1.00 10.13 372 ALA A O 1
ATOM 5751 N N . LEU A 1 362 ? -23.770 -30.644 -21.275 1.00 9.52 373 LEU A N 1
ATOM 5752 C CA . LEU A 1 362 ? -24.807 -29.648 -21.054 1.00 10.50 373 LEU A CA 1
ATOM 5753 C C . LEU A 1 362 ? -26.039 -30.371 -20.538 1.00 10.16 373 LEU A C 1
ATOM 5754 O O . LEU A 1 362 ? -26.481 -31.336 -21.166 1.00 11.86 373 LEU A O 1
ATOM 5770 N N . MET A 1 363 ? -26.608 -29.894 -19.423 1.00 10.38 374 MET A N 1
ATOM 5771 C CA . MET A 1 363 ? -27.723 -30.562 -18.760 1.00 10.26 374 MET A CA 1
ATOM 5772 C C . MET A 1 363 ? -28.822 -29.573 -18.415 1.00 11.59 374 MET A C 1
ATOM 5773 O O . MET A 1 363 ? -28.552 -28.481 -17.903 1.00 12.20 374 MET A O 1
ATOM 5787 N N . ASP A 1 364 ? -30.061 -30.012 -18.637 1.00 11.81 375 ASP A N 1
ATOM 5788 C CA . ASP A 1 364 ? -31.275 -29.282 -18.270 1.00 11.59 375 ASP A CA 1
ATOM 5789 C C . ASP A 1 364 ? -32.204 -30.286 -17.579 1.00 11.78 375 ASP A C 1
ATOM 5790 O O . ASP A 1 364 ? -32.864 -31.097 -18.233 1.00 12.37 375 ASP A O 1
ATOM 5799 N N . VAL A 1 365 ? -32.210 -30.250 -16.247 1.00 11.66 376 VAL A N 1
ATOM 5800 C CA . VAL A 1 365 ? -32.913 -31.247 -15.436 1.00 12.92 376 VAL A CA 1
ATOM 5801 C C . VAL A 1 365 ? -34.408 -31.236 -15.704 1.00 14.33 376 VAL A C 1
ATOM 5802 O O . VAL A 1 365 ? -35.033 -32.297 -15.837 1.00 14.89 376 VAL A O 1
ATOM 5815 N N . THR A 1 366 ? -35.025 -30.051 -15.712 1.00 14.78 377 THR A N 1
ATOM 5816 C CA . THR A 1 366 ? -36.486 -30.040 -15.771 1.00 16.99 377 THR A CA 1
ATOM 5817 C C . THR A 1 366 ? -37.012 -30.254 -17.174 1.00 17.44 377 THR A C 1
ATOM 5818 O O . THR A 1 366 ? -38.150 -30.697 -17.321 1.00 21.75 377 THR A O 1
ATOM 5829 N N . LYS A 1 367 ? -36.224 -29.948 -18.203 1.00 19.05 378 LYS A N 1
ATOM 5830 C CA . LYS A 1 367 ? -36.628 -30.202 -19.578 1.00 19.72 378 LYS A CA 1
ATOM 5831 C C . LYS A 1 367 ? -36.115 -31.537 -20.098 1.00 18.86 378 LYS A C 1
ATOM 5832 O O . LYS A 1 367 ? -36.460 -31.925 -21.213 1.00 23.09 378 LYS A O 1
ATOM 5851 N N . ASN A 1 368 ? -35.326 -32.257 -19.296 1.00 17.52 379 ASN A N 1
ATOM 5852 C CA . ASN A 1 368 ? -34.784 -33.564 -19.666 1.00 17.42 379 ASN A CA 1
ATOM 5853 C C . ASN A 1 368 ? -34.000 -33.467 -20.968 1.00 17.09 379 ASN A C 1
ATOM 5854 O O . ASN A 1 368 ? -34.216 -34.225 -21.912 1.00 19.88 379 ASN A O 1
ATOM 5865 N N . HIS A 1 369 ? -33.080 -32.515 -21.014 1.00 15.89 380 HIS A N 1
ATOM 5866 C CA . HIS A 1 369 ? -32.165 -32.365 -22.139 1.00 15.48 380 HIS A CA 1
ATOM 5867 C C . HIS A 1 369 ? -30.747 -32.617 -21.658 1.00 10.31 380 HIS A C 1
ATOM 5868 O O . HIS A 1 369 ? -30.325 -32.078 -20.629 1.00 12.80 380 HIS A O 1
ATOM 5882 N N . TYR A 1 370 ? -30.031 -33.460 -22.394 1.00 12.60 381 TYR A N 1
ATOM 5883 C CA . TYR A 1 370 ? -28.687 -33.880 -22.023 1.00 11.21 381 TYR A CA 1
ATOM 5884 C C . TYR A 1 370 ? -27.879 -34.022 -23.303 1.00 10.26 381 TYR A C 1
ATOM 5885 O O . TYR A 1 370 ? -28.253 -34.797 -24.191 1.00 12.84 381 TYR A O 1
ATOM 5903 N N . GLU A 1 371 ? -26.769 -33.284 -23.390 1.00 10.86 382 GLU A N 1
ATOM 5904 C CA . GLU A 1 371 ? -25.886 -33.321 -24.553 1.00 10.36 382 GLU A CA 1
ATOM 5905 C C . GLU A 1 371 ? -24.430 -33.367 -24.101 1.00 9.96 382 GLU A C 1
ATOM 5906 O O . GLU A 1 371 ? -24.062 -32.786 -23.079 1.00 11.65 382 GLU A O 1
ATOM 5918 N N . ALA A 1 372 ? -23.597 -34.042 -24.882 1.00 9.65 383 ALA A N 1
ATOM 5919 C CA . ALA A 1 372 ? -22.157 -33.971 -24.665 1.00 8.88 383 ALA A CA 1
ATOM 5920 C C . ALA A 1 372 ? -21.452 -34.042 -26.014 1.00 9.99 383 ALA A C 1
ATOM 5921 O O . ALA A 1 372 ? -21.927 -34.699 -26.945 1.00 12.46 383 ALA A O 1
ATOM 5928 N N . TYR A 1 373 ? -20.312 -33.354 -26.098 1.00 10.55 384 TYR A N 1
ATOM 5929 C CA . TYR A 1 373 ? -19.555 -33.199 -27.337 1.00 10.57 384 TYR A CA 1
ATOM 5930 C C . TYR A 1 373 ? -18.068 -33.358 -27.056 1.00 10.26 384 TYR A C 1
ATOM 5931 O O . TYR A 1 373 ? -17.561 -32.780 -26.092 1.00 12.00 384 TYR A O 1
ATOM 5949 N N . LEU A 1 374 ? -17.385 -34.125 -27.904 1.00 9.61 385 LEU A N 1
ATOM 5950 C CA . LEU A 1 374 ? -15.939 -34.240 -27.829 1.00 11.06 385 LEU A CA 1
ATOM 5951 C C . LEU A 1 374 ? -15.294 -32.967 -28.353 1.00 10.16 385 LEU A C 1
ATOM 5952 O O . LEU A 1 374 ? -15.758 -32.376 -29.333 1.00 12.22 385 LEU A O 1
ATOM 5968 N N . ARG A 1 375 ? -14.195 -32.566 -27.718 1.00 9.98 386 ARG A N 1
ATOM 5969 C CA . ARG A 1 375 ? -13.539 -31.294 -28.001 1.00 11.46 386 ARG A CA 1
ATOM 5970 C C . ARG A 1 375 ? -12.115 -31.478 -28.514 1.00 11.27 386 ARG A C 1
ATOM 5971 O O . ARG A 1 375 ? -11.457 -32.498 -28.275 1.00 14.11 386 ARG A O 1
ATOM 5992 N N . ASP A 1 376 ? -11.665 -30.445 -29.209 1.00 13.49 387 ASP A N 1
ATOM 5993 C CA . ASP A 1 376 ? -10.273 -30.212 -29.544 1.00 14.59 387 ASP A CA 1
ATOM 5994 C C . ASP A 1 376 ? -9.979 -28.748 -29.242 1.00 15.95 387 ASP A C 1
ATOM 5995 O O . ASP A 1 376 ? -10.888 -27.921 -29.156 1.00 16.24 387 ASP A O 1
ATOM 6004 N N . CYS A 1 377 ? -8.699 -28.424 -29.087 1.00 16.89 388 CYS A N 1
ATOM 6005 C CA . CYS A 1 377 ? -8.275 -27.051 -28.831 1.00 18.71 388 CYS A CA 1
ATOM 6006 C C . CYS A 1 377 ? -7.072 -26.834 -29.734 1.00 20.35 388 CYS A C 1
ATOM 6007 O O . CYS A 1 377 ? -5.944 -27.187 -29.376 1.00 22.07 388 CYS A O 1
ATOM 6014 N N . PRO A 1 378 ? -7.281 -26.292 -30.936 1.00 23.30 389 PRO A N 1
ATOM 6015 C CA . PRO A 1 378 ? -6.165 -26.142 -31.876 1.00 26.06 389 PRO A CA 1
ATOM 6016 C C . PRO A 1 378 ? -5.116 -25.163 -31.376 1.00 24.10 389 PRO A C 1
ATOM 6017 O O . PRO A 1 378 ? -5.398 -24.23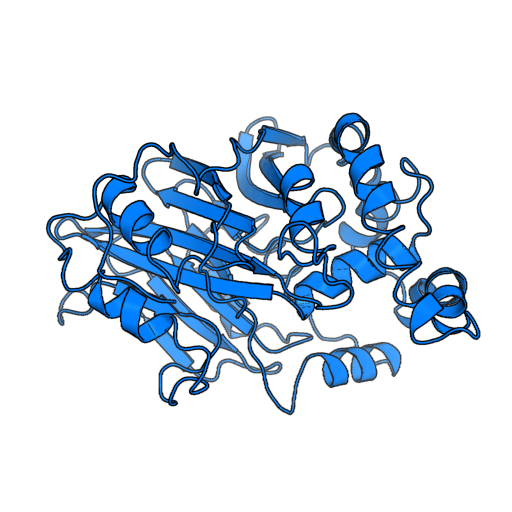7 -30.611 1.00 22.15 389 PRO A O 1
ATOM 6028 N N . ASP A 1 379 ? -3.880 -25.386 -31.817 1.00 26.23 390 ASP A N 1
ATOM 6029 C CA . ASP A 1 379 ? -2.787 -24.492 -31.472 1.00 26.70 390 ASP A CA 1
ATOM 6030 C C . ASP A 1 379 ? -3.139 -23.099 -32.005 1.00 30.27 390 ASP A C 1
ATOM 6031 O O . ASP A 1 379 ? -3.743 -22.978 -33.067 1.00 31.82 390 ASP A O 1
ATOM 6040 N N . PRO A 1 380 ? -2.750 -22.038 -31.284 1.00 29.49 391 PRO A N 1
ATOM 6041 C CA . PRO A 1 380 ? -2.041 -22.063 -30.011 1.00 28.92 391 PRO A CA 1
ATOM 6042 C C . PRO A 1 380 ? -3.050 -22.230 -28.881 1.00 27.88 391 PRO A C 1
ATOM 6043 O O . PRO A 1 380 ? -4.068 -21.533 -28.847 1.00 29.86 391 PRO A O 1
ATOM 6054 N N . CYS A 1 381 ? -2.789 -23.174 -27.986 1.00 28.71 392 CYS A N 1
ATOM 6055 C CA . CYS A 1 381 ? -3.700 -23.431 -26.885 1.00 29.13 392 CYS A CA 1
ATOM 6056 C C . CYS A 1 381 ? -2.910 -23.828 -25.650 1.00 33.83 392 CYS A C 1
ATOM 6057 O O . CYS A 1 381 ? -1.915 -24.549 -25.743 1.00 38.87 392 CYS A O 1
ATOM 6064 N N . VAL A 1 382 ? -3.375 -23.349 -24.496 1.00 36.81 393 VAL A N 1
ATOM 6065 C CA . VAL A 1 382 ? -2.758 -23.693 -23.222 1.00 41.46 393 VAL A CA 1
ATOM 6066 C C . VAL A 1 382 ? -2.887 -25.190 -22.971 1.00 41.40 393 VAL A C 1
ATOM 6067 O O . VAL A 1 382 ? -3.969 -25.780 -23.113 1.00 33.28 393 VAL A O 1
ATOM 6080 N N . GLY A 1 383 ? -1.770 -25.815 -22.597 1.00 46.28 394 GLY A N 1
ATOM 6081 C CA . GLY A 1 383 ? -1.743 -27.207 -22.206 1.00 50.89 394 GLY A CA 1
ATOM 6082 C C . GLY A 1 383 ? -2.205 -27.482 -20.795 1.00 56.28 394 GLY A C 1
ATOM 6083 O O . GLY A 1 383 ? -2.256 -28.645 -20.388 1.00 57.94 394 GLY A O 1
ATOM 6087 N N . TRP A 1 384 ? -2.560 -26.444 -20.044 1.00 61.26 395 TRP A N 1
ATOM 6088 C CA . TRP A 1 384 ? -2.876 -26.568 -18.624 1.00 65.61 395 TRP A CA 1
ATOM 6089 C C . TRP A 1 384 ? -4.121 -25.750 -18.303 1.00 66.77 395 TRP A C 1
ATOM 6090 O O . TRP A 1 384 ? -5.165 -26.302 -17.956 1.00 67.27 395 TRP A O 1
#

Solvent-accessible surface area: 15100 Å² total; per-residue (Å²): 178,78,62,100,14,86,115,113,15,58,104,18,86,45,104,16,58,102,10,97,11,52,113,28,72,4,56,15,82,71,78,41,73,93,29,3,28,115,2,7,116,82,38,4,83,36,0,92,83,2,16,77,15,30,76,76,28,16,45,96,138,55,113,76,22,139,69,4,87,87,16,41,104,101,25,31,114,73,1,27,136,19,82,61,31,14,16,76,0,2,63,0,0,7,84,62,8,148,6,56,40,0,9,0,3,11,3,1,21,11,3,2,25,51,8,33,1,0,0,0,0,0,4,26,134,190,16,38,13,10,4,0,0,0,2,1,1,6,25,79,35,11,107,54,138,137,84,54,14,49,40,2,1,29,28,0,4,49,0,1,0,2,0,22,0,39,92,101,99,138,52,13,0,36,0,2,4,3,0,0,1,0,0,0,6,0,0,0,20,35,31,66,0,2,0,0,6,0,9,8,116,42,202,64,8,9,152,70,3,30,97,50,25,65,144,54,119,90,103,26,31,6,1,0,15,19,0,2,40,2,0,24,101,2,91,41,6,102,70,0,36,71,50,1,14,140,35,105,3,3,0,2,0,2,0,0,0,2,1,46,105,65,19,26,0,0,6,0,2,0,38,28,151,53,34,85,36,73,47,53,10,40,44,205,150,56,91,34,43,2,1,2,1,7,33,8,74,116,112,134,39,121,182,133,18,36,3,27,67,31,0,40,62,6,0,132,120,17,58,31,135,56,23,47,24,36,35,0,2,14,4,0,0,1,23,18,1,2,1,18,3,2,0,1,0,0,0,0,7,4,73,122,73,92,19,48,6,32,16,0,37,8,58,83,83,21,37,25,139

B-factor: mean 26.8, std 14.25, range [8.47, 95.69]

Organism: Heterocephalus glaber (NCBI:txid10181)

Radius of gyration: 19.55 Å; Cα contacts (8 Å, |Δi|>4): 828; chains: 1; bounding box: 50×50×44 Å